Protein AF-A0A1Q9E765-F1 (afdb_monomer_lite)

Foldseek 3Di:
DQVVVVVVVPPCLQPFAEEEEEQDPVPVVVQVVSLVSRVSYAYEYEECDDDPDDDPCVLLVSVRYHYDNDDPPDPCNVVVVVVVCVVRVHQYKYAYQPVVVCCVVPVVQADDDDDDDPDHRDTGGRGDDDDDDPDPVVVVVVPDDDDDDDDDDDQPRDPVVPDALQRLLVVLLVCLVVVPACDHPNVVSLVVCLVCVLVSLQPDDLQSLLSSLLSNQSHHQRDPVNLVSSCVSCVVCVVVDDPLSNLSNVCSSCCRPVVDNDDSVNSVVVVVVVVPQDKAFEDEDAAAFALAKAKDFAPDCVLVVNVVVVDWHWYWYWDQDPVGIDTAQKGFTWDWDDPDNRMIMTHGHFIWGFDDDWDDDDPTTITGIDGDDADDDPVLLVLLVVVVVLVVLLVVLCVVLVLAPDPCPLVVQCVSNDDQDHSVPLLSNLRSLLCSLQDVVGSPQWDNQSSVLRPDPHSVSSSVSSVVGSVSSSCRSVVVDPPD

Organism: Symbiodinium microadriaticum (NCBI:txid2951)

Sequence (484 aa):
MAILDSLRKLRRWDEEALHFVDLCCGSAMTATFLALSAPKSTVTAVDIRPPQHLPHFHEAGIANVRYLCEDMTRPGFLEVMEKALLDVALPAIALSVVATQIYNRFPQLVLGKGGRASDWAHVVAITTRGPEERYERWAHGLAQLLPEVPVLWTSNSLEAAHWDSQQQVEVLWLLAQLRVPKTGFAAEHVQRCQENAARISEELQPADLSRLAWSLARLQKLPAATAQALAAQALPQVEAFEPADLARLAAALCRFLLGLDMSESVLQSRINELRERPILPMLVIDSMLPGQRLVFNSPNKELQVLVEEEQDIGVIGMVRSRFGTSPARHGVSATLKQVNFNQWELKALRHFKVLGPAEHDGDITRAKVEWVNDETSEEDVKLAETLVPLVDEWTATLMEMGKERYDGQLADILKDLGDMPEAKAPGQLAIWVAALVNPIPALGVAYEIRPAVLSASSVRERLEVAIEGIRGSIDHISGKRKLF

Secondary structure (DSSP, 8-state):
-HHHHHHHHSTTTTTS--EEEETTTTSTHHHHHHHHH-TTSEEEEEESS---SS--TTTTT-TTEEEEE--TTSTTHHHHHHHHHHTT-S-EEEE-TTHHHHHHH-GGG-----S-TTS---EEEE----SSS-SHHHHHHTTS----------SSS--TTS--HHHHHHHHHHHHHHT--SSTHHHHHHHHHHHTHHHHHHT--HHHHHHHHHHHHHHSPPPHHHHHHHHHHHGGGGGGS-HHHHHHHHHHHHHHHS-----HHHHHHHHHHHHS--EEEEEESSPP-TT-EEEEE---THHHHHHHTTSPEEEEEEEEETTEEEEEEEEEEEEEEEEETTEEEEEEEEEEEEEEEEEEETTEEEEEEEE-PPP--HHHHHHHHTHHHHHHHHHHHHHHTT--SSTTHHHHHHHHH-SPPPTTSHHHHHHHHHHHHS-SS--SSS---HHHHHH-SSHHHHHHHHHHHHHHHHHHHTTSS---

pLDDT: mean 82.15, std 20.26, range [27.33, 98.75]

InterPro domains:
  IPR029063 S-adenosyl-L-methionine-dependent methyltransferase superfamily [G3DSA:3.40.50.150] (2-90)
  IPR029063 S-adenosyl-L-methionine-dependent methyltransferase superfamily [SSF53335] (19-116)

Radius of gyration: 35.33 Å; chains: 1; bounding box: 80×70×98 Å

Structure (mmCIF, N/CA/C/O backbone):
data_AF-A0A1Q9E765-F1
#
_entry.id   AF-A0A1Q9E765-F1
#
loop_
_atom_site.group_PDB
_atom_site.id
_atom_site.type_symbol
_atom_site.label_atom_id
_atom_site.label_alt_id
_atom_site.label_comp_id
_atom_site.label_asym_id
_atom_site.label_entity_id
_atom_site.label_seq_id
_atom_site.pdbx_PDB_ins_code
_atom_site.Cartn_x
_atom_site.Cartn_y
_atom_site.Cartn_z
_atom_site.occupancy
_atom_site.B_iso_or_equiv
_atom_site.auth_seq_id
_atom_site.auth_comp_id
_atom_site.auth_asym_id
_atom_site.auth_atom_id
_atom_site.pdbx_PDB_model_num
ATOM 1 N N . MET A 1 1 ? 18.770 -11.812 -31.801 1.00 49.09 1 MET A N 1
ATOM 2 C CA . MET A 1 1 ? 18.974 -12.532 -30.521 1.00 49.09 1 MET A CA 1
ATOM 3 C C . MET A 1 1 ? 18.889 -14.046 -30.683 1.00 49.09 1 MET A C 1
ATOM 5 O O . MET A 1 1 ? 19.917 -14.688 -30.548 1.00 49.09 1 MET A O 1
ATOM 9 N N . ALA A 1 2 ? 17.745 -14.621 -31.077 1.00 55.41 2 ALA A N 1
ATOM 10 C CA . ALA A 1 2 ? 17.574 -16.082 -31.152 1.00 55.41 2 ALA A CA 1
ATOM 11 C C . ALA A 1 2 ? 18.584 -16.828 -32.059 1.00 55.41 2 ALA A C 1
ATOM 13 O O . ALA A 1 2 ? 19.062 -17.898 -31.684 1.00 55.41 2 ALA A O 1
ATOM 14 N N . ILE A 1 3 ? 18.957 -16.259 -33.215 1.00 59.69 3 ILE A N 1
ATOM 15 C CA . ILE A 1 3 ? 19.988 -16.835 -34.105 1.00 59.69 3 ILE A CA 1
ATOM 16 C C . ILE A 1 3 ? 21.356 -16.867 -33.406 1.00 59.69 3 ILE A C 1
ATOM 18 O O . ILE A 1 3 ? 22.019 -17.898 -33.398 1.00 59.69 3 ILE A O 1
ATOM 22 N N . LEU A 1 4 ? 21.748 -15.769 -32.753 1.00 60.50 4 LEU A N 1
ATOM 23 C CA . LEU A 1 4 ? 23.037 -15.659 -32.060 1.00 60.50 4 LEU A CA 1
ATOM 24 C C . LEU A 1 4 ? 23.123 -16.596 -30.852 1.00 60.50 4 LEU A C 1
ATOM 26 O O . LEU A 1 4 ? 24.144 -17.245 -30.647 1.00 60.50 4 LEU A O 1
ATOM 30 N N . ASP A 1 5 ? 22.043 -16.723 -30.083 1.00 60.22 5 ASP A N 1
ATOM 31 C CA . ASP A 1 5 ? 21.989 -17.666 -28.963 1.00 60.22 5 ASP A CA 1
ATOM 32 C C . ASP A 1 5 ? 21.978 -19.126 -29.430 1.00 60.22 5 ASP A C 1
ATOM 34 O O . ASP A 1 5 ? 22.494 -19.998 -28.732 1.00 60.22 5 ASP A O 1
ATOM 38 N N . SER A 1 6 ? 21.453 -19.404 -30.625 1.00 62.84 6 SER A N 1
ATOM 39 C CA . SER A 1 6 ? 21.526 -20.733 -31.242 1.00 62.84 6 SER A CA 1
ATOM 40 C C . SER A 1 6 ? 22.941 -21.052 -31.726 1.00 62.84 6 SER A C 1
ATOM 42 O O . SER A 1 6 ? 23.442 -22.141 -31.460 1.00 62.84 6 SER A O 1
ATOM 44 N N . LEU A 1 7 ? 23.627 -20.089 -32.346 1.00 63.25 7 LEU A N 1
ATOM 45 C CA . LEU A 1 7 ? 25.030 -20.230 -32.751 1.00 63.25 7 LEU A CA 1
ATOM 46 C C . LEU A 1 7 ? 25.960 -20.415 -31.547 1.00 63.25 7 LEU A C 1
ATOM 48 O O . LEU A 1 7 ? 26.835 -21.267 -31.575 1.00 63.25 7 LEU A O 1
ATOM 52 N N . ARG A 1 8 ? 25.719 -19.711 -30.437 1.00 62.44 8 ARG A N 1
ATOM 53 C CA . ARG A 1 8 ? 26.469 -19.893 -29.178 1.00 62.44 8 ARG A CA 1
ATOM 54 C C . ARG A 1 8 ? 26.349 -21.293 -28.580 1.00 62.44 8 ARG A C 1
ATOM 56 O O . ARG A 1 8 ? 27.238 -21.716 -27.845 1.00 62.44 8 ARG A O 1
ATOM 63 N N . LYS A 1 9 ? 25.253 -22.003 -28.859 1.00 64.69 9 LYS A N 1
ATOM 64 C CA . LYS A 1 9 ? 25.068 -23.398 -28.433 1.00 64.69 9 LYS A CA 1
ATOM 65 C C . LYS A 1 9 ? 25.864 -24.376 -29.303 1.00 64.69 9 LYS A C 1
ATOM 67 O O . LYS A 1 9 ? 26.154 -25.477 -28.839 1.00 64.69 9 LYS A O 1
ATOM 72 N N . LEU A 1 10 ? 26.254 -23.983 -30.518 1.00 62.00 10 LEU A N 1
ATOM 73 C CA . LEU A 1 10 ? 27.213 -24.725 -31.334 1.00 62.00 10 LEU A CA 1
ATOM 74 C C . LEU A 1 10 ? 28.614 -24.458 -30.763 1.00 62.00 10 LEU A C 1
ATOM 76 O O . LEU A 1 10 ? 29.230 -23.440 -31.056 1.00 62.00 10 LEU A O 1
ATOM 80 N N . ARG A 1 11 ? 29.122 -25.332 -29.885 1.00 53.19 11 ARG A N 1
ATOM 81 C CA . ARG A 1 11 ? 30.509 -25.212 -29.394 1.00 53.19 11 ARG A CA 1
ATOM 82 C C . ARG A 1 11 ? 31.478 -25.210 -30.593 1.00 53.19 11 ARG A C 1
ATOM 84 O O . ARG A 1 11 ? 31.382 -26.117 -31.411 1.00 53.19 11 ARG A O 1
ATOM 91 N N . ARG A 1 12 ? 32.434 -24.263 -30.619 1.00 62.34 12 ARG A N 1
ATOM 92 C CA . ARG A 1 12 ? 33.608 -24.189 -31.528 1.00 62.34 12 ARG A CA 1
ATOM 93 C C . ARG A 1 12 ? 33.408 -23.637 -32.951 1.00 62.34 12 ARG A C 1
ATOM 95 O O . ARG A 1 12 ? 34.274 -23.824 -33.801 1.00 62.34 12 ARG A O 1
ATOM 102 N N . TRP A 1 13 ? 32.317 -22.923 -33.233 1.00 66.88 13 TRP A N 1
ATOM 103 C CA . TRP A 1 13 ? 32.115 -22.286 -34.551 1.00 66.88 13 TRP A CA 1
ATOM 104 C C . TRP A 1 13 ? 33.138 -21.179 -34.895 1.00 66.88 13 TRP A C 1
ATOM 106 O O . TRP A 1 13 ? 33.232 -20.767 -36.048 1.00 66.88 13 TRP A O 1
ATOM 116 N N . ASP A 1 14 ? 33.899 -20.706 -33.909 1.00 63.66 14 ASP A N 1
ATOM 117 C CA . ASP A 1 14 ? 35.015 -19.761 -34.022 1.00 63.66 14 ASP A CA 1
ATOM 118 C C . ASP A 1 14 ? 36.386 -20.445 -34.217 1.00 63.66 14 ASP A C 1
ATOM 120 O O . ASP A 1 14 ? 37.347 -19.806 -34.656 1.00 63.66 14 ASP A O 1
ATOM 124 N N . GLU A 1 15 ? 36.488 -21.746 -33.926 1.00 69.75 15 GLU A N 1
ATOM 125 C CA . GLU A 1 15 ? 37.730 -22.522 -34.043 1.00 69.75 15 GLU A CA 1
ATOM 126 C C . GLU A 1 15 ? 37.913 -23.119 -35.451 1.00 69.75 15 GLU A C 1
ATOM 128 O O . GLU A 1 15 ? 39.039 -23.150 -35.964 1.00 69.75 15 GLU A O 1
ATOM 133 N N . GLU A 1 16 ? 36.819 -23.547 -36.090 1.00 79.38 16 GLU A N 1
ATOM 134 C CA . GLU A 1 16 ? 36.801 -24.119 -37.442 1.00 79.38 16 GLU A CA 1
ATOM 135 C C . GLU A 1 16 ? 36.467 -23.064 -38.508 1.00 79.38 16 GLU A C 1
ATOM 137 O O . GLU A 1 16 ? 35.652 -22.167 -38.300 1.00 79.38 16 GLU A O 1
ATOM 142 N N . ALA A 1 17 ? 37.091 -23.176 -39.684 1.00 87.69 17 ALA A N 1
ATOM 143 C CA . ALA A 1 17 ? 36.726 -22.355 -40.833 1.00 87.69 17 ALA A CA 1
ATOM 144 C C . ALA A 1 17 ? 35.402 -22.869 -41.419 1.00 87.69 17 ALA A C 1
ATOM 146 O O . ALA A 1 17 ? 35.356 -23.931 -42.042 1.00 87.69 17 ALA A O 1
ATOM 147 N N . LEU A 1 18 ? 34.330 -22.112 -41.211 1.00 89.25 18 LEU A N 1
ATOM 148 C CA . LEU A 1 18 ? 32.987 -22.395 -41.705 1.00 89.25 18 LEU A CA 1
ATOM 149 C C . LEU A 1 18 ? 32.593 -21.399 -42.799 1.00 89.25 18 LEU A C 1
ATOM 151 O O . LEU A 1 18 ? 33.198 -20.340 -42.969 1.00 89.25 18 LEU A O 1
ATOM 155 N N . HIS A 1 19 ? 31.555 -21.734 -43.554 1.00 91.31 19 HIS A N 1
ATOM 156 C CA . HIS A 1 19 ? 30.917 -20.833 -44.505 1.00 91.31 19 HIS A CA 1
ATOM 157 C C . HIS A 1 19 ? 29.520 -20.465 -44.021 1.00 91.31 19 HIS A C 1
ATOM 159 O O . HIS A 1 19 ? 28.566 -21.213 -44.199 1.00 91.31 19 HIS A O 1
ATOM 165 N N . PHE A 1 20 ? 29.371 -19.303 -43.403 1.00 90.00 20 PHE A N 1
ATOM 166 C CA . PHE A 1 20 ? 28.050 -18.801 -43.045 1.00 90.00 20 PHE A CA 1
ATOM 167 C C . PHE A 1 20 ? 27.379 -18.191 -44.268 1.00 90.00 20 PHE A C 1
ATOM 169 O O . PHE A 1 20 ? 27.988 -17.392 -44.969 1.00 90.00 20 PHE A O 1
ATOM 176 N N . VAL A 1 21 ? 26.122 -18.527 -44.519 1.00 89.94 21 VAL A N 1
ATOM 177 C CA . VAL A 1 21 ? 25.320 -17.924 -45.584 1.00 89.94 21 VAL A CA 1
ATOM 178 C C . VAL A 1 21 ? 24.138 -17.215 -44.944 1.00 89.94 21 VAL A C 1
ATOM 180 O O . VAL A 1 21 ? 23.228 -17.871 -44.452 1.00 89.94 21 VAL A O 1
ATOM 183 N N . ASP A 1 22 ? 24.143 -15.887 -44.937 1.00 88.38 22 ASP A N 1
ATOM 184 C CA . ASP A 1 22 ? 23.043 -15.071 -44.421 1.00 88.38 22 ASP A CA 1
ATOM 185 C C . ASP A 1 22 ? 22.069 -14.746 -45.557 1.00 88.38 22 ASP A C 1
ATOM 187 O O . ASP A 1 22 ? 22.335 -13.882 -46.388 1.00 88.38 22 ASP A O 1
ATOM 191 N N . LEU A 1 23 ? 20.955 -15.479 -45.615 1.00 83.12 23 LEU A N 1
ATOM 192 C CA . LEU A 1 23 ? 19.980 -15.444 -46.707 1.00 83.12 23 LEU A CA 1
ATOM 193 C C . LEU A 1 23 ? 19.011 -14.256 -46.628 1.00 83.12 23 LEU A C 1
ATOM 195 O O . LEU A 1 23 ? 18.031 -14.220 -47.354 1.00 83.12 23 LEU A O 1
ATOM 199 N N . CYS A 1 24 ? 19.197 -13.297 -45.728 1.00 74.62 24 CYS A N 1
ATOM 200 C CA . CYS A 1 24 ? 18.345 -12.109 -45.685 1.00 74.62 24 CYS A CA 1
ATOM 201 C C . CYS A 1 24 ? 19.104 -10.956 -45.034 1.00 74.62 24 CYS A C 1
ATOM 203 O O . CYS A 1 24 ? 18.664 -10.398 -44.024 1.00 74.62 24 CYS A O 1
ATOM 205 N N . CYS A 1 25 ? 20.259 -10.600 -45.596 1.00 64.69 25 CYS A N 1
ATOM 206 C CA . CYS A 1 25 ? 21.176 -9.657 -44.961 1.00 64.69 25 CYS A CA 1
ATOM 207 C C . CYS A 1 25 ? 20.742 -8.181 -45.055 1.00 64.69 25 CYS A C 1
ATOM 209 O O . CYS A 1 25 ? 21.571 -7.299 -44.831 1.00 64.69 25 CYS A O 1
ATOM 211 N N . GLY A 1 26 ? 19.454 -7.906 -45.314 1.00 58.22 26 GLY A N 1
ATOM 212 C CA . GLY A 1 26 ? 18.858 -6.561 -45.368 1.00 58.22 26 GLY A CA 1
ATOM 213 C C . GLY A 1 26 ? 19.141 -5.701 -44.132 1.00 58.22 26 GLY A C 1
ATOM 214 O O . GLY A 1 26 ? 19.033 -4.479 -44.186 1.00 58.22 26 GLY A O 1
ATOM 215 N N . SER A 1 27 ? 19.593 -6.326 -43.042 1.00 58.75 27 SER A N 1
ATOM 216 C CA . SER A 1 27 ? 20.424 -5.702 -42.016 1.00 58.75 27 SER A CA 1
ATOM 217 C C . SER A 1 27 ? 21.806 -6.368 -41.994 1.00 58.75 27 SER A C 1
ATOM 219 O O . SER A 1 27 ? 21.938 -7.508 -41.539 1.00 58.75 27 SER A O 1
ATOM 221 N N . ALA A 1 28 ? 22.853 -5.657 -42.414 1.00 64.06 28 ALA A N 1
ATOM 222 C CA . ALA A 1 28 ? 24.225 -6.175 -42.474 1.00 64.06 28 ALA A CA 1
ATOM 223 C C . ALA A 1 28 ? 24.818 -6.587 -41.104 1.00 64.06 28 ALA A C 1
ATOM 225 O O . ALA A 1 28 ? 25.913 -7.137 -41.041 1.00 64.06 28 ALA A O 1
ATOM 226 N N . MET A 1 29 ? 24.102 -6.378 -39.994 1.00 71.00 29 MET A N 1
ATOM 227 C CA . MET A 1 29 ? 24.559 -6.703 -38.641 1.00 71.00 29 MET A CA 1
ATOM 228 C C . MET A 1 29 ? 24.844 -8.192 -38.408 1.00 71.00 29 MET A C 1
ATOM 230 O O . MET A 1 29 ? 25.823 -8.500 -37.732 1.00 71.00 29 MET A O 1
ATOM 234 N N . THR A 1 30 ? 24.029 -9.117 -38.930 1.00 76.31 30 THR A N 1
ATOM 235 C CA . THR A 1 30 ? 24.247 -10.562 -38.708 1.00 76.31 30 THR A CA 1
ATOM 236 C C . THR A 1 30 ? 25.513 -11.028 -39.420 1.00 76.31 30 THR A C 1
ATOM 238 O O . THR A 1 30 ? 26.382 -11.629 -38.789 1.00 76.31 30 THR A O 1
ATOM 241 N N . ALA A 1 31 ? 25.661 -10.684 -40.702 1.00 82.31 31 ALA A N 1
ATOM 242 C CA . ALA A 1 31 ? 26.857 -10.991 -41.478 1.00 82.31 31 ALA A CA 1
ATOM 243 C C . ALA A 1 31 ? 28.125 -10.353 -40.882 1.00 82.31 31 ALA A C 1
ATOM 245 O O . ALA A 1 31 ? 29.124 -11.046 -40.692 1.00 82.31 31 ALA A O 1
ATOM 246 N N . THR A 1 32 ? 28.066 -9.070 -40.504 1.00 77.12 32 THR A N 1
ATOM 247 C CA . THR A 1 32 ? 29.171 -8.369 -39.828 1.00 77.12 32 THR A CA 1
ATOM 248 C C . THR A 1 32 ? 29.534 -9.041 -38.510 1.00 77.12 32 THR A C 1
ATOM 250 O O . THR A 1 32 ? 30.707 -9.290 -38.245 1.00 77.12 32 THR A O 1
ATOM 253 N N . PHE A 1 33 ? 28.545 -9.391 -37.686 1.00 79.88 33 PHE A N 1
ATOM 254 C CA . PHE A 1 33 ? 28.792 -10.067 -36.417 1.00 79.88 33 PHE A CA 1
ATOM 255 C C . PHE A 1 33 ? 29.489 -11.415 -36.613 1.00 79.88 33 PHE A C 1
ATOM 257 O O . PHE A 1 33 ? 30.460 -11.700 -35.915 1.00 79.88 33 PHE A O 1
ATOM 264 N N . LEU A 1 34 ? 29.013 -12.235 -37.552 1.00 83.56 34 LEU A N 1
ATOM 265 C CA . LEU A 1 34 ? 29.613 -13.535 -37.861 1.00 83.56 34 LEU A CA 1
ATOM 266 C C . LEU A 1 34 ? 31.044 -13.381 -38.357 1.00 83.56 34 LEU A C 1
ATOM 268 O O . LEU A 1 34 ? 31.925 -14.111 -37.917 1.00 83.56 34 LEU A O 1
ATOM 272 N N . ALA A 1 35 ? 31.277 -12.405 -39.229 1.00 84.75 35 ALA A N 1
ATOM 273 C CA . ALA A 1 35 ? 32.587 -12.162 -39.799 1.00 84.75 35 ALA A CA 1
ATOM 274 C C . ALA A 1 35 ? 33.600 -11.691 -38.752 1.00 84.75 35 ALA A C 1
ATOM 276 O O . ALA A 1 35 ? 34.740 -12.152 -38.764 1.00 84.75 35 ALA A O 1
ATOM 277 N N . LEU A 1 36 ? 33.168 -10.832 -37.822 1.00 78.56 36 LEU A N 1
ATOM 278 C CA . LEU A 1 36 ? 33.980 -10.384 -36.691 1.00 78.56 36 LEU A CA 1
ATOM 279 C C . LEU A 1 36 ? 34.201 -11.507 -35.671 1.00 78.56 36 LEU A C 1
ATOM 281 O O . LEU A 1 36 ? 35.300 -11.659 -35.153 1.00 78.56 36 LEU A O 1
ATOM 285 N N . SER A 1 37 ? 33.173 -12.305 -35.383 1.00 78.94 37 SER A N 1
ATOM 286 C CA . SER A 1 37 ? 33.230 -13.341 -34.342 1.00 78.94 37 SER A CA 1
ATOM 287 C C . SER A 1 37 ? 33.940 -14.618 -34.792 1.00 78.94 37 SER A C 1
ATOM 289 O O . SER A 1 37 ? 34.445 -15.355 -33.952 1.00 78.94 37 SER A O 1
ATOM 291 N N . ALA A 1 38 ? 33.990 -14.882 -36.099 1.00 85.50 38 ALA A N 1
ATOM 292 C CA . ALA A 1 38 ? 34.638 -16.045 -36.695 1.00 85.50 38 ALA A CA 1
ATOM 293 C C . ALA A 1 38 ? 35.530 -15.610 -37.879 1.00 85.50 38 ALA A C 1
ATOM 295 O O . ALA A 1 38 ? 35.202 -15.871 -39.036 1.00 85.50 38 ALA A O 1
ATOM 296 N N . PRO A 1 39 ? 36.686 -14.967 -37.623 1.00 84.44 39 PRO A N 1
ATOM 297 C CA . PRO A 1 39 ? 37.522 -14.361 -38.669 1.00 84.44 39 PRO A CA 1
ATOM 298 C C . PRO A 1 39 ? 38.130 -15.373 -39.657 1.00 84.44 39 PRO A C 1
ATOM 300 O O . PRO A 1 39 ? 38.524 -15.003 -40.759 1.00 84.44 39 PRO A O 1
ATOM 303 N N . LYS A 1 40 ? 38.202 -16.658 -39.282 1.00 88.25 40 LYS A N 1
ATOM 304 C CA . LYS A 1 40 ? 38.630 -17.761 -40.166 1.00 88.25 40 LYS A CA 1
ATOM 305 C C . LYS A 1 40 ? 37.516 -18.264 -41.086 1.00 88.25 40 LYS A C 1
ATOM 307 O O . LYS A 1 40 ? 37.789 -18.998 -42.032 1.00 88.25 40 LYS A O 1
ATOM 312 N N . SER A 1 41 ? 36.272 -17.916 -40.777 1.00 92.31 41 SER A N 1
ATOM 313 C CA . SER A 1 41 ? 35.094 -18.327 -41.526 1.00 92.31 41 SER A CA 1
ATOM 314 C C . SER A 1 41 ? 34.788 -17.323 -42.624 1.00 92.31 41 SER A C 1
ATOM 316 O O . SER A 1 41 ? 35.039 -16.131 -42.470 1.00 92.31 41 SER A O 1
ATOM 318 N N . THR A 1 42 ? 34.226 -17.797 -43.730 1.00 93.06 42 THR A N 1
ATOM 319 C CA . THR A 1 42 ? 33.690 -16.932 -44.787 1.00 93.06 42 THR A CA 1
ATOM 320 C C . THR A 1 42 ? 32.209 -16.695 -44.534 1.00 93.06 42 THR A C 1
ATOM 322 O O . THR A 1 42 ? 31.488 -17.620 -44.171 1.00 93.06 42 THR A O 1
ATOM 325 N N . VAL A 1 43 ? 31.731 -15.476 -44.751 1.00 91.69 43 VAL A N 1
ATOM 326 C CA . VAL A 1 43 ? 30.313 -15.128 -44.649 1.00 91.69 43 VAL A CA 1
ATOM 327 C C . VAL A 1 43 ? 29.815 -14.686 -46.019 1.00 91.69 43 VAL A C 1
ATOM 329 O O . VAL A 1 43 ? 30.299 -13.698 -46.551 1.00 91.69 43 VAL A O 1
ATOM 332 N N . THR A 1 44 ? 28.852 -15.382 -46.611 1.00 91.81 44 THR A N 1
ATOM 333 C CA . THR A 1 44 ? 28.138 -14.910 -47.801 1.00 91.81 44 THR A CA 1
ATOM 334 C C . THR A 1 44 ? 26.840 -14.245 -47.376 1.00 91.81 44 THR A C 1
ATOM 336 O O . THR A 1 44 ? 25.921 -14.918 -46.918 1.00 91.81 44 THR A O 1
ATOM 339 N N . ALA A 1 45 ? 26.771 -12.928 -47.524 1.00 90.00 45 ALA A N 1
ATOM 340 C CA . ALA A 1 45 ? 25.578 -12.137 -47.273 1.00 90.00 45 ALA A CA 1
ATOM 341 C C . ALA A 1 45 ? 24.768 -12.034 -48.574 1.00 90.00 45 ALA A C 1
ATOM 343 O O . ALA A 1 45 ? 25.287 -11.549 -49.582 1.00 90.00 45 ALA A O 1
ATOM 344 N N . VAL A 1 46 ? 23.537 -12.545 -48.566 1.00 88.62 46 VAL A N 1
ATOM 345 C CA . VAL A 1 46 ? 22.647 -12.593 -49.731 1.00 88.62 46 VAL A CA 1
ATOM 346 C C . VAL A 1 46 ? 21.496 -11.608 -49.542 1.00 88.62 46 VAL A C 1
ATOM 348 O O . VAL A 1 46 ? 20.787 -11.654 -48.531 1.00 88.62 46 VAL A O 1
ATOM 351 N N . ASP A 1 47 ? 21.291 -10.741 -50.530 1.00 86.31 47 ASP A N 1
ATOM 352 C CA . ASP A 1 47 ? 20.199 -9.763 -50.555 1.00 86.31 47 ASP A CA 1
ATOM 353 C C . ASP A 1 47 ? 19.702 -9.534 -51.981 1.00 86.31 47 ASP A C 1
ATOM 355 O O . ASP A 1 47 ? 20.468 -9.642 -52.930 1.00 86.31 47 ASP A O 1
ATOM 359 N N . ILE A 1 48 ? 18.443 -9.136 -52.134 1.00 86.81 48 ILE A N 1
ATOM 360 C CA . ILE A 1 48 ? 17.886 -8.732 -53.428 1.00 86.81 48 ILE A CA 1
ATOM 361 C C . ILE A 1 48 ? 18.370 -7.343 -53.862 1.00 86.81 48 ILE A C 1
ATOM 363 O O . ILE A 1 48 ? 18.352 -7.019 -55.051 1.00 86.81 48 ILE A O 1
ATOM 367 N N . ARG A 1 49 ? 18.765 -6.494 -52.909 1.00 82.81 49 ARG A N 1
ATOM 368 C CA . ARG A 1 49 ? 19.277 -5.149 -53.193 1.00 82.81 49 ARG A CA 1
ATOM 369 C C . ARG A 1 49 ? 20.803 -5.170 -53.244 1.00 82.81 49 ARG A C 1
ATOM 371 O O . ARG A 1 49 ? 21.412 -6.014 -52.611 1.00 82.81 49 ARG A O 1
ATOM 378 N N . PRO A 1 50 ? 21.452 -4.240 -53.961 1.00 77.44 50 PRO A N 1
ATOM 379 C CA . PRO A 1 50 ? 22.860 -3.956 -53.711 1.00 77.44 50 PRO A CA 1
ATOM 380 C C . PRO A 1 50 ? 23.032 -3.392 -52.285 1.00 77.44 50 PRO A C 1
ATOM 382 O O . PRO A 1 50 ? 22.074 -2.843 -51.731 1.00 77.44 50 PRO A O 1
ATOM 385 N N . PRO A 1 51 ? 24.232 -3.466 -51.687 1.00 69.31 51 PRO A N 1
ATOM 386 C CA . PRO A 1 51 ? 24.456 -2.969 -50.335 1.00 69.31 51 PRO A CA 1
ATOM 387 C C . PRO A 1 51 ? 24.304 -1.439 -50.324 1.00 69.31 51 PRO A C 1
ATOM 389 O O . PRO A 1 51 ? 25.094 -0.730 -50.942 1.00 69.31 51 PRO A O 1
ATOM 392 N N . GLN A 1 52 ? 23.251 -0.930 -49.672 1.00 64.69 52 GLN A N 1
ATOM 393 C CA . GLN A 1 52 ? 22.936 0.509 -49.617 1.00 64.69 52 GLN A CA 1
ATOM 394 C C . GLN A 1 52 ? 23.396 1.181 -48.311 1.00 64.69 52 GLN A C 1
ATOM 396 O O . GLN A 1 52 ? 23.592 2.394 -48.292 1.00 64.69 52 GLN A O 1
ATOM 401 N N . HIS A 1 53 ? 23.590 0.411 -47.233 1.00 54.22 53 HIS A N 1
ATOM 402 C CA . HIS A 1 53 ? 23.957 0.911 -45.905 1.00 54.22 53 HIS A CA 1
ATOM 403 C C . HIS A 1 53 ? 25.020 -0.001 -45.260 1.00 54.22 53 HIS A C 1
ATOM 405 O O . HIS A 1 53 ? 24.787 -1.204 -45.151 1.00 54.22 53 HIS A O 1
ATOM 411 N N . LEU A 1 54 ? 26.133 0.609 -44.814 1.00 49.81 54 LEU A N 1
ATOM 412 C CA . LEU A 1 54 ? 27.474 0.075 -44.463 1.00 49.81 54 LEU A CA 1
ATOM 413 C C . LEU A 1 54 ? 28.480 0.024 -45.638 1.00 49.81 54 LEU A C 1
ATOM 415 O O . LEU A 1 54 ? 28.073 -0.268 -46.765 1.00 49.81 54 LEU A O 1
ATOM 419 N N . PRO A 1 55 ? 29.782 0.324 -45.397 1.00 50.66 55 PRO A N 1
ATOM 420 C CA . PRO A 1 55 ? 30.816 0.265 -46.426 1.00 50.66 55 PRO A CA 1
ATOM 421 C C . PRO A 1 55 ? 30.860 -1.147 -46.981 1.00 50.66 55 PRO A C 1
ATOM 423 O O . PRO A 1 55 ? 30.585 -2.118 -46.268 1.00 50.66 55 PRO A O 1
ATOM 426 N N . HIS A 1 56 ? 31.210 -1.267 -48.252 1.00 63.06 56 HIS A N 1
ATOM 427 C CA . HIS A 1 56 ? 31.387 -2.552 -48.915 1.00 63.06 56 HIS A CA 1
ATOM 428 C C . HIS A 1 56 ? 32.295 -3.359 -47.985 1.00 63.06 56 HIS A C 1
ATOM 430 O O . HIS A 1 56 ? 33.319 -2.827 -47.596 1.00 63.06 56 HIS A O 1
ATOM 436 N N . PHE A 1 57 ? 31.927 -4.553 -47.510 1.00 66.69 57 PHE A N 1
ATOM 437 C CA . PHE A 1 57 ? 32.640 -5.205 -46.390 1.00 66.69 57 PHE A CA 1
ATOM 438 C C . PHE A 1 57 ? 34.176 -5.217 -46.538 1.00 66.69 57 PHE A C 1
ATOM 440 O O . PHE A 1 57 ? 34.906 -5.131 -45.557 1.00 66.69 57 PHE A O 1
ATOM 447 N N . HIS A 1 58 ? 34.643 -5.224 -47.787 1.00 59.59 58 HIS A N 1
ATOM 448 C CA . HIS A 1 58 ? 36.014 -4.946 -48.197 1.00 59.59 58 HIS A CA 1
ATOM 449 C C . HIS A 1 58 ? 36.591 -3.590 -47.718 1.00 59.59 58 HIS A C 1
ATOM 451 O O . HIS A 1 58 ? 37.661 -3.572 -47.121 1.00 59.59 58 HIS A O 1
ATOM 457 N N . GLU A 1 59 ? 35.893 -2.471 -47.931 1.00 59.44 59 GLU A N 1
ATOM 458 C CA . GLU A 1 59 ? 36.201 -1.133 -47.395 1.00 59.44 59 GLU A CA 1
ATOM 459 C C . GLU A 1 59 ? 36.174 -1.083 -45.867 1.00 59.44 59 GLU A C 1
ATOM 461 O O . GLU A 1 59 ? 36.983 -0.389 -45.263 1.00 59.44 59 GLU A O 1
ATOM 466 N N . ALA A 1 60 ? 35.286 -1.855 -45.230 1.00 63.12 60 ALA A N 1
ATOM 467 C CA . ALA A 1 60 ? 35.251 -1.999 -43.773 1.00 63.12 60 ALA A CA 1
ATOM 468 C C . ALA A 1 60 ? 36.382 -2.901 -43.226 1.00 63.12 60 ALA A C 1
ATOM 470 O O . ALA A 1 60 ? 36.395 -3.226 -42.040 1.00 63.12 60 ALA A O 1
ATOM 471 N N . GLY A 1 61 ? 37.303 -3.365 -44.081 1.00 70.94 61 GLY A N 1
ATOM 472 C CA . GLY A 1 61 ? 38.405 -4.257 -43.710 1.00 70.94 61 GLY A CA 1
ATOM 473 C C . GLY A 1 61 ? 37.975 -5.687 -43.363 1.00 70.94 61 GLY A C 1
ATOM 474 O O . GLY A 1 61 ? 38.788 -6.479 -42.886 1.00 70.94 61 GLY A O 1
ATOM 475 N N . ILE A 1 62 ? 36.716 -6.047 -43.612 1.00 75.94 62 ILE A N 1
ATOM 476 C CA . ILE A 1 62 ? 36.138 -7.362 -43.326 1.00 75.94 62 ILE A CA 1
ATOM 477 C C . ILE A 1 62 ? 36.274 -8.239 -44.578 1.00 75.94 62 ILE A C 1
ATOM 479 O O . ILE A 1 62 ? 35.324 -8.488 -45.323 1.00 75.94 62 ILE A O 1
ATOM 483 N N . ALA A 1 63 ? 37.500 -8.698 -44.834 1.00 82.44 63 ALA A N 1
ATOM 484 C CA . ALA A 1 63 ? 37.854 -9.434 -46.053 1.00 82.44 63 ALA A CA 1
ATOM 485 C C . ALA A 1 63 ? 37.166 -10.807 -46.192 1.00 82.44 63 ALA A C 1
ATOM 487 O O . ALA A 1 63 ? 37.147 -11.380 -47.281 1.00 82.44 63 ALA A O 1
ATOM 488 N N . ASN A 1 64 ? 36.604 -11.342 -45.107 1.00 89.12 64 ASN A N 1
ATOM 489 C CA . ASN A 1 64 ? 35.943 -12.642 -45.077 1.00 89.12 64 ASN A CA 1
ATOM 490 C C . ASN A 1 64 ? 34.432 -12.582 -45.361 1.00 89.12 64 ASN A C 1
ATOM 492 O O . ASN A 1 64 ? 33.771 -13.616 -45.277 1.00 89.12 64 ASN A O 1
ATOM 496 N N . VAL A 1 65 ? 33.877 -11.421 -45.735 1.00 89.00 65 VAL A N 1
ATOM 497 C CA . VAL A 1 65 ? 32.480 -11.313 -46.188 1.00 89.00 65 VAL A CA 1
ATOM 498 C C . VAL A 1 65 ? 32.409 -11.188 -47.708 1.00 89.00 65 VAL A C 1
ATOM 500 O O . VAL A 1 65 ? 33.035 -10.323 -48.318 1.00 89.00 65 VAL A O 1
ATOM 503 N N . ARG A 1 66 ? 31.584 -12.032 -48.324 1.00 90.25 66 ARG A N 1
ATOM 504 C CA . ARG A 1 66 ? 31.186 -11.971 -49.731 1.00 90.25 66 ARG A CA 1
ATOM 505 C C . ARG A 1 66 ? 29.751 -11.476 -49.810 1.00 90.25 66 ARG A C 1
ATOM 507 O O . ARG A 1 66 ? 28.882 -12.026 -49.143 1.00 90.25 66 ARG A O 1
ATOM 514 N N . TYR A 1 67 ? 29.491 -10.481 -50.647 1.00 88.44 67 TYR A N 1
ATOM 515 C CA . TYR A 1 67 ? 28.125 -10.059 -50.932 1.00 88.44 67 TYR A CA 1
ATOM 516 C C . TYR A 1 67 ? 27.624 -10.720 -52.209 1.00 88.44 67 TYR A C 1
ATOM 518 O O . TYR A 1 67 ? 28.334 -10.743 -53.215 1.00 88.44 67 TYR A O 1
ATOM 526 N N . LEU A 1 68 ? 26.402 -11.231 -52.170 1.00 90.19 68 LEU A N 1
ATOM 527 C CA . LEU A 1 68 ? 25.731 -11.837 -53.305 1.00 90.19 68 LEU A CA 1
ATOM 528 C C . LEU A 1 68 ? 24.379 -11.140 -53.486 1.00 90.19 68 LEU A C 1
ATOM 530 O O . LEU A 1 68 ? 23.433 -11.405 -52.751 1.00 90.19 68 LEU A O 1
ATOM 534 N N . CYS A 1 69 ? 24.309 -10.222 -54.454 1.00 90.94 69 CYS A N 1
ATOM 535 C CA . CYS A 1 69 ? 23.070 -9.525 -54.795 1.00 90.94 69 CYS A CA 1
ATOM 536 C C . CYS A 1 69 ? 22.183 -10.466 -55.614 1.00 90.94 69 CYS A C 1
ATOM 538 O O . CYS A 1 69 ? 22.311 -10.518 -56.837 1.00 90.94 69 CYS A O 1
ATOM 540 N N . GLU A 1 70 ? 21.328 -11.235 -54.947 1.00 91.00 70 GLU A N 1
ATOM 541 C CA . GLU A 1 70 ? 20.449 -12.200 -55.583 1.00 91.00 70 GLU A CA 1
ATOM 542 C C . GLU A 1 70 ? 19.038 -12.257 -55.002 1.00 91.00 70 GLU A C 1
ATOM 544 O O . GLU A 1 70 ? 18.817 -12.298 -53.793 1.00 91.00 70 GLU A O 1
ATOM 549 N N . ASP A 1 71 ? 18.060 -12.324 -55.908 1.00 87.44 71 ASP A N 1
ATOM 550 C CA . ASP A 1 71 ? 16.662 -12.557 -55.562 1.00 87.44 71 ASP A CA 1
ATOM 551 C C . ASP A 1 71 ? 16.449 -14.041 -55.242 1.00 87.44 71 ASP A C 1
ATOM 553 O O . ASP A 1 71 ? 16.419 -14.888 -56.137 1.00 87.44 71 ASP A O 1
ATOM 557 N N . MET A 1 72 ? 16.251 -14.361 -53.964 1.00 82.31 72 MET A N 1
ATOM 558 C CA . MET A 1 72 ? 15.973 -15.728 -53.505 1.00 82.31 72 MET A CA 1
ATOM 559 C C . MET A 1 72 ? 14.724 -16.361 -54.131 1.00 82.31 72 MET A C 1
ATOM 561 O O . MET A 1 72 ? 14.543 -17.579 -54.069 1.00 82.31 72 MET A O 1
ATOM 565 N N . THR A 1 73 ? 13.822 -15.552 -54.686 1.00 81.81 73 THR A N 1
ATOM 566 C CA . THR A 1 73 ? 12.565 -16.025 -55.271 1.00 81.81 73 THR A CA 1
ATOM 567 C C . THR A 1 73 ? 12.690 -16.384 -56.750 1.00 81.81 73 THR A C 1
ATOM 569 O O . THR A 1 73 ? 11.783 -17.041 -57.286 1.00 81.81 73 THR A O 1
ATOM 572 N N . ARG A 1 74 ? 13.796 -16.004 -57.404 1.00 86.62 74 ARG A N 1
ATOM 573 C CA . ARG A 1 74 ? 13.993 -16.212 -58.841 1.00 86.62 74 ARG A CA 1
ATOM 574 C C . ARG A 1 74 ? 14.259 -17.691 -59.176 1.00 86.62 74 ARG A C 1
ATOM 576 O O . ARG A 1 74 ? 14.959 -18.381 -58.428 1.00 86.62 74 ARG A O 1
ATOM 583 N N . PRO A 1 75 ? 13.769 -18.197 -60.322 1.00 85.81 75 PRO A N 1
ATOM 584 C CA . PRO A 1 75 ? 14.235 -19.470 -60.872 1.00 85.81 75 PRO A CA 1
ATOM 585 C C . PRO A 1 75 ? 15.753 -19.419 -61.104 1.00 85.81 75 PRO A C 1
ATOM 587 O O . PRO A 1 75 ? 16.247 -18.432 -61.646 1.00 85.81 75 PRO A O 1
ATOM 590 N N . GLY A 1 76 ? 16.494 -20.450 -60.696 1.00 83.31 76 GLY A N 1
ATOM 591 C CA . GLY A 1 76 ? 17.958 -20.464 -60.822 1.00 83.31 76 GLY A CA 1
ATOM 592 C C . GLY A 1 76 ? 18.731 -20.041 -59.562 1.00 83.31 76 GLY A C 1
ATOM 593 O O . GLY A 1 76 ? 19.960 -20.008 -59.571 1.00 83.31 76 GLY A O 1
ATOM 594 N N . PHE A 1 77 ? 18.046 -19.647 -58.478 1.00 84.62 77 PHE A N 1
ATOM 595 C CA . PHE A 1 77 ? 18.712 -19.216 -57.241 1.00 84.62 77 PHE A CA 1
ATOM 596 C C . PHE A 1 77 ? 19.585 -20.317 -56.619 1.00 84.62 77 PHE A C 1
ATOM 598 O O . PHE A 1 77 ? 20.682 -20.034 -56.140 1.00 84.62 77 PHE A O 1
ATOM 605 N N . LEU A 1 78 ? 19.129 -21.572 -56.649 1.00 78.12 78 LEU A N 1
ATOM 606 C CA . LEU A 1 78 ? 19.855 -22.681 -56.030 1.00 78.12 78 LEU A CA 1
ATOM 607 C C . LEU A 1 78 ? 21.165 -22.987 -56.739 1.00 78.12 78 LEU A C 1
ATOM 609 O O . LEU A 1 78 ? 22.152 -23.258 -56.074 1.00 78.12 78 LEU A O 1
ATOM 613 N N . GLU A 1 79 ? 21.189 -22.893 -58.059 1.00 84.75 79 GLU A N 1
ATOM 614 C CA . GLU A 1 79 ? 22.369 -23.103 -58.888 1.00 84.75 79 GLU A CA 1
ATOM 615 C C . GLU A 1 79 ? 23.423 -22.028 -58.594 1.00 84.75 79 GLU A C 1
ATOM 617 O O . GLU A 1 79 ? 24.621 -22.307 -58.519 1.00 84.75 79 GLU A O 1
ATOM 622 N N . VAL A 1 80 ? 22.976 -20.792 -58.355 1.00 86.56 80 VAL A N 1
ATOM 623 C CA . VAL A 1 80 ? 23.856 -19.700 -57.927 1.00 86.56 80 VAL A CA 1
ATOM 624 C C . VAL A 1 80 ? 24.367 -19.912 -56.506 1.00 86.56 80 VAL A C 1
ATOM 626 O O . VAL A 1 80 ? 25.555 -19.702 -56.256 1.00 86.56 80 VAL A O 1
ATOM 629 N N . MET A 1 81 ? 23.522 -20.387 -55.590 1.00 85.50 81 MET A N 1
ATOM 630 C CA . MET A 1 81 ? 23.952 -20.716 -54.231 1.00 85.50 81 MET A CA 1
ATOM 631 C C . MET A 1 81 ? 24.902 -21.909 -54.189 1.00 85.50 81 MET A C 1
ATOM 633 O O . MET A 1 81 ? 25.912 -21.850 -53.497 1.00 85.50 81 MET A O 1
ATOM 637 N N . GLU A 1 82 ? 24.629 -22.969 -54.942 1.00 81.69 82 GLU A N 1
ATOM 638 C CA . GLU A 1 82 ? 25.494 -24.140 -55.065 1.00 81.69 82 GLU A CA 1
ATOM 639 C C . GLU A 1 82 ? 26.876 -23.729 -55.566 1.00 81.69 82 GLU A C 1
ATOM 641 O O . GLU A 1 82 ? 27.883 -24.081 -54.951 1.00 81.69 82 GLU A O 1
ATOM 646 N N . LYS A 1 83 ? 26.931 -22.895 -56.609 1.00 84.38 83 LYS A N 1
ATOM 647 C CA . LYS A 1 83 ? 28.187 -22.321 -57.088 1.00 84.38 83 LYS A CA 1
ATOM 648 C C . LYS A 1 83 ? 28.894 -21.511 -55.996 1.00 84.38 83 LYS A C 1
ATOM 650 O O . LYS A 1 83 ? 30.070 -21.745 -55.741 1.00 84.38 83 LYS A O 1
ATOM 655 N N . ALA A 1 84 ? 28.182 -20.619 -55.304 1.00 86.06 84 ALA A N 1
ATOM 656 C CA . ALA A 1 84 ? 28.759 -19.800 -54.235 1.00 86.06 84 ALA A CA 1
ATOM 657 C C . ALA A 1 84 ? 29.311 -20.637 -53.063 1.00 86.06 84 ALA A C 1
ATOM 659 O O . ALA A 1 84 ? 30.333 -20.274 -52.479 1.00 86.06 84 ALA A O 1
ATOM 660 N N . LEU A 1 85 ? 28.660 -21.754 -52.729 1.00 83.12 85 LEU A N 1
ATOM 661 C CA . LEU A 1 85 ? 29.108 -22.708 -51.709 1.00 83.12 85 LEU A CA 1
ATOM 662 C C . LEU A 1 85 ? 30.352 -23.485 -52.168 1.00 83.12 85 LEU A C 1
ATOM 664 O O . LEU A 1 85 ? 31.324 -23.617 -51.419 1.00 83.12 85 LEU A O 1
ATOM 668 N N . LEU A 1 86 ? 30.348 -23.974 -53.411 1.00 81.88 86 LEU A N 1
ATOM 669 C CA . LEU A 1 86 ? 31.486 -24.680 -54.004 1.00 81.88 86 LEU A CA 1
ATOM 670 C C . LEU A 1 86 ? 32.723 -23.774 -54.117 1.00 81.88 86 LEU A C 1
ATOM 672 O O . LEU A 1 86 ? 33.830 -24.234 -53.840 1.00 81.88 86 LEU A O 1
ATOM 676 N N . ASP A 1 87 ? 32.529 -22.489 -54.422 1.00 88.19 87 ASP A N 1
ATOM 677 C CA . ASP A 1 87 ? 33.592 -21.481 -54.547 1.00 88.19 87 ASP A CA 1
ATOM 678 C C . ASP A 1 87 ? 34.284 -21.135 -53.211 1.00 88.19 87 ASP A C 1
ATOM 680 O O . ASP A 1 87 ? 35.361 -20.534 -53.212 1.00 88.19 87 ASP A O 1
ATOM 684 N N . VAL A 1 88 ? 33.669 -21.442 -52.062 1.00 90.25 88 VAL A N 1
ATOM 685 C CA . VAL A 1 88 ? 34.266 -21.231 -50.725 1.00 90.25 88 VAL A CA 1
ATOM 686 C C . VAL A 1 88 ? 34.910 -22.511 -50.189 1.00 90.25 88 VAL A C 1
ATOM 688 O O . VAL A 1 88 ? 35.892 -22.441 -49.456 1.00 90.25 88 VAL A O 1
ATOM 691 N N . ALA A 1 89 ? 34.401 -23.681 -50.585 1.00 89.50 89 ALA A N 1
ATOM 692 C CA . ALA A 1 89 ? 34.936 -24.999 -50.238 1.00 89.50 89 ALA A CA 1
ATOM 693 C C . ALA A 1 89 ? 35.034 -25.311 -48.724 1.00 89.50 89 ALA A C 1
ATOM 695 O O . ALA A 1 89 ? 35.763 -26.232 -48.339 1.00 89.50 89 ALA A O 1
ATOM 696 N N . LEU A 1 90 ? 34.261 -24.615 -47.883 1.00 85.44 90 LEU A N 1
ATOM 697 C CA . LEU A 1 90 ? 34.145 -24.852 -46.437 1.00 85.44 90 LEU A CA 1
ATOM 698 C C . LEU A 1 90 ? 32.777 -25.471 -46.077 1.00 85.44 90 LEU A C 1
ATOM 700 O O . LEU A 1 90 ? 31.822 -25.335 -46.845 1.00 85.44 90 LEU A O 1
ATOM 704 N N . PRO A 1 91 ? 32.644 -26.140 -44.915 1.00 81.25 91 PRO A N 1
ATOM 705 C CA . PRO A 1 91 ? 31.345 -26.579 -44.404 1.00 81.25 91 PRO A CA 1
ATOM 706 C C . PRO A 1 91 ? 30.418 -25.381 -44.180 1.00 81.25 91 PRO A C 1
ATOM 708 O O . PRO A 1 91 ? 30.810 -24.423 -43.515 1.00 81.25 91 PRO A O 1
ATOM 711 N N . ALA A 1 92 ? 29.198 -25.434 -44.718 1.00 82.12 92 ALA A N 1
ATOM 712 C CA . ALA A 1 92 ? 28.319 -24.273 -44.757 1.00 82.12 92 ALA A CA 1
ATOM 713 C C . ALA A 1 92 ? 27.165 -24.315 -43.744 1.00 82.12 92 ALA A C 1
ATOM 715 O O . ALA A 1 92 ? 26.581 -25.361 -43.458 1.00 82.12 92 ALA A O 1
ATOM 716 N N . ILE A 1 93 ? 26.805 -23.148 -43.215 1.00 82.94 93 ILE A N 1
ATOM 717 C CA . ILE A 1 93 ? 25.657 -22.945 -42.331 1.00 82.94 93 ILE A CA 1
ATOM 718 C C . ILE A 1 93 ? 24.799 -21.839 -42.930 1.00 82.94 93 ILE A C 1
ATOM 720 O O . ILE A 1 93 ? 25.221 -20.686 -42.984 1.00 82.94 93 ILE A O 1
ATOM 724 N N . ALA A 1 94 ? 23.584 -22.183 -43.355 1.00 81.44 94 ALA A N 1
ATOM 725 C CA . ALA A 1 94 ? 22.638 -21.215 -43.882 1.00 81.44 94 ALA A CA 1
ATOM 726 C C . ALA A 1 94 ? 21.768 -20.640 -42.754 1.00 81.44 94 ALA A C 1
ATOM 728 O O . ALA A 1 94 ? 21.172 -21.361 -41.949 1.00 81.44 94 ALA A O 1
ATOM 729 N N . LEU A 1 95 ? 21.684 -19.318 -42.707 1.00 81.31 95 LEU A N 1
ATOM 730 C CA . LEU A 1 95 ? 20.921 -18.540 -41.747 1.00 81.31 95 LEU A CA 1
ATOM 731 C C . LEU A 1 95 ? 19.798 -17.838 -42.504 1.00 81.31 95 LEU A C 1
ATOM 733 O O . LEU A 1 95 ? 20.040 -17.149 -43.490 1.00 81.31 95 LEU A O 1
ATOM 737 N N . SER A 1 96 ? 18.557 -18.020 -42.063 1.00 75.00 96 SER A N 1
ATOM 738 C CA . SER A 1 96 ? 17.415 -17.312 -42.636 1.00 75.00 96 SER A CA 1
ATOM 739 C C . SER A 1 96 ? 16.388 -17.006 -41.559 1.00 75.00 96 SER A C 1
ATOM 741 O O . SER A 1 96 ? 16.036 -17.867 -40.754 1.00 75.00 96 SER A O 1
ATOM 743 N N . VAL A 1 97 ? 15.860 -15.784 -41.583 1.00 59.03 97 VAL A N 1
ATOM 744 C CA . VAL A 1 97 ? 14.687 -15.388 -40.790 1.00 59.03 97 VAL A CA 1
ATOM 745 C C . VAL A 1 97 ? 13.367 -15.836 -41.431 1.00 59.03 97 VAL A C 1
ATOM 747 O O . VAL A 1 97 ? 12.329 -15.791 -40.778 1.00 59.03 97 VAL A O 1
ATOM 750 N N . VAL A 1 98 ? 13.398 -16.335 -42.674 1.00 57.09 98 VAL A N 1
ATOM 751 C CA . VAL A 1 98 ? 12.223 -16.790 -43.443 1.00 57.09 98 VAL A CA 1
ATOM 752 C C . VAL A 1 98 ? 12.292 -18.301 -43.717 1.00 57.09 98 VAL A C 1
ATOM 754 O O . VAL A 1 98 ? 11.929 -18.790 -44.790 1.00 57.09 98 VAL A O 1
ATOM 757 N N . ALA A 1 99 ? 12.775 -19.063 -42.729 1.00 49.03 99 ALA A N 1
ATOM 758 C CA . ALA A 1 99 ? 13.054 -20.495 -42.848 1.00 49.03 99 ALA A CA 1
ATOM 759 C C . ALA A 1 99 ? 11.863 -21.312 -43.384 1.00 49.03 99 ALA A C 1
ATOM 761 O O . ALA A 1 99 ? 12.063 -22.254 -44.143 1.00 49.03 99 ALA A O 1
ATOM 762 N N . THR A 1 100 ? 10.624 -20.925 -43.070 1.00 47.41 100 THR A N 1
ATOM 763 C CA . THR A 1 100 ? 9.407 -21.631 -43.499 1.00 47.41 100 THR A CA 1
ATOM 764 C C . THR A 1 100 ? 9.166 -21.556 -45.010 1.00 47.41 100 THR A C 1
ATOM 766 O O . THR A 1 100 ? 8.710 -22.528 -45.607 1.00 47.41 100 THR A O 1
ATOM 769 N N . GLN A 1 101 ? 9.489 -20.432 -45.658 1.00 50.41 101 GLN A N 1
ATOM 770 C CA . GLN A 1 101 ? 9.320 -20.293 -47.111 1.00 50.41 101 GLN A CA 1
ATOM 771 C C . GLN A 1 101 ? 10.412 -21.042 -47.878 1.00 50.41 101 GLN A C 1
ATOM 773 O O . GLN A 1 101 ? 10.118 -21.671 -48.892 1.00 50.41 101 GLN A O 1
ATOM 778 N N . ILE A 1 102 ? 11.644 -21.039 -47.361 1.00 51.56 102 ILE A N 1
ATOM 779 C CA . ILE A 1 102 ? 12.757 -21.812 -47.928 1.00 51.56 102 ILE A CA 1
ATOM 780 C C . ILE A 1 102 ? 12.500 -23.312 -47.751 1.00 51.56 102 ILE A C 1
ATOM 782 O O . ILE A 1 102 ? 12.647 -24.071 -48.703 1.00 51.56 102 ILE A O 1
ATOM 786 N N . TYR A 1 103 ? 12.023 -23.725 -46.574 1.00 51.03 103 TYR A N 1
ATOM 787 C CA . TYR A 1 103 ? 11.644 -25.106 -46.276 1.00 51.03 103 TYR A CA 1
ATOM 788 C C . TYR A 1 103 ? 10.555 -25.631 -47.219 1.00 51.03 103 TYR A C 1
ATOM 790 O O . TYR A 1 103 ? 10.709 -26.700 -47.805 1.00 51.03 103 TYR A O 1
ATOM 798 N N . ASN A 1 104 ? 9.475 -24.865 -47.405 1.00 49.97 104 ASN A N 1
ATOM 799 C CA . ASN A 1 104 ? 8.357 -25.267 -48.263 1.00 49.97 104 ASN A CA 1
ATOM 800 C C . ASN A 1 104 ? 8.736 -25.322 -49.745 1.00 49.97 104 ASN A C 1
ATOM 802 O O . ASN A 1 104 ? 8.144 -26.085 -50.505 1.00 49.97 104 ASN A O 1
ATOM 806 N N . ARG A 1 105 ? 9.695 -24.495 -50.164 1.00 48.62 105 ARG A N 1
ATOM 807 C CA . ARG A 1 105 ? 10.091 -24.380 -51.566 1.00 48.62 105 ARG A CA 1
ATOM 808 C C . ARG A 1 105 ? 11.254 -25.308 -51.927 1.00 48.62 105 ARG A C 1
ATOM 810 O O . ARG A 1 105 ? 11.347 -25.707 -53.083 1.00 48.62 105 ARG A O 1
ATOM 817 N N . PHE A 1 106 ? 12.093 -25.685 -50.957 1.00 49.88 106 PHE A N 1
ATOM 818 C CA . PHE A 1 106 ? 13.329 -26.447 -51.176 1.00 49.88 106 PHE A CA 1
ATOM 819 C C . PHE A 1 106 ? 13.641 -27.435 -50.025 1.00 49.88 106 PHE A C 1
ATOM 821 O O . PHE A 1 106 ? 14.645 -27.289 -49.319 1.00 49.88 106 PHE A O 1
ATOM 828 N N . PRO A 1 107 ? 12.807 -28.471 -49.818 1.00 45.50 107 PRO A N 1
ATOM 829 C CA . PRO A 1 107 ? 12.934 -29.420 -48.703 1.00 45.50 107 PRO A CA 1
ATOM 830 C C . PRO A 1 107 ? 14.246 -30.229 -48.692 1.00 45.50 107 PRO A C 1
ATOM 832 O O . PRO A 1 107 ? 14.658 -30.725 -47.645 1.00 45.50 107 PRO A O 1
ATOM 835 N N . GLN A 1 108 ? 14.931 -30.337 -49.831 1.00 43.41 108 GLN A N 1
ATOM 836 C CA . GLN A 1 108 ? 16.211 -31.032 -49.996 1.00 43.41 108 GLN A CA 1
ATOM 837 C C . GLN A 1 108 ? 17.402 -30.367 -49.278 1.00 43.41 108 GLN A C 1
ATOM 839 O O . GLN A 1 108 ? 18.457 -30.982 -49.156 1.00 43.41 108 GLN A O 1
ATOM 844 N N . LEU A 1 109 ? 17.249 -29.132 -48.792 1.00 44.47 109 LEU A N 1
ATOM 845 C CA . LEU A 1 109 ? 18.312 -28.361 -48.134 1.00 44.47 109 LEU A CA 1
ATOM 846 C C . LEU A 1 109 ? 18.367 -28.554 -46.605 1.00 44.47 109 LEU A C 1
ATOM 848 O O . LEU A 1 109 ? 19.107 -27.840 -45.943 1.00 44.47 109 LEU A O 1
ATOM 852 N N . VAL A 1 110 ? 17.602 -29.476 -46.002 1.00 44.44 110 VAL A N 1
ATOM 853 C CA . VAL A 1 110 ? 17.454 -29.552 -44.531 1.00 44.44 110 VAL A CA 1
ATOM 854 C C . VAL A 1 110 ? 17.792 -30.940 -43.981 1.00 44.44 110 VAL A C 1
ATOM 856 O O . VAL A 1 110 ? 17.034 -31.889 -44.164 1.00 44.44 110 VAL A O 1
ATOM 859 N N . LEU A 1 111 ? 18.898 -31.055 -43.234 1.00 41.34 111 LEU A N 1
ATOM 860 C CA . LEU A 1 111 ? 19.315 -32.289 -42.551 1.00 41.34 111 LEU A CA 1
ATOM 861 C C . LEU A 1 111 ? 19.377 -32.080 -41.029 1.00 41.34 111 LEU A C 1
ATOM 863 O O . LEU A 1 111 ? 20.427 -31.798 -40.462 1.00 41.34 111 LEU A O 1
ATOM 867 N N . GLY A 1 112 ? 18.234 -32.240 -40.355 1.00 37.41 112 GLY A N 1
ATOM 868 C CA . GLY A 1 112 ? 18.170 -32.329 -38.892 1.00 37.41 112 GLY A CA 1
ATOM 869 C C . GLY A 1 112 ? 16.765 -32.117 -38.324 1.00 37.41 112 GLY A C 1
ATOM 870 O O . GLY A 1 112 ? 16.294 -30.988 -38.241 1.00 37.41 112 GLY A O 1
ATOM 871 N N . LYS A 1 113 ? 16.092 -33.196 -37.897 1.00 31.66 113 LYS A N 1
ATOM 872 C CA . LYS A 1 113 ? 14.867 -33.131 -37.078 1.00 31.66 113 LYS A CA 1
ATOM 873 C C . LYS A 1 113 ? 15.214 -33.455 -35.627 1.00 31.66 113 LYS A C 1
ATOM 875 O O . LYS A 1 113 ? 15.522 -34.598 -35.311 1.00 31.66 113 LYS A O 1
ATOM 880 N N . GLY A 1 114 ? 15.089 -32.466 -34.748 1.00 30.45 114 GLY A N 1
ATOM 881 C CA . GLY A 1 114 ? 15.130 -32.661 -33.302 1.00 30.45 114 GLY A CA 1
ATOM 882 C C . GLY A 1 114 ? 14.396 -31.536 -32.578 1.00 30.45 114 GLY A C 1
ATOM 883 O O . GLY A 1 114 ? 14.997 -30.511 -32.290 1.00 30.45 114 GLY A O 1
ATOM 884 N N . GLY A 1 115 ? 13.102 -31.725 -32.290 1.00 32.56 115 GLY A N 1
ATOM 885 C CA . GLY A 1 115 ? 12.308 -30.826 -31.435 1.00 32.56 115 GLY A CA 1
ATOM 886 C C . GLY A 1 115 ? 11.059 -30.225 -32.093 1.00 32.56 115 GLY A C 1
ATOM 887 O O . GLY A 1 115 ? 10.995 -30.073 -33.310 1.00 32.56 115 GLY A O 1
ATOM 888 N N . ARG A 1 116 ? 10.032 -29.932 -31.277 1.00 32.31 116 ARG A N 1
ATOM 889 C CA . ARG A 1 116 ? 8.726 -29.393 -31.709 1.00 32.31 116 ARG A CA 1
ATOM 890 C C . ARG A 1 116 ? 8.865 -27.981 -32.296 1.00 32.31 116 ARG A C 1
ATOM 892 O O . ARG A 1 116 ? 9.685 -27.189 -31.847 1.00 32.31 116 ARG A O 1
ATOM 899 N N . ALA A 1 117 ? 8.018 -27.687 -33.281 1.00 33.31 117 ALA A N 1
ATOM 900 C CA . ALA A 1 117 ? 8.097 -26.546 -34.194 1.00 33.31 117 ALA A CA 1
ATOM 901 C C . ALA A 1 117 ? 7.806 -25.150 -33.593 1.00 33.31 117 ALA A C 1
ATOM 903 O O . ALA A 1 117 ? 7.763 -24.187 -34.349 1.00 33.31 117 ALA A O 1
ATOM 904 N N . SER A 1 118 ? 7.592 -25.008 -32.281 1.00 33.19 118 SER A N 1
ATOM 905 C CA . SER A 1 118 ? 7.133 -23.744 -31.683 1.00 33.19 118 SER A CA 1
ATOM 906 C C . SER A 1 118 ? 8.212 -22.881 -31.016 1.00 33.19 118 SER A C 1
ATOM 908 O O . SER A 1 118 ? 7.927 -21.721 -30.757 1.00 33.19 118 SER A O 1
ATOM 910 N N . ASP A 1 119 ? 9.436 -23.379 -30.781 1.00 33.19 119 ASP A N 1
ATOM 911 C CA . ASP A 1 119 ? 10.378 -22.698 -29.861 1.00 33.19 119 ASP A CA 1
ATOM 912 C C . ASP A 1 119 ? 11.768 -22.342 -30.429 1.00 33.19 119 ASP A C 1
ATOM 914 O O . ASP A 1 119 ? 12.687 -22.046 -29.666 1.00 33.19 119 ASP A O 1
ATOM 918 N N . TRP A 1 120 ? 11.980 -22.360 -31.751 1.00 34.84 120 TRP A N 1
ATOM 919 C CA . TRP A 1 120 ? 13.320 -22.123 -32.314 1.00 34.84 120 TRP A CA 1
ATOM 920 C C . TRP A 1 120 ? 13.285 -21.223 -33.551 1.00 34.84 120 TRP A C 1
ATOM 922 O O . TRP A 1 120 ? 12.614 -21.527 -34.531 1.00 34.84 120 TRP A O 1
ATOM 932 N N . ALA A 1 121 ? 14.087 -20.152 -33.547 1.00 32.81 121 ALA A N 1
ATOM 933 C CA . ALA A 1 121 ? 14.559 -19.553 -34.791 1.00 32.81 121 ALA A CA 1
ATOM 934 C C . ALA A 1 121 ? 15.399 -20.618 -35.512 1.00 32.81 121 ALA A C 1
ATOM 936 O O . ALA A 1 121 ? 16.442 -21.036 -35.011 1.00 32.81 121 ALA A O 1
ATOM 937 N N . HIS A 1 122 ? 14.894 -21.134 -36.629 1.00 39.81 122 HIS A N 1
ATOM 938 C CA . HIS A 1 122 ? 15.469 -22.296 -37.295 1.00 39.81 122 HIS A CA 1
ATOM 939 C C . HIS A 1 122 ? 16.835 -21.960 -37.915 1.00 39.81 122 HIS A C 1
ATOM 941 O O . HIS A 1 122 ? 16.916 -21.291 -38.942 1.00 39.81 122 HIS A O 1
ATOM 947 N N . VAL A 1 123 ? 17.915 -22.449 -37.303 1.00 39.22 123 VAL A N 1
ATOM 948 C CA . VAL A 1 123 ? 19.225 -22.570 -37.957 1.00 39.22 123 VAL A CA 1
ATOM 949 C C . VAL A 1 123 ? 19.180 -23.830 -38.820 1.00 39.22 123 VAL A C 1
ATOM 951 O O . VAL A 1 123 ? 18.973 -24.924 -38.296 1.00 39.22 123 VAL A O 1
ATOM 954 N N . VAL A 1 124 ? 19.350 -23.691 -40.135 1.00 42.72 124 VAL A N 1
ATOM 955 C CA . VAL A 1 124 ? 19.426 -24.829 -41.060 1.00 42.72 124 VAL A CA 1
ATOM 956 C C . VAL A 1 124 ? 20.904 -25.103 -41.339 1.00 42.72 124 VAL A C 1
ATOM 958 O O . VAL A 1 124 ? 21.550 -24.412 -42.123 1.00 42.72 124 VAL A O 1
ATOM 961 N N . ALA A 1 125 ? 21.463 -26.105 -40.661 1.00 40.38 125 ALA A N 1
ATOM 962 C CA . ALA A 1 125 ? 22.810 -26.583 -40.952 1.00 40.38 125 ALA A CA 1
ATOM 963 C C . ALA A 1 125 ? 22.776 -27.471 -42.207 1.00 40.38 125 ALA A C 1
ATOM 965 O O . ALA A 1 125 ? 22.077 -28.485 -42.232 1.00 40.38 125 ALA A O 1
ATOM 966 N N . ILE A 1 126 ? 23.533 -27.098 -43.242 1.00 39.59 126 ILE A N 1
ATOM 967 C CA . ILE A 1 126 ? 23.669 -27.870 -44.482 1.00 39.59 126 ILE A CA 1
ATOM 968 C C . ILE A 1 126 ? 25.106 -28.365 -44.552 1.00 39.59 126 ILE A C 1
ATOM 970 O O . ILE A 1 126 ? 25.988 -27.689 -45.071 1.00 39.59 126 ILE A O 1
ATOM 974 N N . THR A 1 127 ? 25.366 -29.556 -44.016 1.00 36.62 127 THR A N 1
ATOM 975 C CA . THR A 1 127 ? 26.687 -30.169 -44.171 1.00 36.62 127 THR A CA 1
ATOM 976 C C . THR A 1 127 ? 26.695 -31.028 -45.430 1.00 36.62 127 THR A C 1
ATOM 978 O O . THR A 1 127 ? 25.878 -31.932 -45.593 1.00 36.62 127 THR A O 1
ATOM 981 N N . THR A 1 128 ? 27.626 -30.764 -46.344 1.00 31.47 128 THR A N 1
ATOM 982 C CA . THR A 1 128 ? 27.949 -31.703 -47.421 1.00 31.47 128 THR A CA 1
ATOM 983 C C . THR A 1 128 ? 29.287 -32.363 -47.109 1.00 31.47 128 THR A C 1
ATOM 985 O O . THR A 1 128 ? 30.256 -31.681 -46.780 1.00 31.47 128 THR A O 1
ATOM 988 N N . ARG A 1 129 ? 29.334 -33.705 -47.175 1.00 36.38 129 ARG A N 1
ATOM 989 C CA . ARG A 1 129 ? 30.389 -34.534 -47.818 1.00 36.38 129 ARG A CA 1
ATOM 990 C C . ARG A 1 129 ? 30.187 -36.023 -47.505 1.00 36.38 129 ARG A C 1
ATOM 992 O O . ARG A 1 129 ? 29.536 -36.338 -46.518 1.00 36.38 129 ARG A O 1
ATOM 999 N N . GLY A 1 130 ? 30.746 -36.903 -48.345 1.00 37.50 130 GLY A N 1
ATOM 1000 C CA . GLY A 1 130 ? 30.320 -38.288 -48.663 1.00 37.50 130 GLY A CA 1
ATOM 1001 C C . GLY A 1 130 ? 30.575 -39.469 -47.684 1.00 37.50 130 GLY A C 1
ATOM 1002 O O . GLY A 1 130 ? 30.884 -39.243 -46.515 1.00 37.50 130 GLY A O 1
ATOM 1003 N N . PRO A 1 131 ? 30.394 -40.740 -48.126 1.00 36.41 131 PRO A N 1
ATOM 1004 C CA . PRO A 1 131 ? 29.464 -41.633 -47.414 1.00 36.41 131 PRO A CA 1
ATOM 1005 C C . PRO A 1 131 ? 30.005 -42.626 -46.360 1.00 36.41 131 PRO A C 1
ATOM 1007 O O . PRO A 1 131 ? 29.222 -42.983 -45.492 1.00 36.41 131 PRO A O 1
ATOM 1010 N N . GLU A 1 132 ? 31.259 -43.098 -46.349 1.00 34.59 132 GLU A N 1
ATOM 1011 C CA . GLU A 1 132 ? 31.482 -44.453 -45.771 1.00 34.59 132 GLU A CA 1
ATOM 1012 C C . GLU A 1 132 ? 32.275 -44.623 -44.452 1.00 34.59 132 GLU A C 1
ATOM 1014 O O . GLU A 1 132 ? 32.347 -45.742 -43.965 1.00 34.59 132 GLU A O 1
ATOM 1019 N N . GLU A 1 133 ? 32.801 -43.591 -43.776 1.00 41.22 133 GLU A N 1
ATOM 1020 C CA . GLU A 1 133 ? 33.752 -43.829 -42.651 1.00 41.22 133 GLU A CA 1
ATOM 1021 C C . GLU A 1 133 ? 33.393 -43.199 -41.282 1.00 41.22 133 GLU A C 1
ATOM 1023 O O . GLU A 1 133 ? 34.266 -42.968 -40.442 1.00 41.22 133 GLU A O 1
ATOM 1028 N N . ARG A 1 134 ? 32.119 -42.856 -41.029 1.00 42.66 134 ARG A N 1
ATOM 1029 C CA . ARG A 1 134 ? 31.823 -41.699 -40.157 1.00 42.66 134 ARG A CA 1
ATOM 1030 C C . ARG A 1 134 ? 31.282 -41.904 -38.732 1.00 42.66 134 ARG A C 1
ATOM 1032 O O . ARG A 1 134 ? 31.266 -40.917 -38.006 1.00 42.66 134 ARG A O 1
ATOM 1039 N N . TYR A 1 135 ? 30.890 -43.090 -38.264 1.00 38.94 135 TYR A N 1
ATOM 1040 C CA . TYR A 1 135 ? 30.288 -43.185 -36.912 1.00 38.94 135 TYR A CA 1
ATOM 1041 C C . TYR A 1 135 ? 31.231 -43.646 -35.789 1.00 38.94 135 TYR A C 1
ATOM 1043 O O . TYR A 1 135 ? 31.104 -43.167 -34.664 1.00 38.94 135 TYR A O 1
ATOM 1051 N N . GLU A 1 136 ? 32.231 -44.485 -36.066 1.00 31.17 136 GLU A N 1
ATOM 1052 C CA . GLU A 1 136 ? 33.074 -45.051 -34.996 1.00 31.17 136 GLU A CA 1
ATOM 1053 C C . GLU A 1 136 ? 34.282 -44.179 -34.618 1.00 31.17 136 GLU A C 1
ATOM 1055 O O . GLU A 1 136 ? 34.660 -44.129 -33.448 1.00 31.17 136 GLU A O 1
ATOM 1060 N N . ARG A 1 137 ? 34.848 -43.396 -35.552 1.00 36.69 137 ARG A N 1
ATOM 1061 C CA . ARG A 1 137 ? 35.951 -42.462 -35.228 1.00 36.69 137 ARG A CA 1
ATOM 1062 C C . ARG A 1 137 ? 35.474 -41.209 -34.479 1.00 36.69 137 ARG A C 1
ATOM 1064 O O . ARG A 1 137 ? 36.237 -40.629 -33.709 1.00 36.69 137 ARG A O 1
ATOM 1071 N N . TRP A 1 138 ? 34.211 -40.811 -34.669 1.00 37.62 138 TRP A N 1
ATOM 1072 C CA . TRP A 1 138 ? 33.667 -39.555 -34.135 1.00 37.62 138 TRP A CA 1
ATOM 1073 C C . TRP A 1 138 ? 33.437 -39.602 -32.615 1.00 37.62 138 TRP A C 1
ATOM 1075 O O . TRP A 1 138 ? 33.766 -38.649 -31.912 1.00 37.62 138 TRP A O 1
ATOM 1085 N N . ALA A 1 139 ? 32.973 -40.735 -32.079 1.00 34.62 139 ALA A N 1
ATOM 1086 C CA . ALA A 1 139 ? 32.783 -40.906 -30.636 1.00 34.62 139 ALA A CA 1
ATOM 1087 C C . ALA A 1 139 ? 34.112 -41.039 -29.861 1.00 34.62 139 ALA A C 1
ATOM 1089 O O . ALA A 1 139 ? 34.179 -40.681 -28.687 1.00 34.62 139 ALA A O 1
ATOM 1090 N N . HIS A 1 140 ? 35.179 -41.514 -30.517 1.00 31.20 140 HIS A N 1
ATOM 1091 C CA . HIS A 1 140 ? 36.483 -41.737 -29.886 1.00 31.20 140 HIS A CA 1
ATOM 1092 C C . HIS A 1 140 ? 37.360 -40.468 -29.854 1.00 31.20 140 HIS A C 1
ATOM 1094 O O . HIS A 1 140 ? 38.081 -40.243 -28.884 1.00 31.20 140 HIS A O 1
ATOM 1100 N N . GLY A 1 141 ? 37.259 -39.596 -30.868 1.00 34.34 141 GLY A N 1
ATOM 1101 C CA . GLY A 1 141 ? 38.049 -38.356 -30.958 1.00 34.34 141 GLY A CA 1
ATOM 1102 C C . GLY A 1 141 ? 37.565 -37.211 -30.056 1.00 34.34 141 GLY A C 1
ATOM 1103 O O . GLY A 1 141 ? 38.371 -36.411 -29.584 1.00 34.34 141 GLY A O 1
ATOM 1104 N N . LEU A 1 142 ? 36.263 -37.157 -29.754 1.00 33.81 142 LEU A N 1
ATOM 1105 C CA . LEU A 1 142 ? 35.657 -36.116 -28.907 1.00 33.81 142 LEU A CA 1
ATOM 1106 C C . LEU A 1 142 ? 36.062 -36.210 -27.423 1.00 33.81 142 LEU A C 1
ATOM 1108 O O . LEU A 1 142 ? 35.930 -35.228 -26.696 1.00 33.81 142 LEU A O 1
ATOM 1112 N N . ALA A 1 143 ? 36.581 -37.359 -26.978 1.00 30.30 143 ALA A N 1
ATOM 1113 C CA . ALA A 1 143 ? 36.935 -37.610 -25.580 1.00 30.30 143 ALA A CA 1
ATOM 1114 C C . ALA A 1 143 ? 38.377 -37.216 -25.197 1.00 30.30 143 ALA A C 1
ATOM 1116 O O . ALA A 1 143 ? 38.693 -37.224 -24.011 1.00 30.30 143 ALA A O 1
ATOM 1117 N N . GLN A 1 144 ? 39.257 -36.882 -26.151 1.00 30.69 144 GLN A N 1
ATOM 1118 C CA . GLN A 1 144 ? 40.703 -36.796 -25.875 1.00 30.69 144 GLN A CA 1
ATOM 1119 C C . GLN A 1 144 ? 41.356 -35.414 -26.039 1.00 30.69 144 GLN A C 1
ATOM 1121 O O . GLN A 1 144 ? 42.541 -35.290 -25.749 1.00 30.69 144 GLN A O 1
ATOM 1126 N N . LEU A 1 145 ? 40.651 -34.367 -26.483 1.00 27.33 145 LEU A N 1
ATOM 1127 C CA . LEU A 1 145 ? 41.326 -33.147 -26.960 1.00 27.33 145 LEU A CA 1
ATOM 1128 C C . LEU A 1 145 ? 40.825 -31.849 -26.297 1.00 27.33 145 LEU A C 1
ATOM 1130 O O . LEU A 1 145 ? 40.015 -31.092 -26.842 1.00 27.33 145 LEU A O 1
ATOM 1134 N N . LEU A 1 146 ? 41.372 -31.607 -25.106 1.00 28.72 146 LEU A N 1
ATOM 1135 C CA . LEU A 1 146 ? 41.783 -30.305 -24.548 1.00 28.72 146 LEU A CA 1
ATOM 1136 C C . LEU A 1 146 ? 43.244 -30.502 -24.065 1.00 28.72 146 LEU A C 1
ATOM 1138 O O . LEU A 1 146 ? 43.512 -31.631 -23.642 1.00 28.72 146 LEU A O 1
ATOM 1142 N N . PRO A 1 147 ? 44.174 -29.507 -24.058 1.00 35.16 147 PRO A N 1
ATOM 1143 C CA . PRO A 1 147 ? 43.918 -28.084 -23.755 1.00 35.16 147 PRO A CA 1
ATOM 1144 C C . PRO A 1 147 ? 44.834 -26.988 -24.420 1.00 35.16 147 PRO A C 1
ATOM 1146 O O . PRO A 1 147 ? 45.891 -27.277 -24.969 1.00 35.16 147 PRO A O 1
ATOM 1149 N N . GLU A 1 148 ? 44.415 -25.717 -24.236 1.00 28.47 148 GLU A N 1
ATOM 1150 C CA . GLU A 1 148 ? 45.165 -24.423 -24.147 1.00 28.47 148 GLU A CA 1
ATOM 1151 C C . GLU A 1 148 ? 45.355 -23.428 -25.340 1.00 28.47 148 GLU A C 1
ATOM 1153 O O . GLU A 1 148 ? 45.642 -23.807 -26.470 1.00 28.47 148 GLU A O 1
ATOM 1158 N N . VAL A 1 149 ? 45.305 -22.124 -24.955 1.00 27.98 149 VAL A N 1
ATOM 1159 C CA . VAL A 1 149 ? 45.855 -20.835 -25.500 1.00 27.98 149 VAL A CA 1
ATOM 1160 C C . VAL A 1 149 ? 45.061 -19.918 -26.499 1.00 27.98 149 VAL A C 1
ATOM 1162 O O . VAL A 1 149 ? 44.133 -20.391 -27.145 1.00 27.98 149 VAL A O 1
ATOM 1165 N N . PRO A 1 150 ? 45.319 -18.568 -26.558 1.00 31.56 150 PRO A N 1
ATOM 1166 C CA . PRO A 1 150 ? 44.315 -17.482 -26.641 1.00 31.56 150 PRO A CA 1
ATOM 1167 C C . PRO A 1 150 ? 44.398 -16.611 -27.934 1.00 31.56 150 PRO A C 1
ATOM 1169 O O . PRO A 1 150 ? 45.325 -16.743 -28.729 1.00 31.56 150 PRO A O 1
ATOM 1172 N N . VAL A 1 151 ? 43.445 -15.685 -28.148 1.00 32.25 151 VAL A N 1
ATOM 1173 C CA . VAL A 1 151 ? 43.256 -14.924 -29.415 1.00 32.25 151 VAL A CA 1
ATOM 1174 C C . VAL A 1 151 ? 43.668 -13.437 -29.323 1.00 32.25 151 VAL A C 1
ATOM 1176 O O . VAL A 1 151 ? 43.344 -12.756 -28.352 1.00 32.25 151 VAL A O 1
ATOM 1179 N N . LEU A 1 152 ? 44.336 -12.933 -30.375 1.00 27.64 152 LEU A N 1
ATOM 1180 C CA . LEU A 1 152 ? 44.761 -11.538 -30.611 1.00 27.64 152 LEU A CA 1
ATOM 1181 C C . LEU A 1 152 ? 43.837 -10.827 -31.625 1.00 27.64 152 LEU A C 1
ATOM 1183 O O . LEU A 1 152 ? 43.536 -11.387 -32.675 1.00 27.64 152 LEU A O 1
ATOM 1187 N N . TRP A 1 153 ? 43.467 -9.573 -31.342 1.00 38.84 153 TRP A N 1
ATOM 1188 C CA . TRP A 1 153 ? 42.811 -8.634 -32.268 1.00 38.84 153 TRP A CA 1
ATOM 1189 C C . TRP A 1 153 ? 43.819 -7.544 -32.661 1.00 38.84 153 TRP A C 1
ATOM 1191 O O . TRP A 1 153 ? 44.506 -7.030 -31.778 1.00 38.84 153 TRP A O 1
ATOM 1201 N N . THR A 1 154 ? 43.925 -7.173 -33.942 1.00 34.34 154 THR A N 1
ATOM 1202 C CA . THR A 1 154 ? 44.785 -6.059 -34.389 1.00 34.34 154 THR A CA 1
ATOM 1203 C C . THR A 1 154 ? 43.959 -4.816 -34.737 1.00 34.34 154 THR A C 1
ATOM 1205 O O . THR A 1 154 ? 42.871 -4.898 -35.297 1.00 34.34 154 THR A O 1
ATOM 1208 N N . SER A 1 155 ? 44.493 -3.654 -34.363 1.00 36.81 155 SER A N 1
ATOM 1209 C CA . SER A 1 155 ? 43.840 -2.344 -34.201 1.00 36.81 155 SER A CA 1
ATOM 1210 C C . SER A 1 155 ? 43.594 -1.530 -35.483 1.00 36.81 155 SER A C 1
ATOM 1212 O O . SER A 1 155 ? 43.226 -0.365 -35.395 1.00 36.81 155 SER A O 1
ATOM 1214 N N . ASN A 1 156 ? 43.825 -2.082 -36.677 1.00 36.41 156 ASN A N 1
ATOM 1215 C CA . ASN A 1 156 ? 44.014 -1.253 -37.881 1.00 36.41 156 ASN A CA 1
ATOM 1216 C C . ASN A 1 156 ? 42.832 -1.207 -38.870 1.00 36.41 156 ASN A C 1
ATOM 1218 O O . ASN A 1 156 ? 42.970 -0.568 -39.906 1.00 36.41 156 ASN A O 1
ATOM 1222 N N . SER A 1 157 ? 41.687 -1.844 -38.598 1.00 43.38 157 SER A N 1
ATOM 1223 C CA . SER A 1 157 ? 40.576 -1.950 -39.571 1.00 43.38 157 SER A CA 1
ATOM 1224 C C . SER A 1 157 ? 39.255 -1.282 -39.168 1.00 43.38 157 SER A C 1
ATOM 1226 O O . SER A 1 157 ? 38.257 -1.449 -39.860 1.00 43.38 157 SER A O 1
ATOM 1228 N N . LEU A 1 158 ? 39.214 -0.495 -38.091 1.00 50.81 158 LEU A N 1
ATOM 1229 C CA . LEU A 1 158 ? 38.005 0.231 -37.686 1.00 50.81 158 LEU A CA 1
ATOM 1230 C C . LEU A 1 158 ? 38.307 1.723 -37.562 1.00 50.81 158 LEU A C 1
ATOM 1232 O O . LEU A 1 158 ? 38.522 2.244 -36.467 1.00 50.81 158 LEU A O 1
ATOM 1236 N N . GLU A 1 159 ? 38.274 2.434 -38.690 1.00 52.09 159 GLU A N 1
ATOM 1237 C CA . GLU A 1 159 ? 38.134 3.893 -38.695 1.00 52.09 159 GLU A CA 1
ATOM 1238 C C . GLU A 1 159 ? 36.726 4.270 -38.196 1.00 52.09 159 GLU A C 1
ATOM 1240 O O . GLU A 1 159 ? 35.867 4.762 -38.920 1.00 52.09 159 GLU A O 1
ATOM 1245 N N . ALA A 1 160 ? 36.471 4.060 -36.904 1.00 53.78 160 ALA A N 1
ATOM 1246 C CA . ALA A 1 160 ? 35.261 4.483 -36.199 1.00 53.78 160 ALA A CA 1
ATOM 1247 C C . ALA A 1 160 ? 35.178 6.024 -36.035 1.00 53.78 160 ALA A C 1
ATOM 1249 O O . ALA A 1 160 ? 34.572 6.528 -35.092 1.00 53.78 160 ALA A O 1
ATOM 1250 N N . ALA A 1 161 ? 35.826 6.781 -36.926 1.00 56.31 161 ALA A N 1
ATOM 1251 C CA . ALA A 1 161 ? 35.775 8.238 -37.011 1.00 56.31 161 ALA A CA 1
ATOM 1252 C C . ALA A 1 161 ? 34.494 8.744 -37.703 1.00 56.31 161 ALA A C 1
ATOM 1254 O O . ALA A 1 161 ? 34.185 9.929 -37.613 1.00 56.31 161 ALA A O 1
ATOM 1255 N N . HIS A 1 162 ? 33.734 7.857 -38.356 1.00 74.06 162 HIS A N 1
ATOM 1256 C CA . HIS A 1 162 ? 32.559 8.221 -39.158 1.00 74.06 162 HIS A CA 1
ATOM 1257 C C . HIS A 1 162 ? 31.216 7.726 -38.606 1.00 74.06 162 HIS A C 1
ATOM 1259 O O . HIS A 1 162 ? 30.200 7.898 -39.271 1.00 74.06 162 HIS A O 1
ATOM 1265 N N . TRP A 1 163 ? 31.183 7.108 -37.423 1.00 82.62 163 TRP A N 1
ATOM 1266 C CA . TRP A 1 163 ? 29.918 6.641 -36.849 1.00 82.62 163 TRP A CA 1
ATOM 1267 C C . TRP A 1 163 ? 29.147 7.787 -36.208 1.00 82.62 163 TRP A C 1
ATOM 1269 O O . TRP A 1 163 ? 29.703 8.521 -35.383 1.00 82.62 163 TRP A O 1
ATOM 1279 N N . ASP A 1 164 ? 27.865 7.899 -36.543 1.00 90.38 164 ASP A N 1
ATOM 1280 C CA . ASP A 1 164 ? 26.959 8.819 -35.860 1.00 90.38 164 ASP A CA 1
ATOM 1281 C C . ASP A 1 164 ? 26.688 8.370 -34.410 1.00 90.38 164 ASP A C 1
ATOM 1283 O O . ASP A 1 164 ? 27.059 7.271 -33.977 1.00 90.38 164 ASP A O 1
ATOM 1287 N N . SER A 1 165 ? 26.072 9.252 -33.623 1.00 91.69 165 SER A N 1
ATOM 1288 C CA . SER A 1 165 ? 25.804 9.004 -32.205 1.00 91.69 165 SER A CA 1
ATOM 1289 C C . SER A 1 165 ? 24.912 7.776 -31.980 1.00 91.69 165 SER A C 1
ATOM 1291 O O . SER A 1 165 ? 25.148 7.027 -31.030 1.00 91.69 165 SER A O 1
ATOM 1293 N N . GLN A 1 166 ? 23.951 7.499 -32.867 1.00 89.44 166 GLN A N 1
ATOM 1294 C CA . GLN A 1 166 ? 23.062 6.341 -32.753 1.00 89.44 166 GLN A CA 1
ATOM 1295 C C . GLN A 1 166 ? 23.816 5.027 -33.010 1.00 89.44 166 GLN A C 1
ATOM 1297 O O . GLN A 1 166 ? 23.732 4.095 -32.207 1.00 89.44 166 GLN A O 1
ATOM 1302 N N . GLN A 1 167 ? 24.619 4.960 -34.072 1.00 85.81 167 GLN A N 1
ATOM 1303 C CA . GLN A 1 167 ? 25.436 3.794 -34.421 1.00 85.81 167 GLN A CA 1
ATOM 1304 C C . GLN A 1 167 ? 26.410 3.432 -33.295 1.00 85.81 167 GLN A C 1
ATOM 1306 O O . GLN A 1 167 ? 26.582 2.256 -32.960 1.00 85.81 167 GLN A O 1
ATOM 1311 N N . GLN A 1 168 ? 27.020 4.437 -32.659 1.00 90.50 168 GLN A N 1
ATOM 1312 C CA . GLN A 1 168 ? 27.904 4.215 -31.514 1.00 90.50 168 GLN A CA 1
ATOM 1313 C C . GLN A 1 168 ? 27.169 3.549 -30.342 1.00 90.50 168 GLN A C 1
ATOM 1315 O O . GLN A 1 168 ? 27.709 2.604 -29.751 1.00 90.50 168 GLN A O 1
ATOM 1320 N N . VAL A 1 169 ? 25.942 3.992 -30.041 1.00 90.88 169 VAL A N 1
ATOM 1321 C CA . VAL A 1 169 ? 25.084 3.418 -28.989 1.00 90.88 169 VAL A CA 1
ATOM 1322 C C . VAL A 1 169 ? 24.650 1.999 -29.334 1.00 90.88 169 VAL A C 1
ATOM 1324 O O . VAL A 1 169 ? 24.722 1.127 -28.470 1.00 90.88 169 VAL A O 1
ATOM 1327 N N . GLU A 1 170 ? 24.241 1.731 -30.574 1.00 84.69 170 GLU A N 1
ATOM 1328 C CA . GLU A 1 170 ? 23.802 0.397 -31.005 1.00 84.69 170 GLU A CA 1
ATOM 1329 C C . GLU A 1 170 ? 24.923 -0.642 -30.895 1.00 84.69 170 GLU A C 1
ATOM 1331 O O . GLU A 1 170 ? 24.713 -1.740 -30.364 1.00 84.69 170 GLU A O 1
ATOM 1336 N N . VAL A 1 171 ? 26.138 -0.285 -31.319 1.00 83.31 171 VAL A N 1
ATOM 1337 C CA . VAL A 1 171 ? 27.316 -1.155 -31.185 1.00 83.31 171 VAL A CA 1
ATOM 1338 C C . VAL A 1 171 ? 27.635 -1.405 -29.714 1.00 83.31 171 VAL A C 1
ATOM 1340 O O . VAL A 1 171 ? 27.859 -2.546 -29.307 1.00 83.31 171 VAL A O 1
ATOM 1343 N N . LEU A 1 172 ? 27.615 -0.362 -28.886 1.00 88.38 172 LEU A N 1
ATOM 1344 C CA . LEU A 1 172 ? 27.895 -0.486 -27.460 1.00 88.38 172 LEU A CA 1
ATOM 1345 C C . LEU A 1 172 ? 26.835 -1.328 -26.732 1.00 88.38 172 LEU A C 1
ATOM 1347 O O . LEU A 1 172 ? 27.164 -2.158 -25.878 1.00 88.38 172 LEU A O 1
ATOM 1351 N N . TRP A 1 173 ? 25.569 -1.157 -27.105 1.00 87.12 173 TRP A N 1
ATOM 1352 C CA . TRP A 1 173 ? 24.453 -1.974 -26.648 1.00 87.12 173 TRP A CA 1
ATOM 1353 C C . TRP A 1 173 ? 24.654 -3.438 -26.987 1.00 87.12 173 TRP A C 1
ATOM 1355 O O . TRP A 1 173 ? 24.536 -4.292 -26.103 1.00 87.12 173 TRP A O 1
ATOM 1365 N N . LEU A 1 174 ? 25.047 -3.731 -28.222 1.00 76.12 174 LEU A N 1
ATOM 1366 C CA . LEU A 1 174 ? 25.364 -5.086 -28.640 1.00 76.12 174 LEU A CA 1
ATOM 1367 C C . LEU A 1 174 ? 26.517 -5.673 -27.810 1.00 76.12 174 LEU A C 1
ATOM 1369 O O . LEU A 1 174 ? 26.362 -6.753 -27.243 1.00 76.12 174 LEU A O 1
ATOM 1373 N N . LEU A 1 175 ? 27.635 -4.957 -27.653 1.00 80.81 175 LEU A N 1
ATOM 1374 C CA . LEU A 1 175 ? 28.772 -5.413 -26.838 1.00 80.81 175 LEU A CA 1
ATOM 1375 C C . LEU A 1 175 ? 28.350 -5.747 -25.395 1.00 80.81 175 LEU A C 1
ATOM 1377 O O . LEU A 1 175 ? 28.733 -6.791 -24.854 1.00 80.81 175 LEU A O 1
ATOM 1381 N N . ALA A 1 176 ? 27.519 -4.894 -24.790 1.00 84.25 176 ALA A N 1
ATOM 1382 C CA . ALA A 1 176 ? 26.996 -5.064 -23.437 1.00 84.25 176 ALA A CA 1
ATOM 1383 C C . ALA A 1 176 ? 26.083 -6.290 -23.303 1.00 84.25 176 ALA A C 1
ATOM 1385 O O . ALA A 1 176 ? 26.235 -7.082 -22.366 1.00 84.25 176 ALA A O 1
ATOM 1386 N N . GLN A 1 177 ? 25.165 -6.476 -24.253 1.00 76.56 177 GLN A N 1
ATOM 1387 C CA . GLN A 1 177 ? 24.275 -7.640 -24.313 1.00 76.56 177 GLN A CA 1
ATOM 1388 C C . GLN A 1 177 ? 25.065 -8.939 -24.481 1.00 76.56 177 GLN A C 1
ATOM 1390 O O . GLN A 1 177 ? 24.764 -9.962 -23.861 1.00 76.56 177 GLN A O 1
ATOM 1395 N N . LEU A 1 178 ? 26.121 -8.893 -25.289 1.00 70.25 178 LEU A N 1
ATOM 1396 C CA . LEU A 1 178 ? 26.938 -10.056 -25.587 1.00 70.25 178 LEU A CA 1
ATOM 1397 C C . LEU A 1 178 ? 27.960 -10.391 -24.491 1.00 70.25 178 LEU A C 1
ATOM 1399 O O . LEU A 1 178 ? 28.544 -11.472 -24.550 1.00 70.25 178 LEU A O 1
ATOM 1403 N N . ARG A 1 179 ? 28.142 -9.516 -23.491 1.00 81.69 179 ARG A N 1
ATOM 1404 C CA . ARG A 1 179 ? 29.159 -9.633 -22.429 1.00 81.69 179 ARG A CA 1
ATOM 1405 C C . ARG A 1 179 ? 30.571 -9.819 -22.993 1.00 81.69 179 ARG A C 1
ATOM 1407 O O . ARG A 1 179 ? 31.348 -10.622 -22.479 1.00 81.69 179 ARG A O 1
ATOM 1414 N N . VAL A 1 180 ? 30.879 -9.095 -24.068 1.00 76.44 180 VAL A N 1
ATOM 1415 C CA . VAL A 1 180 ? 32.189 -9.174 -24.724 1.00 76.44 180 VAL A CA 1
ATOM 1416 C C . VAL A 1 180 ? 33.273 -8.754 -23.720 1.00 76.44 180 VAL A C 1
ATOM 1418 O O . VAL A 1 180 ? 33.118 -7.714 -23.070 1.00 76.44 180 VAL A O 1
ATOM 1421 N N . PRO A 1 181 ? 34.351 -9.545 -23.547 1.00 73.00 181 PRO A N 1
ATOM 1422 C CA . PRO A 1 181 ? 35.481 -9.151 -22.714 1.00 73.00 181 PRO A CA 1
ATOM 1423 C C . PRO A 1 181 ? 36.039 -7.790 -23.141 1.00 73.00 181 PRO A C 1
ATOM 1425 O O . PRO A 1 181 ? 36.078 -7.465 -24.325 1.00 73.00 181 PRO A O 1
ATOM 1428 N N . LYS A 1 182 ? 36.500 -6.988 -22.179 1.00 77.38 182 LYS A N 1
ATOM 1429 C CA . LYS A 1 182 ? 37.054 -5.647 -22.434 1.00 77.38 182 LYS A CA 1
ATOM 1430 C C . LYS A 1 182 ? 38.475 -5.716 -22.978 1.00 77.38 182 LYS A C 1
ATOM 1432 O O . LYS A 1 182 ? 39.425 -5.311 -22.311 1.00 77.38 182 LYS A O 1
ATOM 1437 N N . THR A 1 183 ? 38.634 -6.259 -24.168 1.00 80.25 183 THR A N 1
ATOM 1438 C CA . THR A 1 183 ? 39.935 -6.378 -24.820 1.00 80.25 183 THR A CA 1
ATOM 1439 C C . THR A 1 183 ? 39.830 -5.906 -26.260 1.00 80.25 183 THR A C 1
ATOM 1441 O O . THR A 1 183 ? 38.807 -6.126 -26.910 1.00 80.25 183 THR A O 1
ATOM 1444 N N . GLY A 1 184 ? 40.885 -5.257 -26.755 1.00 85.56 184 GLY A N 1
ATOM 1445 C CA . GLY A 1 184 ? 40.940 -4.726 -28.117 1.00 85.56 184 GLY A CA 1
ATOM 1446 C C . GLY A 1 184 ? 39.805 -3.740 -28.394 1.00 85.56 184 GLY A C 1
ATOM 1447 O O . GLY A 1 184 ? 39.532 -2.852 -27.584 1.00 85.56 184 GLY A O 1
ATOM 1448 N N . PHE A 1 185 ? 39.099 -3.959 -29.504 1.00 81.56 185 PHE A N 1
ATOM 1449 C CA . PHE A 1 185 ? 38.034 -3.083 -29.993 1.00 81.56 185 PHE A CA 1
ATOM 1450 C C . PHE A 1 185 ? 36.974 -2.731 -28.938 1.00 81.56 185 PHE A C 1
ATOM 1452 O O . PHE A 1 185 ? 36.583 -1.573 -28.819 1.00 81.56 185 PHE A O 1
ATOM 1459 N N . ALA A 1 186 ? 36.517 -3.700 -28.137 1.00 79.00 186 ALA A N 1
ATOM 1460 C CA . ALA A 1 186 ? 35.461 -3.443 -27.160 1.00 79.00 186 ALA A CA 1
ATOM 1461 C C . ALA A 1 186 ? 35.902 -2.449 -26.073 1.00 79.00 186 ALA A C 1
ATOM 1463 O O . ALA A 1 186 ? 35.108 -1.611 -25.654 1.00 79.00 186 ALA A O 1
ATOM 1464 N N . ALA A 1 187 ? 37.164 -2.517 -25.632 1.00 85.12 187 ALA A N 1
ATOM 1465 C CA . ALA A 1 187 ? 37.705 -1.574 -24.654 1.00 85.12 187 ALA A CA 1
ATOM 1466 C C . ALA A 1 187 ? 37.854 -0.171 -25.257 1.00 85.12 187 ALA A C 1
ATOM 1468 O O . ALA A 1 187 ? 37.426 0.807 -24.645 1.00 85.12 187 ALA A O 1
ATOM 1469 N N . GLU A 1 188 ? 38.390 -0.084 -26.475 1.00 87.44 188 GLU A N 1
ATOM 1470 C CA . GLU A 1 188 ? 38.581 1.183 -27.188 1.00 87.44 188 GLU A CA 1
ATOM 1471 C C . GLU A 1 188 ? 37.249 1.877 -27.503 1.00 87.44 188 GLU A C 1
ATOM 1473 O O . GLU A 1 188 ? 37.119 3.089 -27.323 1.00 87.44 188 GLU A O 1
ATOM 1478 N N . HIS A 1 189 ? 36.233 1.120 -27.931 1.00 89.69 189 HIS A N 1
ATOM 1479 C CA . HIS A 1 189 ? 34.906 1.664 -28.233 1.00 89.69 189 HIS A CA 1
ATOM 1480 C C . HIS A 1 189 ? 34.182 2.144 -26.973 1.00 89.69 189 HIS A C 1
ATOM 1482 O O . HIS A 1 189 ? 33.600 3.229 -26.971 1.00 89.69 189 HIS A O 1
ATOM 1488 N N . VAL A 1 190 ? 34.267 1.382 -25.873 1.00 91.19 190 VAL A N 1
ATOM 1489 C CA . VAL A 1 190 ? 33.740 1.805 -24.563 1.00 91.19 190 VAL A CA 1
ATOM 1490 C C . VAL A 1 190 ? 34.408 3.102 -24.116 1.00 91.19 190 VAL A C 1
ATOM 1492 O O . VAL A 1 190 ? 33.702 4.045 -23.761 1.00 91.19 190 VAL A O 1
ATOM 1495 N N . GLN A 1 191 ? 35.741 3.172 -24.159 1.00 92.38 191 GLN A N 1
ATOM 1496 C CA . GLN A 1 191 ? 36.487 4.362 -23.752 1.00 92.38 191 GLN A CA 1
ATOM 1497 C C . GLN A 1 191 ? 36.091 5.584 -24.588 1.00 92.38 191 GLN A C 1
ATOM 1499 O O . GLN A 1 191 ? 35.770 6.635 -24.036 1.00 92.38 191 GLN A O 1
ATOM 1504 N N . ARG A 1 192 ? 36.007 5.430 -25.911 1.00 91.31 192 ARG A N 1
ATOM 1505 C CA . ARG A 1 192 ? 35.596 6.505 -26.819 1.00 91.31 192 ARG A CA 1
ATOM 1506 C C . ARG A 1 192 ? 34.185 7.008 -26.533 1.00 91.31 192 ARG A C 1
ATOM 1508 O O . ARG A 1 192 ? 33.963 8.218 -26.532 1.00 91.31 192 ARG A O 1
ATOM 1515 N N . CYS A 1 193 ? 33.241 6.103 -26.269 1.00 92.38 193 CYS A N 1
ATOM 1516 C CA . CYS A 1 193 ? 31.880 6.477 -25.889 1.00 92.38 193 CYS A CA 1
ATOM 1517 C C . CYS A 1 193 ? 31.852 7.209 -24.539 1.00 92.38 193 CYS A C 1
ATOM 1519 O O . CYS A 1 193 ? 31.050 8.118 -24.369 1.00 92.38 193 CYS A O 1
ATOM 1521 N N . GLN A 1 194 ? 32.724 6.853 -23.588 1.00 91.69 194 GLN A N 1
ATOM 1522 C CA . GLN A 1 194 ? 32.825 7.545 -22.296 1.00 91.69 194 GLN A CA 1
ATOM 1523 C C . GLN A 1 194 ? 33.388 8.960 -22.436 1.00 91.69 194 GLN A C 1
ATOM 1525 O O . GLN A 1 194 ? 32.828 9.891 -21.854 1.00 91.69 194 GLN A O 1
ATOM 1530 N N . GLU A 1 195 ? 34.465 9.117 -23.208 1.00 91.38 195 GLU A N 1
ATOM 1531 C CA . GLU A 1 195 ? 35.119 10.406 -23.469 1.00 91.38 195 GLU A CA 1
ATOM 1532 C C . GLU A 1 195 ? 34.200 11.365 -24.236 1.00 91.38 195 GLU A C 1
ATOM 1534 O O . GLU A 1 195 ? 34.199 12.565 -23.976 1.00 91.38 195 GLU A O 1
ATOM 1539 N N . ASN A 1 196 ? 33.363 10.831 -25.131 1.00 91.56 196 ASN A N 1
ATOM 1540 C CA . ASN A 1 196 ? 32.447 11.614 -25.959 1.00 91.56 196 ASN A CA 1
ATOM 1541 C C . ASN A 1 196 ? 30.997 11.617 -25.460 1.00 91.56 196 ASN A C 1
ATOM 1543 O O . ASN A 1 196 ? 30.124 12.112 -26.169 1.00 91.56 196 ASN A O 1
ATOM 1547 N N . ALA A 1 197 ? 30.709 11.080 -24.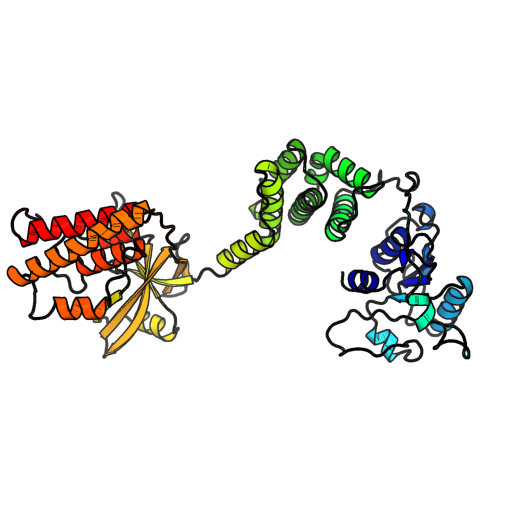273 1.00 91.31 197 ALA A N 1
ATOM 1548 C CA . ALA A 1 197 ? 29.334 10.837 -23.839 1.00 91.31 197 ALA A CA 1
ATOM 1549 C C . ALA A 1 197 ? 28.463 12.096 -23.810 1.00 91.31 197 ALA A C 1
ATOM 1551 O O . ALA A 1 197 ? 27.302 12.009 -24.182 1.00 91.31 197 ALA A O 1
ATOM 1552 N N . ALA A 1 198 ? 29.018 13.248 -23.412 1.00 91.06 198 ALA A N 1
ATOM 1553 C CA . ALA A 1 198 ? 28.295 14.521 -23.427 1.00 91.06 198 ALA A CA 1
ATOM 1554 C C . ALA A 1 198 ? 27.825 14.863 -24.849 1.00 91.06 198 ALA A C 1
ATOM 1556 O O . ALA A 1 198 ? 26.625 14.945 -25.092 1.00 91.06 198 ALA A O 1
ATOM 1557 N N . ARG A 1 199 ? 28.765 14.908 -25.802 1.00 93.88 199 ARG A N 1
ATOM 1558 C CA . ARG A 1 199 ? 28.489 15.179 -27.218 1.00 93.88 199 ARG A CA 1
ATOM 1559 C C . ARG A 1 199 ? 27.527 14.157 -27.827 1.00 93.88 199 ARG A C 1
ATOM 1561 O O . ARG A 1 199 ? 26.594 14.540 -28.512 1.00 93.88 199 ARG A O 1
ATOM 1568 N N . ILE A 1 200 ? 27.752 12.863 -27.579 1.00 90.56 200 ILE A N 1
ATOM 1569 C CA . ILE A 1 200 ? 26.881 11.792 -28.083 1.00 90.56 200 ILE A CA 1
ATOM 1570 C C . ILE A 1 200 ? 25.465 11.993 -27.537 1.00 90.56 200 ILE A C 1
ATOM 1572 O O . ILE A 1 200 ? 24.510 11.924 -28.296 1.00 90.56 200 ILE A O 1
ATOM 1576 N N . SER A 1 201 ? 25.327 12.272 -26.237 1.00 91.31 201 SER A N 1
ATOM 1577 C CA . SER A 1 201 ? 24.029 12.363 -25.563 1.00 91.31 201 SER A CA 1
ATOM 1578 C C . SER A 1 201 ? 23.148 13.515 -26.052 1.00 91.31 201 SER A C 1
ATOM 1580 O O . SER A 1 201 ? 21.928 13.371 -26.038 1.00 91.31 201 SER A O 1
ATOM 1582 N N . GLU A 1 202 ? 23.737 14.619 -26.522 1.00 92.62 202 GLU A N 1
ATOM 1583 C CA . GLU A 1 202 ? 23.002 15.792 -27.025 1.00 92.62 202 GLU A CA 1
ATOM 1584 C C . GLU A 1 202 ? 22.060 15.448 -28.191 1.00 92.62 202 GLU A C 1
ATOM 1586 O O . GLU A 1 202 ? 20.996 16.050 -28.325 1.00 92.62 202 GLU A O 1
ATOM 1591 N N . GLU A 1 203 ? 22.427 14.448 -28.995 1.00 93.00 203 GLU A N 1
ATOM 1592 C CA . GLU A 1 203 ? 21.700 14.024 -30.199 1.00 93.00 203 GLU A CA 1
ATOM 1593 C C . GLU A 1 203 ? 20.746 12.841 -29.948 1.00 93.00 203 GLU A C 1
ATOM 1595 O O . GLU A 1 203 ? 19.985 12.459 -30.840 1.00 93.00 203 GLU A O 1
ATOM 1600 N N . LEU A 1 204 ? 20.777 12.231 -28.756 1.00 94.06 204 LEU A N 1
ATOM 1601 C CA . LEU A 1 204 ? 20.039 10.999 -28.477 1.00 94.06 204 LEU A CA 1
ATOM 1602 C C . LEU A 1 204 ? 18.611 11.253 -28.001 1.00 94.06 204 LEU A C 1
ATOM 1604 O O . LEU A 1 204 ? 18.344 12.103 -27.151 1.00 94.06 204 LEU A O 1
ATOM 1608 N N . GLN A 1 205 ? 17.708 10.402 -28.484 1.00 95.56 205 GLN A N 1
ATOM 1609 C CA . GLN A 1 205 ? 16.359 10.268 -27.948 1.00 95.56 205 GLN A CA 1
ATOM 1610 C C . GLN A 1 205 ? 16.383 9.556 -26.578 1.00 95.56 205 GLN A C 1
ATOM 1612 O O . GLN A 1 205 ? 17.341 8.833 -26.273 1.00 95.56 205 GLN A O 1
ATOM 1617 N N . PRO A 1 206 ? 15.320 9.677 -25.758 1.00 95.50 206 PRO A N 1
ATOM 1618 C CA . PRO A 1 206 ? 15.235 9.046 -24.436 1.00 95.50 206 PRO A CA 1
ATOM 1619 C C . PRO A 1 206 ? 15.599 7.550 -24.407 1.00 95.50 206 PRO A C 1
ATOM 1621 O O . PRO A 1 206 ? 16.372 7.099 -23.555 1.00 95.50 206 PRO A O 1
ATOM 1624 N N . ALA A 1 207 ? 15.111 6.776 -25.381 1.00 93.00 207 ALA A N 1
ATOM 1625 C CA . ALA A 1 207 ? 15.400 5.345 -25.480 1.00 93.00 207 ALA A CA 1
ATOM 1626 C C . ALA A 1 207 ? 16.901 5.058 -25.677 1.00 93.00 207 ALA A C 1
ATOM 1628 O O . ALA A 1 207 ? 17.447 4.133 -25.068 1.00 93.00 207 ALA A O 1
ATOM 1629 N N . ASP A 1 208 ? 17.597 5.868 -26.475 1.00 95.38 208 ASP A N 1
ATOM 1630 C CA . ASP A 1 208 ? 19.021 5.681 -26.757 1.00 95.38 208 ASP A CA 1
ATOM 1631 C C . ASP A 1 208 ? 19.908 6.184 -25.614 1.00 95.38 208 ASP A C 1
ATOM 1633 O O . ASP A 1 208 ? 20.908 5.538 -25.298 1.00 95.38 208 ASP A O 1
ATOM 1637 N N . LEU A 1 209 ? 19.503 7.247 -24.905 1.00 95.50 209 LEU A N 1
ATOM 1638 C CA . LEU A 1 209 ? 20.140 7.664 -23.645 1.00 95.50 209 LEU A CA 1
ATOM 1639 C C . LEU A 1 209 ? 20.104 6.540 -22.604 1.00 95.50 209 LEU A C 1
ATOM 1641 O O . LEU A 1 209 ? 21.111 6.241 -21.956 1.00 95.50 209 LEU A O 1
ATOM 1645 N N . SER A 1 210 ? 18.948 5.884 -22.477 1.00 95.06 210 SER A N 1
ATOM 1646 C CA . SER A 1 210 ? 18.767 4.728 -21.598 1.00 95.06 210 SER A CA 1
ATOM 1647 C C . SER A 1 210 ? 19.682 3.563 -21.985 1.00 95.06 210 SER A C 1
ATOM 1649 O O . SER A 1 210 ? 20.351 2.982 -21.122 1.00 95.06 210 SER A O 1
ATOM 1651 N N . ARG A 1 211 ? 19.765 3.239 -23.285 1.00 94.75 211 ARG A N 1
ATOM 1652 C CA . ARG A 1 211 ? 20.660 2.192 -23.806 1.00 94.75 211 ARG A CA 1
ATOM 1653 C C . ARG A 1 211 ? 22.119 2.525 -23.533 1.00 94.75 211 ARG A C 1
ATOM 1655 O O . ARG A 1 211 ? 22.805 1.695 -22.947 1.00 94.75 211 ARG A O 1
ATOM 1662 N N . LEU A 1 212 ? 22.570 3.732 -23.869 1.00 94.94 212 LEU A N 1
ATOM 1663 C CA . LEU A 1 212 ? 23.944 4.188 -23.653 1.00 94.94 212 LEU A CA 1
ATOM 1664 C C . LEU A 1 212 ? 24.357 4.055 -22.182 1.00 94.94 212 LEU A C 1
ATOM 1666 O O . LEU A 1 212 ? 25.374 3.425 -21.877 1.00 94.94 212 LEU A O 1
ATOM 1670 N N . ALA A 1 213 ? 23.544 4.587 -21.266 1.00 93.88 213 ALA A N 1
ATOM 1671 C CA . ALA A 1 213 ? 23.813 4.527 -19.833 1.00 93.88 213 ALA A CA 1
ATOM 1672 C C . ALA A 1 213 ? 23.914 3.080 -19.330 1.00 93.88 213 ALA A C 1
ATOM 1674 O O . ALA A 1 213 ? 24.868 2.723 -18.631 1.00 93.88 213 ALA A O 1
ATOM 1675 N N . TRP A 1 214 ? 22.963 2.226 -19.719 1.00 93.12 214 TRP A N 1
ATOM 1676 C CA . TRP A 1 214 ? 22.952 0.818 -19.326 1.00 93.12 214 TRP A CA 1
ATOM 1677 C C . TRP A 1 214 ? 24.132 0.043 -19.905 1.00 93.12 214 TRP A C 1
ATOM 1679 O O . TRP A 1 214 ? 24.772 -0.725 -19.187 1.00 93.12 214 TRP A O 1
ATOM 1689 N N . SER A 1 215 ? 24.463 0.247 -21.180 1.00 93.06 215 SER A N 1
ATOM 1690 C CA . SER A 1 215 ? 25.565 -0.452 -21.842 1.00 93.06 215 SER A CA 1
ATOM 1691 C C . SER A 1 215 ? 26.896 -0.111 -21.210 1.00 93.06 215 SER A C 1
ATOM 1693 O O . SER A 1 215 ? 27.679 -1.013 -20.904 1.00 93.06 215 SER A O 1
ATOM 1695 N N . LEU A 1 216 ? 27.116 1.174 -20.927 1.00 92.19 216 LEU A N 1
ATOM 1696 C CA . LEU A 1 216 ? 28.290 1.603 -20.190 1.00 92.19 216 LEU A CA 1
ATOM 1697 C C . LEU A 1 216 ? 28.311 0.962 -18.797 1.00 92.19 216 LEU A C 1
ATOM 1699 O O . LEU A 1 216 ? 29.364 0.469 -18.420 1.00 92.19 216 LEU A O 1
ATOM 1703 N N . ALA A 1 217 ? 27.172 0.836 -18.100 1.00 89.00 217 ALA A N 1
ATOM 1704 C CA . ALA A 1 217 ? 27.055 0.169 -16.784 1.00 89.00 217 ALA A CA 1
ATOM 1705 C C . ALA A 1 217 ? 27.292 -1.311 -16.761 1.00 89.00 217 ALA A C 1
ATOM 1707 O O . ALA A 1 217 ? 27.768 -1.866 -15.763 1.00 89.00 217 ALA A O 1
ATOM 1708 N N . ARG A 1 218 ? 26.926 -1.959 -17.847 1.00 87.44 218 ARG A N 1
ATOM 1709 C CA . ARG A 1 218 ? 27.101 -3.383 -18.012 1.00 87.44 218 ARG A CA 1
ATOM 1710 C C . ARG A 1 218 ? 28.551 -3.704 -18.314 1.00 87.44 218 ARG A C 1
ATOM 1712 O O . ARG A 1 218 ? 29.091 -4.657 -17.759 1.00 87.44 218 ARG A O 1
ATOM 1719 N N . LEU A 1 219 ? 29.151 -2.910 -19.195 1.00 86.94 219 LEU A N 1
ATOM 1720 C CA . LEU A 1 219 ? 30.516 -3.104 -19.628 1.00 86.94 219 LEU A CA 1
ATOM 1721 C C . LEU A 1 219 ? 31.449 -2.644 -18.515 1.00 86.94 219 LEU A C 1
ATOM 1723 O O . LEU A 1 219 ? 32.136 -3.486 -17.957 1.00 86.94 219 LEU A O 1
ATOM 1727 N N . GLN A 1 220 ? 31.464 -1.381 -18.092 1.00 83.12 220 GLN A N 1
ATOM 1728 C CA . GLN A 1 220 ? 32.482 -0.841 -17.180 1.00 83.12 220 GLN A CA 1
ATOM 1729 C C . GLN A 1 220 ? 31.928 0.085 -16.095 1.00 83.12 220 GLN A C 1
ATOM 1731 O O . GLN A 1 220 ? 30.808 0.564 -16.157 1.00 83.12 220 GLN A O 1
ATOM 1736 N N . LYS A 1 221 ? 32.730 0.355 -15.059 1.00 80.38 221 LYS A N 1
ATOM 1737 C CA . LYS A 1 221 ? 32.414 1.432 -14.120 1.00 80.38 221 LYS A CA 1
ATOM 1738 C C . LYS A 1 221 ? 32.432 2.761 -14.888 1.00 80.38 221 LYS A C 1
ATOM 1740 O O . LYS A 1 221 ? 33.469 3.112 -15.449 1.00 80.38 221 LYS A O 1
ATOM 1745 N N . LEU A 1 222 ? 31.302 3.463 -14.936 1.00 78.75 222 LEU A N 1
ATOM 1746 C CA . LEU A 1 222 ? 31.207 4.775 -15.562 1.00 78.75 222 LEU A CA 1
ATOM 1747 C C . LEU A 1 222 ? 31.965 5.801 -14.718 1.00 78.75 222 LEU A C 1
ATOM 1749 O O . LEU A 1 222 ? 31.769 5.841 -13.498 1.00 78.75 222 LEU A O 1
ATOM 1753 N N . PRO A 1 223 ? 32.793 6.653 -15.340 1.00 87.25 223 PRO A N 1
ATOM 1754 C CA . PRO A 1 223 ? 33.297 7.849 -14.686 1.00 87.25 223 PRO A CA 1
ATOM 1755 C C . PRO A 1 223 ? 32.137 8.732 -14.205 1.00 87.25 223 PRO A C 1
ATOM 1757 O O . PRO A 1 223 ? 31.115 8.854 -14.883 1.00 87.25 223 PRO A O 1
ATOM 1760 N N . ALA A 1 224 ? 32.301 9.389 -13.052 1.00 85.25 224 ALA A N 1
ATOM 1761 C CA . ALA A 1 224 ? 31.269 10.265 -12.487 1.00 85.25 224 ALA A CA 1
ATOM 1762 C C . ALA A 1 224 ? 30.864 11.390 -13.458 1.00 85.25 224 ALA A C 1
ATOM 1764 O O . ALA A 1 224 ? 29.679 11.683 -13.588 1.00 85.25 224 ALA A O 1
ATOM 1765 N N . ALA A 1 225 ? 31.830 11.950 -14.195 1.00 88.88 225 ALA A N 1
ATOM 1766 C CA . ALA A 1 225 ? 31.584 12.968 -15.216 1.00 88.88 225 ALA A CA 1
ATOM 1767 C C . ALA A 1 225 ? 30.649 12.464 -16.330 1.00 88.88 225 ALA A C 1
ATOM 1769 O O . ALA A 1 225 ? 29.730 13.166 -16.741 1.00 88.88 225 ALA A O 1
ATOM 1770 N N . THR A 1 226 ? 30.826 11.217 -16.771 1.00 91.19 226 THR A N 1
ATOM 1771 C CA . THR A 1 226 ? 29.968 10.601 -17.786 1.00 91.19 226 THR A CA 1
ATOM 1772 C C . THR A 1 226 ? 28.548 10.372 -17.260 1.00 91.19 226 THR A C 1
ATOM 1774 O O . THR A 1 226 ? 27.581 10.671 -17.955 1.00 91.19 226 THR A O 1
ATOM 1777 N N . ALA A 1 227 ? 28.403 9.890 -16.020 1.00 89.50 227 ALA A N 1
ATOM 1778 C CA . ALA A 1 227 ? 27.089 9.726 -15.394 1.00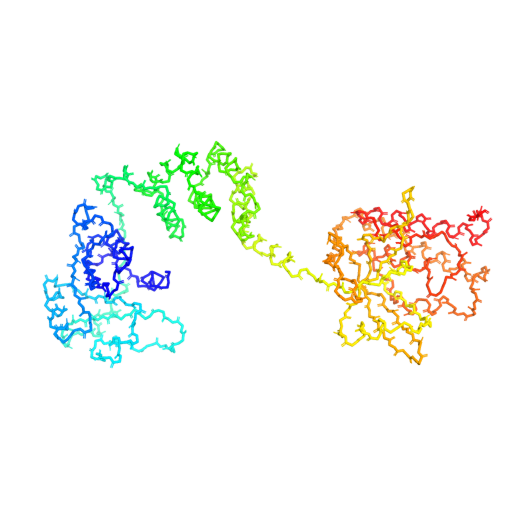 89.50 227 ALA A CA 1
ATOM 1779 C C . ALA A 1 227 ? 26.361 11.074 -15.224 1.00 89.50 227 ALA A C 1
ATOM 1781 O O . ALA A 1 227 ? 25.160 11.157 -15.471 1.00 89.50 227 ALA A O 1
ATOM 1782 N N . GLN A 1 228 ? 27.090 12.132 -14.854 1.00 88.31 228 GLN A N 1
ATOM 1783 C CA . GLN A 1 228 ? 26.549 13.489 -14.748 1.00 88.31 228 GLN A CA 1
ATOM 1784 C C . GLN A 1 228 ? 26.090 14.036 -16.101 1.00 88.31 228 GLN A C 1
ATOM 1786 O O . GLN A 1 228 ? 25.005 14.604 -16.166 1.00 88.31 228 GLN A O 1
ATOM 1791 N N . ALA A 1 229 ? 26.859 13.827 -17.174 1.00 91.56 229 ALA A N 1
ATOM 1792 C CA . ALA A 1 229 ? 26.472 14.252 -18.520 1.00 91.56 229 ALA A CA 1
ATOM 1793 C C . ALA A 1 229 ? 25.169 13.575 -18.980 1.00 91.56 229 ALA A C 1
ATOM 1795 O O . ALA A 1 229 ? 24.233 14.247 -19.406 1.00 91.56 229 ALA A O 1
ATOM 1796 N N . LEU A 1 230 ? 25.066 12.253 -18.797 1.00 93.81 230 LEU A N 1
ATOM 1797 C CA . LEU A 1 230 ? 23.858 11.495 -19.135 1.00 93.81 230 LEU A CA 1
ATOM 1798 C C . LEU A 1 230 ? 22.644 11.942 -18.307 1.00 93.81 230 LEU A C 1
ATOM 1800 O O . LEU A 1 230 ? 21.549 12.087 -18.846 1.00 93.81 230 LEU A O 1
ATOM 1804 N N . ALA A 1 231 ? 22.828 12.191 -17.006 1.00 92.12 231 ALA A N 1
ATOM 1805 C CA . ALA A 1 231 ? 21.762 12.682 -16.136 1.00 92.12 231 ALA A CA 1
ATOM 1806 C C . ALA A 1 231 ? 21.305 14.100 -16.517 1.00 92.12 231 ALA A C 1
ATOM 1808 O O . ALA A 1 231 ? 20.103 14.358 -16.570 1.00 92.12 231 ALA A O 1
ATOM 1809 N N . ALA A 1 232 ? 22.248 15.000 -16.815 1.00 93.00 232 ALA A N 1
ATOM 1810 C CA . ALA A 1 232 ? 21.959 16.369 -17.234 1.00 93.00 232 ALA A CA 1
ATOM 1811 C C . ALA A 1 232 ? 21.156 16.410 -18.539 1.00 93.00 232 ALA A C 1
ATOM 1813 O O . ALA A 1 232 ? 20.255 17.233 -18.667 1.00 93.00 232 ALA A O 1
ATOM 1814 N N . GLN A 1 233 ? 21.437 15.490 -19.464 1.00 95.75 233 GLN A N 1
ATOM 1815 C CA . GLN A 1 233 ? 20.724 15.400 -20.735 1.00 95.75 233 GLN A CA 1
ATOM 1816 C C . GLN A 1 233 ? 19.357 14.709 -20.627 1.00 95.75 233 GLN A C 1
ATOM 1818 O O . GLN A 1 233 ? 18.428 15.043 -21.364 1.00 95.75 233 GLN A O 1
ATOM 1823 N N . ALA A 1 234 ? 19.209 13.754 -19.707 1.00 94.31 234 ALA A N 1
ATOM 1824 C CA . ALA A 1 234 ? 17.951 13.041 -19.509 1.00 94.31 234 ALA A CA 1
ATOM 1825 C C . ALA A 1 234 ? 16.917 13.838 -18.703 1.00 94.31 234 ALA A C 1
ATOM 1827 O O . ALA A 1 234 ? 15.721 13.702 -18.952 1.00 94.31 234 ALA A O 1
ATOM 1828 N N . LEU A 1 235 ? 17.354 14.666 -17.746 1.00 92.50 235 LEU A N 1
ATOM 1829 C CA . LEU A 1 235 ? 16.454 15.383 -16.839 1.00 92.50 235 LEU A CA 1
ATOM 1830 C C . LEU A 1 235 ? 15.435 16.288 -17.570 1.00 92.50 235 LEU A C 1
ATOM 1832 O O . LEU A 1 235 ? 14.254 16.203 -17.235 1.00 92.50 235 LEU A O 1
ATOM 1836 N N . PRO A 1 236 ? 15.813 17.081 -18.595 1.00 94.69 236 PRO A N 1
ATOM 1837 C CA . PRO A 1 236 ? 14.856 17.874 -19.372 1.00 94.69 236 PRO A CA 1
ATOM 1838 C C . PRO A 1 236 ? 13.863 17.036 -20.187 1.00 94.69 236 PRO A C 1
ATOM 1840 O O . PRO A 1 236 ? 12.847 17.561 -20.629 1.00 94.69 236 PRO A O 1
ATOM 1843 N N . GLN A 1 237 ? 14.155 15.751 -20.406 1.00 94.94 237 GLN A N 1
ATOM 1844 C CA . GLN A 1 237 ? 13.367 14.843 -21.241 1.00 94.94 237 GLN A CA 1
ATOM 1845 C C . GLN A 1 237 ? 12.563 13.828 -20.419 1.00 94.94 237 GLN A C 1
ATOM 1847 O O . GLN A 1 237 ? 11.983 12.915 -20.997 1.00 94.94 237 GLN A O 1
ATOM 1852 N N . VAL A 1 238 ? 12.525 13.952 -19.086 1.00 91.12 238 VAL A N 1
ATOM 1853 C CA . VAL A 1 238 ? 11.997 12.911 -18.183 1.00 91.12 238 VAL A CA 1
ATOM 1854 C C . VAL A 1 238 ? 10.563 12.476 -18.511 1.00 91.12 238 VAL A C 1
ATOM 1856 O O . VAL A 1 238 ? 10.256 11.291 -18.424 1.00 91.12 238 VAL A O 1
ATOM 1859 N N . GLU A 1 239 ? 9.709 13.404 -18.948 1.00 88.50 239 GLU A N 1
ATOM 1860 C CA . GLU A 1 239 ? 8.312 13.130 -19.317 1.00 88.50 239 GLU A CA 1
ATOM 1861 C C . GLU A 1 239 ? 8.172 12.399 -20.661 1.00 88.50 239 GLU A C 1
ATOM 1863 O O . GLU A 1 239 ? 7.156 11.757 -20.909 1.00 88.50 239 GLU A O 1
ATOM 1868 N N . ALA A 1 240 ? 9.195 12.466 -21.518 1.00 91.12 240 ALA A N 1
ATOM 1869 C CA . ALA A 1 240 ? 9.234 11.793 -22.813 1.00 91.12 240 ALA A CA 1
ATOM 1870 C C . ALA A 1 240 ? 9.789 10.361 -22.729 1.00 91.12 240 ALA A C 1
ATOM 1872 O O . ALA A 1 240 ? 9.795 9.643 -23.730 1.00 91.12 240 ALA A O 1
ATOM 1873 N N . PHE A 1 241 ? 10.281 9.931 -21.562 1.00 92.38 241 PHE A N 1
ATOM 1874 C CA . PHE A 1 241 ? 10.709 8.551 -21.387 1.00 92.38 241 PHE A CA 1
ATOM 1875 C C . PHE A 1 241 ? 9.507 7.623 -21.245 1.00 92.38 241 PHE A C 1
ATOM 1877 O O . PHE A 1 241 ? 8.662 7.790 -20.365 1.00 92.38 241 PHE A O 1
ATOM 1884 N N . GLU A 1 242 ? 9.538 6.530 -22.001 1.00 90.19 242 GLU A N 1
ATOM 1885 C CA . GLU A 1 242 ? 8.778 5.349 -21.624 1.00 90.19 242 GLU A CA 1
ATOM 1886 C C . GLU A 1 242 ? 9.239 4.860 -20.237 1.00 90.19 242 GLU A C 1
ATOM 1888 O O . GLU A 1 242 ? 10.448 4.826 -19.960 1.00 90.19 242 GLU A O 1
ATOM 1893 N N . PRO A 1 243 ? 8.327 4.415 -19.351 1.00 83.00 243 PRO A N 1
ATOM 1894 C CA . PRO A 1 243 ? 8.682 4.038 -17.982 1.00 83.00 243 PRO A CA 1
ATOM 1895 C C . PRO A 1 243 ? 9.805 2.992 -17.884 1.00 83.00 243 PRO A C 1
ATOM 1897 O O . PRO A 1 243 ? 10.621 3.035 -16.963 1.00 83.00 243 PRO A O 1
ATOM 1900 N N . ALA A 1 244 ? 9.869 2.061 -18.843 1.00 81.06 244 ALA A N 1
ATOM 1901 C CA . ALA A 1 244 ? 10.915 1.040 -18.895 1.00 81.06 244 ALA A CA 1
ATOM 1902 C C . ALA A 1 244 ? 12.303 1.636 -19.193 1.00 81.06 244 ALA A C 1
ATOM 1904 O O . ALA A 1 244 ? 13.303 1.204 -18.616 1.00 81.06 244 ALA A O 1
ATOM 1905 N N . ASP A 1 245 ? 12.370 2.647 -20.057 1.00 90.06 245 ASP A N 1
ATOM 1906 C CA . ASP A 1 245 ? 13.623 3.301 -20.424 1.00 90.06 245 ASP A CA 1
ATOM 1907 C C . ASP A 1 245 ? 14.116 4.214 -19.301 1.00 90.06 245 ASP A C 1
ATOM 1909 O O . ASP A 1 245 ? 15.310 4.182 -18.982 1.00 90.06 245 ASP A O 1
ATOM 1913 N N . LEU A 1 246 ? 13.207 4.946 -18.641 1.00 89.94 246 LEU A N 1
ATOM 1914 C CA . LEU A 1 246 ? 13.541 5.775 -17.480 1.00 89.94 246 LEU A CA 1
ATOM 1915 C C . LEU A 1 246 ? 14.090 4.926 -16.336 1.00 89.94 246 LEU A C 1
ATOM 1917 O O . LEU A 1 246 ? 15.103 5.270 -15.728 1.00 89.94 246 LEU A O 1
ATOM 1921 N N . ALA A 1 247 ? 13.456 3.788 -16.058 1.00 82.31 247 ALA A N 1
ATOM 1922 C CA . ALA A 1 247 ? 13.914 2.909 -14.998 1.00 82.31 247 ALA A CA 1
ATOM 1923 C C . ALA A 1 247 ? 15.264 2.264 -15.312 1.00 82.31 247 ALA A C 1
ATOM 1925 O O . ALA A 1 247 ? 16.105 2.160 -14.420 1.00 82.31 247 ALA A O 1
ATOM 1926 N N . ARG A 1 248 ? 15.511 1.870 -16.568 1.00 91.12 248 ARG A N 1
ATOM 1927 C CA . ARG A 1 248 ? 16.817 1.345 -16.989 1.00 91.12 248 ARG A CA 1
ATOM 1928 C C . ARG A 1 248 ? 17.914 2.409 -16.871 1.00 91.12 248 ARG A C 1
ATOM 1930 O O . ARG A 1 248 ? 19.011 2.097 -16.404 1.00 91.12 248 ARG A O 1
ATOM 1937 N N . LEU A 1 249 ? 17.613 3.660 -17.220 1.00 91.94 249 LEU A N 1
ATOM 1938 C CA . LEU A 1 249 ? 18.520 4.790 -17.020 1.00 91.94 249 LEU A CA 1
ATOM 1939 C C . LEU A 1 249 ? 18.797 5.023 -15.526 1.00 91.94 249 LEU A C 1
ATOM 1941 O O . LEU A 1 249 ? 19.956 5.110 -15.125 1.00 91.94 249 LEU A O 1
ATOM 1945 N N . ALA A 1 250 ? 17.754 5.066 -14.695 1.00 88.25 250 ALA A N 1
ATOM 1946 C CA . ALA A 1 250 ? 17.885 5.227 -13.249 1.00 88.25 250 ALA A CA 1
ATOM 1947 C C . ALA A 1 250 ? 18.702 4.085 -12.625 1.00 88.25 250 ALA A C 1
ATOM 1949 O O . ALA A 1 250 ? 19.591 4.346 -11.819 1.00 88.25 250 ALA A O 1
ATOM 1950 N N . ALA A 1 251 ? 18.475 2.838 -13.054 1.00 83.25 251 ALA A N 1
ATOM 1951 C CA . ALA A 1 251 ? 19.261 1.669 -12.656 1.00 83.25 251 ALA A CA 1
ATOM 1952 C C . ALA A 1 251 ? 20.750 1.887 -12.906 1.00 83.25 251 ALA A C 1
ATOM 1954 O O . ALA A 1 251 ? 21.574 1.713 -12.007 1.00 83.25 251 ALA A O 1
ATOM 1955 N N . ALA A 1 252 ? 21.073 2.278 -14.143 1.00 88.50 252 ALA A N 1
ATOM 1956 C CA . ALA A 1 252 ? 22.435 2.525 -14.566 1.00 88.50 252 ALA A CA 1
ATOM 1957 C C . ALA A 1 252 ? 23.052 3.617 -13.688 1.00 88.50 252 ALA A C 1
ATOM 1959 O O . ALA A 1 252 ? 24.058 3.365 -13.034 1.00 88.50 252 ALA A O 1
ATOM 1960 N N . LEU A 1 253 ? 22.411 4.782 -13.576 1.00 88.06 253 LEU A N 1
ATOM 1961 C CA . LEU A 1 253 ? 22.917 5.909 -12.788 1.00 88.06 253 LEU A CA 1
ATOM 1962 C C . LEU A 1 253 ? 23.084 5.570 -11.297 1.00 88.06 253 LEU A C 1
ATOM 1964 O O . LEU A 1 253 ? 24.133 5.874 -10.729 1.00 88.06 253 LEU A O 1
ATOM 1968 N N . CYS A 1 254 ? 22.118 4.893 -10.669 1.00 81.81 254 CYS A N 1
ATOM 1969 C CA . CYS A 1 254 ? 22.209 4.453 -9.272 1.00 81.81 254 CYS A CA 1
ATOM 1970 C C . CYS A 1 254 ? 23.379 3.491 -9.047 1.00 81.81 254 CYS A C 1
ATOM 1972 O O . CYS A 1 254 ? 24.114 3.643 -8.067 1.00 81.81 254 CYS A O 1
ATOM 1974 N N . ARG A 1 255 ? 23.600 2.550 -9.974 1.00 79.56 255 ARG A N 1
ATOM 1975 C CA . ARG A 1 255 ? 24.732 1.616 -9.912 1.00 79.56 255 ARG A CA 1
ATOM 1976 C C . ARG A 1 255 ? 26.072 2.335 -9.834 1.00 79.56 255 ARG A C 1
ATOM 1978 O O . ARG A 1 255 ? 26.986 1.862 -9.165 1.00 79.56 255 ARG A O 1
ATOM 1985 N N . PHE A 1 256 ? 26.191 3.494 -10.473 1.00 76.88 256 PHE A N 1
ATOM 1986 C CA . PHE A 1 256 ? 27.442 4.250 -10.489 1.00 76.88 256 PHE A CA 1
ATOM 1987 C C . PHE A 1 256 ? 27.573 5.282 -9.396 1.00 76.88 256 PHE A C 1
ATOM 1989 O O . PHE A 1 256 ? 28.613 5.333 -8.744 1.00 76.88 256 PHE A O 1
ATOM 1996 N N . LEU A 1 257 ? 26.550 6.119 -9.229 1.00 75.31 257 LEU A N 1
ATOM 1997 C CA . LEU A 1 257 ? 26.600 7.240 -8.301 1.00 75.31 257 LEU A CA 1
ATOM 1998 C C . LEU A 1 257 ? 26.585 6.749 -6.855 1.00 75.31 257 LEU A C 1
ATOM 2000 O O . LEU A 1 257 ? 27.224 7.356 -6.003 1.00 75.31 257 LEU A O 1
ATOM 2004 N N . LEU A 1 258 ? 25.890 5.640 -6.593 1.00 72.44 258 LEU A N 1
ATOM 2005 C CA . LEU A 1 258 ? 25.678 5.125 -5.242 1.00 72.44 258 LEU A CA 1
ATOM 2006 C C . LEU A 1 258 ? 26.404 3.799 -4.986 1.00 72.44 258 LEU A C 1
ATOM 2008 O O . LEU A 1 258 ? 26.392 3.308 -3.863 1.00 72.44 258 LEU A O 1
ATOM 2012 N N . GLY A 1 259 ? 27.015 3.192 -6.013 1.00 65.88 259 GLY A N 1
ATOM 2013 C CA . GLY A 1 259 ? 27.623 1.861 -5.901 1.00 65.88 259 GLY A CA 1
ATOM 2014 C C . GLY A 1 259 ? 26.617 0.753 -5.567 1.00 65.88 259 GLY A C 1
ATOM 2015 O O . GLY A 1 259 ? 27.019 -0.337 -5.167 1.00 65.88 259 GLY A O 1
ATOM 2016 N N . LEU A 1 260 ? 25.316 1.029 -5.702 1.00 63.53 260 LEU A N 1
ATOM 2017 C CA . LEU A 1 260 ? 24.250 0.091 -5.380 1.00 63.53 260 LEU A CA 1
ATOM 2018 C C . LEU A 1 260 ? 24.040 -0.845 -6.564 1.00 63.53 260 LEU A C 1
ATOM 2020 O O . LEU A 1 260 ? 23.570 -0.419 -7.618 1.00 63.53 260 LEU A O 1
ATOM 2024 N N . ASP A 1 261 ? 24.356 -2.128 -6.400 1.00 59.91 261 ASP A N 1
ATOM 2025 C CA . ASP A 1 261 ? 24.078 -3.136 -7.424 1.00 59.91 261 ASP A CA 1
ATOM 2026 C C . ASP A 1 261 ? 22.584 -3.502 -7.401 1.00 59.91 261 ASP A C 1
ATOM 2028 O O . ASP A 1 261 ? 22.166 -4.565 -6.945 1.00 59.91 261 ASP A O 1
ATOM 2032 N N . MET A 1 262 ? 21.737 -2.567 -7.836 1.00 60.00 262 MET A N 1
ATOM 2033 C CA . MET A 1 262 ? 20.317 -2.831 -8.023 1.00 60.00 262 MET A CA 1
ATOM 2034 C C . MET A 1 262 ? 20.156 -3.675 -9.282 1.00 60.00 262 MET A C 1
ATOM 2036 O O . MET A 1 262 ? 20.326 -3.190 -10.401 1.00 60.00 262 MET A O 1
ATOM 2040 N N . SER A 1 263 ? 19.854 -4.960 -9.099 1.00 63.09 263 SER A N 1
ATOM 2041 C CA . SER A 1 263 ? 19.581 -5.838 -10.233 1.00 63.09 263 SER A CA 1
ATOM 2042 C C . SER A 1 263 ? 18.407 -5.298 -11.060 1.00 63.09 263 SER A C 1
ATOM 2044 O O . SER A 1 263 ? 17.411 -4.817 -10.518 1.00 63.09 263 SER A O 1
ATOM 2046 N N . GLU A 1 264 ? 18.510 -5.411 -12.383 1.00 60.44 264 GLU A N 1
ATOM 2047 C CA . GLU A 1 264 ? 17.438 -5.065 -13.327 1.00 60.44 264 GLU A CA 1
ATOM 2048 C C . GLU A 1 264 ? 16.119 -5.768 -12.969 1.00 60.44 264 GLU A C 1
ATOM 2050 O O . GLU A 1 264 ? 15.054 -5.174 -13.079 1.00 60.44 264 GLU A O 1
ATOM 2055 N N . SER A 1 265 ? 16.194 -6.983 -12.416 1.00 56.22 265 SER A N 1
ATOM 2056 C CA . SER A 1 265 ? 15.049 -7.718 -11.874 1.00 56.22 265 SER A CA 1
ATOM 2057 C C . SER A 1 265 ? 14.367 -7.028 -10.691 1.00 56.22 265 SER A C 1
ATOM 2059 O O . SER A 1 265 ? 13.147 -7.070 -10.614 1.00 56.22 265 SER A O 1
ATOM 2061 N N . VAL A 1 266 ? 15.104 -6.369 -9.790 1.00 63.50 266 VAL A N 1
ATOM 2062 C CA . VAL A 1 266 ? 14.509 -5.643 -8.649 1.00 63.50 266 VAL A CA 1
ATOM 2063 C C . VAL A 1 266 ? 13.793 -4.385 -9.125 1.00 63.50 266 VAL A C 1
ATOM 2065 O O . VAL A 1 266 ? 12.695 -4.090 -8.665 1.00 63.50 266 VAL A O 1
ATOM 2068 N N . LEU A 1 267 ? 14.376 -3.653 -10.075 1.00 61.06 267 LEU A N 1
ATOM 2069 C CA . LEU A 1 267 ? 13.712 -2.485 -10.653 1.00 61.06 267 LEU A CA 1
ATOM 2070 C C . LEU A 1 267 ? 12.511 -2.877 -11.503 1.00 61.06 267 LEU A C 1
ATOM 2072 O O . LEU A 1 267 ? 11.464 -2.260 -11.361 1.00 61.06 267 LEU A O 1
ATOM 2076 N N . GLN A 1 268 ? 12.621 -3.924 -12.319 1.00 60.25 268 GLN A N 1
ATOM 2077 C CA . GLN A 1 268 ? 11.485 -4.438 -13.076 1.00 60.25 268 GLN A CA 1
ATOM 2078 C C . GLN A 1 268 ? 10.383 -4.960 -12.144 1.00 60.25 268 GLN A C 1
ATOM 2080 O O . GLN A 1 268 ? 9.216 -4.691 -12.412 1.00 60.25 268 GLN A O 1
ATOM 2085 N N . SER A 1 269 ? 10.738 -5.616 -11.029 1.00 65.62 269 SER A N 1
ATOM 2086 C CA . SER A 1 269 ? 9.788 -5.990 -9.968 1.00 65.62 269 SER A CA 1
ATOM 2087 C C . SER A 1 269 ? 9.082 -4.758 -9.425 1.00 65.62 269 SER A C 1
ATOM 2089 O O . SER A 1 269 ? 7.863 -4.700 -9.470 1.00 65.62 269 SER A O 1
ATOM 2091 N N . ARG A 1 270 ? 9.825 -3.713 -9.037 1.00 67.31 270 ARG A N 1
ATOM 2092 C CA . ARG A 1 270 ? 9.235 -2.465 -8.531 1.00 67.31 270 ARG A CA 1
ATOM 2093 C C . ARG A 1 270 ? 8.366 -1.753 -9.566 1.00 67.31 270 ARG A C 1
ATOM 2095 O O . ARG A 1 270 ? 7.315 -1.240 -9.220 1.00 67.31 270 ARG A O 1
ATOM 2102 N N . ILE A 1 271 ? 8.762 -1.708 -10.836 1.00 65.94 271 ILE A N 1
ATOM 2103 C CA . ILE A 1 271 ? 7.939 -1.122 -11.908 1.00 65.94 271 ILE A CA 1
ATOM 2104 C C . ILE A 1 271 ? 6.655 -1.925 -12.096 1.00 65.94 271 ILE A C 1
ATOM 2106 O O . ILE A 1 271 ? 5.593 -1.331 -12.269 1.00 65.94 271 ILE A O 1
ATOM 2110 N N . ASN A 1 272 ? 6.746 -3.254 -12.082 1.00 67.50 272 ASN A N 1
ATOM 2111 C CA . ASN A 1 272 ? 5.580 -4.117 -12.199 1.00 67.50 272 ASN A CA 1
ATOM 2112 C C . ASN A 1 272 ? 4.671 -3.939 -10.976 1.00 67.50 272 ASN A C 1
ATOM 2114 O O . ASN A 1 272 ? 3.493 -3.674 -11.163 1.00 67.50 272 ASN A O 1
ATOM 2118 N N . GLU A 1 273 ? 5.218 -3.903 -9.758 1.00 68.31 273 GLU A N 1
ATOM 2119 C CA . GLU A 1 273 ? 4.489 -3.561 -8.528 1.00 68.31 273 GLU A CA 1
ATOM 2120 C C . GLU A 1 273 ? 3.796 -2.191 -8.640 1.00 68.31 273 GLU A C 1
ATOM 2122 O O . GLU A 1 273 ? 2.639 -2.051 -8.254 1.00 68.31 273 GLU A O 1
ATOM 2127 N N . LEU A 1 274 ? 4.456 -1.179 -9.221 1.00 66.50 274 LEU A N 1
ATOM 2128 C CA . LEU A 1 274 ? 3.883 0.154 -9.462 1.00 66.50 274 LEU A CA 1
ATOM 2129 C C . LEU A 1 274 ? 2.767 0.158 -10.525 1.00 66.50 274 LEU A C 1
ATOM 2131 O O . LEU A 1 274 ? 1.832 0.971 -10.438 1.00 66.50 274 LEU A O 1
ATOM 2135 N N . ARG A 1 275 ? 2.875 -0.706 -11.540 1.00 70.44 275 ARG A N 1
ATOM 2136 C CA . ARG A 1 275 ? 1.873 -0.895 -12.603 1.00 70.44 275 ARG A CA 1
ATOM 2137 C C . ARG A 1 275 ? 0.673 -1.704 -12.118 1.00 70.44 275 ARG A C 1
ATOM 2139 O O . ARG A 1 275 ? -0.439 -1.403 -12.527 1.00 70.44 275 ARG A O 1
ATOM 2146 N N . GLU A 1 276 ? 0.894 -2.654 -11.219 1.00 79.75 276 GLU A N 1
ATOM 2147 C CA . GLU A 1 276 ? -0.119 -3.552 -10.654 1.00 79.75 276 GLU A CA 1
ATOM 2148 C C . GLU A 1 276 ? -0.826 -2.975 -9.422 1.00 79.75 276 GLU A C 1
ATOM 2150 O O . GLU A 1 276 ? -1.681 -3.631 -8.828 1.00 79.75 276 GLU A O 1
ATOM 2155 N N . ARG A 1 277 ? -0.506 -1.737 -9.026 1.00 86.25 277 ARG A N 1
ATOM 2156 C CA . ARG A 1 277 ? -1.208 -1.076 -7.923 1.00 86.25 277 ARG A CA 1
ATOM 2157 C C . ARG A 1 277 ? -2.707 -0.966 -8.236 1.00 86.25 277 ARG A C 1
ATOM 2159 O O . ARG A 1 277 ? -3.054 -0.375 -9.264 1.00 86.25 277 ARG A O 1
ATOM 2166 N N . PRO A 1 278 ? -3.582 -1.482 -7.358 1.00 94.00 278 PRO A N 1
ATOM 2167 C CA . PRO A 1 278 ? -5.006 -1.547 -7.634 1.00 94.00 278 PRO A CA 1
ATOM 2168 C C . PRO A 1 278 ? -5.630 -0.150 -7.678 1.00 94.00 278 PRO A C 1
ATOM 2170 O O . PRO A 1 278 ? -5.204 0.775 -6.979 1.00 94.00 278 PRO A O 1
ATOM 2173 N N . ILE A 1 279 ? -6.661 -0.018 -8.506 1.00 95.44 279 ILE A N 1
ATOM 2174 C CA . ILE A 1 279 ? -7.556 1.136 -8.534 1.00 95.44 279 ILE A CA 1
ATOM 2175 C C . ILE A 1 279 ? -8.848 0.680 -7.872 1.00 95.44 279 ILE A C 1
ATOM 2177 O O . ILE A 1 279 ? -9.500 -0.226 -8.383 1.00 95.44 279 ILE A O 1
ATOM 2181 N N . LEU A 1 280 ? -9.194 1.278 -6.735 1.00 97.25 280 LEU A N 1
ATOM 2182 C CA . LEU A 1 280 ? -10.405 0.927 -5.999 1.00 97.25 280 LEU A CA 1
ATOM 2183 C C . LEU A 1 280 ? -11.479 1.996 -6.212 1.00 97.25 280 LEU A C 1
ATOM 2185 O O . LEU A 1 280 ? -11.150 3.189 -6.231 1.00 97.25 280 LEU A O 1
ATOM 2189 N N . PRO A 1 281 ? -12.757 1.610 -6.338 1.00 97.44 281 PRO A N 1
ATOM 2190 C CA . PRO A 1 281 ? -13.849 2.555 -6.191 1.00 97.44 281 PRO A CA 1
ATOM 2191 C C . PRO A 1 281 ? -13.920 3.026 -4.732 1.00 97.44 281 PRO A C 1
ATOM 2193 O O . PRO A 1 281 ? -13.753 2.240 -3.804 1.00 97.44 281 PRO A O 1
ATOM 2196 N N . MET A 1 282 ? -14.134 4.317 -4.518 1.00 97.69 282 MET A N 1
ATOM 2197 C CA . MET A 1 282 ? -13.961 4.987 -3.235 1.00 97.69 282 MET A CA 1
ATOM 2198 C C . MET A 1 282 ? -15.306 5.368 -2.622 1.00 97.69 282 MET A C 1
ATOM 2200 O O . MET A 1 282 ? -16.108 6.066 -3.239 1.00 97.69 282 MET A O 1
ATOM 2204 N N . LEU A 1 283 ? -15.507 4.981 -1.366 1.00 97.06 283 LEU A N 1
ATOM 2205 C CA . LEU A 1 283 ? -16.622 5.378 -0.520 1.00 97.06 283 LEU A CA 1
ATOM 2206 C C . LEU A 1 283 ? -16.099 6.247 0.631 1.00 97.06 283 LEU A C 1
ATOM 2208 O O . LEU A 1 283 ? -15.249 5.827 1.418 1.00 97.06 283 LEU A O 1
ATOM 2212 N N . VAL A 1 284 ? -16.616 7.471 0.732 1.00 96.56 284 VAL A N 1
ATOM 2213 C CA . VAL A 1 284 ? -16.223 8.428 1.774 1.00 96.56 284 VAL A CA 1
ATOM 2214 C C . VAL A 1 284 ? -17.244 8.395 2.909 1.00 96.56 284 VAL A C 1
ATOM 2216 O O . VAL A 1 284 ? -18.368 8.866 2.746 1.00 96.56 284 VAL A O 1
ATOM 2219 N N . ILE A 1 285 ? -16.853 7.841 4.055 1.00 96.38 285 ILE A N 1
ATOM 2220 C CA . ILE A 1 285 ? -17.672 7.738 5.278 1.00 96.38 285 ILE A CA 1
ATOM 2221 C C . ILE A 1 285 ? -16.781 7.950 6.513 1.00 96.38 285 ILE A C 1
ATOM 2223 O O . ILE A 1 285 ? -15.673 8.462 6.390 1.00 96.38 285 ILE A O 1
ATOM 2227 N N . ASP A 1 286 ? -17.237 7.597 7.716 1.00 95.69 286 ASP A N 1
ATOM 2228 C CA . ASP A 1 286 ? -16.377 7.609 8.903 1.00 95.69 286 ASP A CA 1
ATOM 2229 C C . ASP A 1 286 ? -15.239 6.581 8.773 1.00 95.69 286 ASP A C 1
ATOM 2231 O O . ASP A 1 286 ? -15.435 5.483 8.250 1.00 95.69 286 ASP A O 1
ATOM 2235 N N . SER A 1 287 ? -14.044 6.927 9.268 1.00 97.25 287 SER A N 1
ATOM 2236 C CA . SER A 1 287 ? -12.865 6.055 9.185 1.00 97.25 287 SER A CA 1
ATOM 2237 C C . SER A 1 287 ? -13.138 4.685 9.798 1.00 97.25 287 SER A C 1
ATOM 2239 O O . SER A 1 287 ? -13.454 4.591 10.978 1.00 97.25 287 SER A O 1
ATOM 2241 N N . MET A 1 288 ? -12.949 3.618 9.028 1.00 98.19 288 MET A N 1
ATOM 2242 C CA . MET A 1 288 ? -12.995 2.243 9.527 1.00 98.19 288 MET A CA 1
ATOM 2243 C C . MET A 1 288 ? -11.581 1.688 9.686 1.00 98.19 288 MET A C 1
ATOM 2245 O O . MET A 1 288 ? -10.661 2.110 8.988 1.00 98.19 288 MET A O 1
ATOM 2249 N N . LEU A 1 289 ? -11.412 0.726 10.586 1.00 98.50 289 LEU A N 1
ATOM 2250 C CA . LEU A 1 289 ? -10.182 -0.048 10.741 1.00 98.50 289 LEU A CA 1
ATOM 2251 C C . LEU A 1 289 ? -10.403 -1.504 10.297 1.00 98.50 289 LEU A C 1
ATOM 2253 O O . LEU A 1 289 ? -11.530 -1.991 10.395 1.00 98.50 289 LEU A O 1
ATOM 2257 N N . PRO A 1 290 ? -9.360 -2.206 9.812 1.00 98.50 290 PRO A N 1
ATOM 2258 C CA . PRO A 1 290 ? -9.401 -3.641 9.526 1.00 98.50 290 PRO A CA 1
ATOM 2259 C C . PRO A 1 290 ? -10.135 -4.461 10.592 1.00 98.50 290 PRO A C 1
ATOM 2261 O O . PRO A 1 290 ? -9.936 -4.251 11.787 1.00 98.50 290 PRO A O 1
ATOM 2264 N N . GLY A 1 291 ? -10.991 -5.384 10.150 1.00 97.81 291 GLY A N 1
ATOM 2265 C CA . GLY A 1 291 ? -11.822 -6.220 11.021 1.00 97.81 291 GLY A CA 1
ATOM 2266 C C . GLY A 1 291 ? -13.160 -5.585 11.408 1.00 97.81 291 GLY A C 1
ATOM 2267 O O . GLY A 1 291 ? -14.109 -6.307 11.690 1.00 97.81 291 GLY A O 1
ATOM 2268 N N . GLN A 1 292 ? -13.302 -4.256 11.356 1.00 98.31 292 GLN A N 1
ATOM 2269 C CA . GLN A 1 292 ? -14.565 -3.616 11.726 1.00 98.31 292 GLN A CA 1
ATOM 2270 C C . GLN A 1 292 ? -15.689 -3.915 10.730 1.00 98.31 292 GLN A C 1
ATOM 2272 O O . GLN A 1 292 ? -15.492 -3.961 9.509 1.00 98.31 292 GLN A O 1
ATOM 2277 N N . ARG A 1 293 ? -16.899 -4.040 11.277 1.00 97.94 293 ARG A N 1
ATOM 2278 C CA . ARG A 1 293 ? -18.138 -4.262 10.540 1.00 97.94 293 ARG A CA 1
ATOM 2279 C C . ARG A 1 293 ? -19.099 -3.098 10.768 1.00 97.94 293 ARG A C 1
ATOM 2281 O O . ARG A 1 293 ? -19.320 -2.670 11.895 1.00 97.94 293 ARG A O 1
ATOM 2288 N N . LEU A 1 294 ? -19.679 -2.582 9.690 1.00 97.50 294 LEU A N 1
ATOM 2289 C CA . LEU A 1 294 ? -20.665 -1.505 9.721 1.00 97.50 294 LEU A CA 1
ATOM 2290 C C . LEU A 1 294 ? -21.910 -1.944 8.959 1.00 97.50 294 LEU A C 1
ATOM 2292 O O . LEU A 1 294 ? -21.852 -2.187 7.758 1.00 97.50 294 LEU A O 1
ATOM 2296 N N . VAL A 1 295 ? -23.041 -2.004 9.659 1.00 97.38 295 VAL A N 1
ATOM 2297 C CA . VAL A 1 295 ? -24.358 -2.198 9.047 1.00 97.38 295 VAL A CA 1
ATOM 2298 C C . VAL A 1 295 ? -25.104 -0.874 9.061 1.00 97.38 295 VAL A C 1
ATOM 2300 O O . VAL A 1 295 ? -25.243 -0.251 10.114 1.00 97.38 295 VAL A O 1
ATOM 2303 N N . PHE A 1 296 ? -25.600 -0.443 7.907 1.00 97.25 296 PHE A N 1
ATOM 2304 C CA . PHE A 1 296 ? -26.296 0.834 7.773 1.00 97.25 296 PHE A CA 1
ATOM 2305 C C . PHE A 1 296 ? -27.413 0.764 6.735 1.00 97.25 296 PHE A C 1
ATOM 2307 O O . PHE A 1 296 ? -27.418 -0.093 5.852 1.00 97.25 296 PHE A O 1
ATOM 2314 N N . ASN A 1 297 ? -28.373 1.681 6.850 1.00 97.12 297 ASN A N 1
ATOM 2315 C CA . ASN A 1 297 ? -29.451 1.818 5.880 1.00 97.12 297 ASN A CA 1
ATOM 2316 C C . ASN A 1 297 ? -29.130 2.951 4.902 1.00 97.12 297 ASN A C 1
ATOM 2318 O O . ASN A 1 297 ? -28.820 4.062 5.330 1.00 97.12 297 ASN A O 1
ATOM 2322 N N . SER A 1 298 ? -29.229 2.689 3.602 1.00 96.25 298 SER A N 1
ATOM 2323 C CA . SER A 1 298 ? -29.039 3.686 2.552 1.00 96.25 298 SER A CA 1
ATOM 2324 C C . SER A 1 298 ? -29.883 3.348 1.319 1.00 96.25 298 SER A C 1
ATOM 2326 O O . SER A 1 298 ? -29.794 2.225 0.817 1.00 96.25 298 SER A O 1
ATOM 2328 N N . PRO A 1 299 ? -30.675 4.304 0.795 1.00 95.31 299 PRO A N 1
ATOM 2329 C CA . PRO A 1 299 ? -31.360 4.160 -0.486 1.00 95.31 299 PRO A CA 1
ATOM 2330 C C . PRO A 1 299 ? -30.456 4.514 -1.684 1.00 95.31 299 PRO A C 1
ATOM 2332 O O . PRO A 1 299 ? -30.956 4.618 -2.804 1.00 95.31 299 PRO A O 1
ATOM 2335 N N . ASN A 1 300 ? -29.158 4.780 -1.467 1.00 93.19 300 ASN A N 1
ATOM 2336 C CA . ASN A 1 300 ? -28.258 5.222 -2.530 1.00 93.19 300 ASN A CA 1
ATOM 2337 C C . ASN A 1 300 ? -28.032 4.100 -3.557 1.00 93.19 300 ASN A C 1
ATOM 2339 O O . ASN A 1 300 ? -27.518 3.033 -3.221 1.00 93.19 300 ASN A O 1
ATOM 2343 N N . LYS A 1 301 ? -28.391 4.374 -4.815 1.00 93.00 301 LYS A N 1
ATOM 2344 C CA . LYS A 1 301 ? -28.216 3.456 -5.946 1.00 93.00 301 LYS A CA 1
ATOM 2345 C C . LYS A 1 301 ? -26.749 3.254 -6.325 1.00 93.00 301 LYS A C 1
ATOM 2347 O O . LYS A 1 301 ? -26.425 2.207 -6.868 1.00 93.00 301 LYS A O 1
ATOM 2352 N N . GLU A 1 302 ? -25.860 4.190 -5.996 1.00 92.75 302 GLU A N 1
ATOM 2353 C CA . GLU A 1 302 ? -24.415 4.056 -6.241 1.00 92.75 302 GLU A CA 1
ATOM 2354 C C . GLU A 1 302 ? -23.837 2.821 -5.532 1.00 92.75 302 GLU A C 1
ATOM 2356 O O . GLU A 1 302 ? -23.007 2.116 -6.095 1.00 92.75 302 GLU A O 1
ATOM 2361 N N . LEU A 1 303 ? -24.338 2.487 -4.334 1.00 94.69 303 LEU A N 1
ATOM 2362 C CA . LEU A 1 303 ? -23.924 1.281 -3.604 1.00 94.69 303 LEU A CA 1
ATOM 2363 C C . LEU A 1 303 ? -24.276 -0.007 -4.357 1.00 94.69 303 LEU A C 1
ATOM 2365 O O . LEU A 1 303 ? -23.576 -1.005 -4.219 1.00 94.69 303 LEU A O 1
ATOM 2369 N N . GLN A 1 304 ? -25.342 0.017 -5.158 1.00 94.12 304 GLN A N 1
ATOM 2370 C CA . GLN A 1 304 ? -25.730 -1.121 -5.981 1.00 94.12 304 GLN A CA 1
ATOM 2371 C C . GLN A 1 304 ? -24.736 -1.333 -7.124 1.00 94.12 304 GLN A C 1
ATOM 2373 O O . GLN A 1 304 ? -24.299 -2.460 -7.330 1.00 94.12 304 GLN A O 1
ATOM 2378 N N . VAL A 1 305 ? -24.301 -0.248 -7.775 1.00 93.06 305 VAL A N 1
ATOM 2379 C CA . VAL A 1 305 ? -23.259 -0.307 -8.813 1.00 93.06 305 VAL A CA 1
ATOM 2380 C C . VAL A 1 305 ? -21.951 -0.854 -8.233 1.00 93.06 305 VAL A C 1
ATOM 2382 O O . VAL A 1 305 ? -21.330 -1.726 -8.830 1.00 93.06 305 VAL A O 1
ATOM 2385 N N . LEU A 1 306 ? -21.571 -0.417 -7.025 1.00 92.69 306 LEU A N 1
ATOM 2386 C CA . LEU A 1 306 ? -20.360 -0.899 -6.348 1.00 92.69 306 LEU A CA 1
ATOM 2387 C C . LEU A 1 306 ? -20.383 -2.404 -6.037 1.00 92.69 306 LEU A C 1
ATOM 2389 O O . LEU A 1 306 ? -19.336 -3.043 -6.076 1.00 92.69 306 LEU A O 1
ATOM 2393 N N . VAL A 1 307 ? -21.546 -2.976 -5.713 1.00 92.62 307 VAL A N 1
ATOM 2394 C CA . VAL A 1 307 ? -21.669 -4.420 -5.441 1.00 92.62 307 VAL A CA 1
ATOM 2395 C C . VAL A 1 307 ? -21.635 -5.249 -6.724 1.00 92.62 307 VAL A C 1
ATOM 2397 O O . VAL A 1 307 ? -21.076 -6.345 -6.718 1.00 92.62 307 VAL A O 1
ATOM 2400 N N . GLU A 1 308 ? -22.202 -4.740 -7.817 1.00 91.25 308 GLU A N 1
ATOM 2401 C CA . GLU A 1 308 ? -22.247 -5.437 -9.109 1.00 91.25 308 GLU A CA 1
ATOM 2402 C C . GLU A 1 308 ? -20.856 -5.642 -9.737 1.00 91.25 308 GLU A C 1
ATOM 2404 O O . GLU A 1 308 ? -20.676 -6.581 -10.509 1.00 91.25 308 GLU A O 1
ATOM 2409 N N . GLU A 1 309 ? -19.854 -4.828 -9.379 1.00 88.19 309 GLU A N 1
ATOM 2410 C CA . GLU A 1 309 ? -18.474 -4.979 -9.874 1.00 88.19 309 GLU A CA 1
ATOM 2411 C C . GLU A 1 309 ? -17.700 -6.156 -9.239 1.00 88.19 309 GLU A C 1
ATOM 2413 O O . GLU A 1 309 ? -16.610 -6.476 -9.712 1.00 88.19 309 GLU A O 1
ATOM 2418 N N . GLU A 1 310 ? -18.233 -6.809 -8.194 1.00 82.19 310 GLU A N 1
ATOM 2419 C CA . GLU A 1 310 ? -17.598 -7.918 -7.446 1.00 82.19 310 GLU A CA 1
ATOM 2420 C C . GLU A 1 310 ? -16.149 -7.644 -6.978 1.00 82.19 310 GLU A C 1
ATOM 2422 O O . GLU A 1 310 ? -15.347 -8.562 -6.786 1.00 82.19 310 GLU A O 1
ATOM 2427 N N . GLN A 1 311 ? -15.795 -6.376 -6.762 1.00 88.94 311 GLN A N 1
ATOM 2428 C CA . GLN A 1 311 ? -14.467 -5.955 -6.311 1.00 88.94 311 GLN A CA 1
ATOM 2429 C C . GLN A 1 311 ? -14.505 -5.368 -4.897 1.00 88.94 311 GLN A C 1
ATOM 2431 O O . GLN A 1 311 ? -15.530 -4.879 -4.422 1.00 88.94 311 GLN A O 1
ATOM 2436 N N . ASP A 1 312 ? -13.355 -5.408 -4.220 1.00 96.56 312 ASP A N 1
ATOM 2437 C CA . ASP A 1 312 ? -13.153 -4.642 -2.992 1.00 96.56 312 ASP A CA 1
ATOM 2438 C C . ASP A 1 312 ? -13.340 -3.147 -3.282 1.00 96.56 312 ASP A C 1
ATOM 2440 O O . ASP A 1 312 ? -12.870 -2.629 -4.297 1.00 96.56 312 ASP A O 1
ATOM 2444 N N . ILE A 1 313 ? -13.961 -2.432 -2.347 1.00 97.94 313 ILE A N 1
ATOM 2445 C CA . ILE A 1 313 ? -14.058 -0.972 -2.399 1.00 97.94 313 ILE A CA 1
ATOM 2446 C C . ILE A 1 313 ? -13.060 -0.341 -1.430 1.00 97.94 313 ILE A C 1
ATOM 2448 O O . ILE A 1 313 ? -12.669 -0.955 -0.438 1.00 97.94 313 ILE A O 1
ATOM 2452 N N . GLY A 1 314 ? -12.655 0.899 -1.678 1.00 98.12 314 GLY A N 1
ATOM 2453 C CA . GLY A 1 314 ? -11.859 1.691 -0.755 1.00 98.12 314 GLY A CA 1
ATOM 2454 C C . GLY A 1 314 ? -12.727 2.563 0.145 1.00 98.12 314 GLY A C 1
ATOM 2455 O O . GLY A 1 314 ? -13.474 3.399 -0.342 1.00 98.12 314 GLY A O 1
ATOM 2456 N N . VAL A 1 315 ? -12.605 2.421 1.463 1.00 98.31 315 VAL A N 1
ATOM 2457 C CA . VAL A 1 315 ? -13.304 3.251 2.453 1.00 98.31 315 VAL A CA 1
ATOM 2458 C C . VAL A 1 315 ? -12.326 4.246 3.068 1.00 98.31 315 VAL A C 1
ATOM 2460 O O . VAL A 1 315 ? -11.324 3.844 3.663 1.00 98.31 315 VAL A O 1
ATOM 2463 N N . ILE A 1 316 ? -12.613 5.545 2.949 1.00 98.12 316 ILE A N 1
ATOM 2464 C CA . ILE A 1 316 ? -11.790 6.617 3.533 1.00 98.12 316 ILE A CA 1
ATOM 2465 C C . ILE A 1 316 ? -12.613 7.557 4.412 1.00 98.12 316 ILE A C 1
ATOM 2467 O O . ILE A 1 316 ? -13.764 7.869 4.115 1.00 98.12 316 ILE A O 1
ATOM 2471 N N . GLY A 1 317 ? -11.968 8.019 5.485 1.00 96.94 317 GLY A N 1
ATOM 2472 C CA . GLY A 1 317 ? -12.488 9.017 6.414 1.00 96.94 317 GLY A CA 1
ATOM 2473 C C . GLY A 1 317 ? -12.550 10.432 5.841 1.00 96.94 317 GLY A C 1
ATOM 2474 O O . GLY A 1 317 ? -11.966 10.729 4.799 1.00 96.94 317 GLY A O 1
ATOM 2475 N N . MET A 1 318 ? -13.153 11.347 6.600 1.00 96.12 318 MET A N 1
ATOM 2476 C CA . MET A 1 318 ? -13.038 12.792 6.387 1.00 96.12 318 MET A CA 1
ATOM 2477 C C . MET A 1 318 ? -12.091 13.421 7.414 1.00 96.12 318 MET A C 1
ATOM 2479 O O . MET A 1 318 ? -12.213 13.187 8.614 1.00 96.12 318 MET A O 1
ATOM 2483 N N . VAL A 1 319 ? -11.166 14.263 6.954 1.00 93.75 319 VAL A N 1
ATOM 2484 C CA . VAL A 1 319 ? -10.229 15.017 7.800 1.00 93.75 319 VAL A CA 1
ATOM 2485 C C . VAL A 1 319 ? -10.633 16.484 7.804 1.00 93.75 319 VAL A C 1
ATOM 2487 O O . VAL A 1 319 ? -10.789 17.110 6.755 1.00 93.75 319 VAL A O 1
ATOM 2490 N N . ARG A 1 320 ? -10.789 17.059 8.999 1.00 93.31 320 ARG A N 1
ATOM 2491 C CA . ARG A 1 320 ? -11.029 18.496 9.164 1.00 93.31 320 ARG A CA 1
ATOM 2492 C C . ARG A 1 320 ? -9.698 19.232 9.225 1.00 93.31 320 ARG A C 1
ATOM 2494 O O . ARG A 1 320 ? -8.847 18.919 10.051 1.00 93.31 320 ARG A O 1
ATOM 2501 N N . SER A 1 321 ? -9.537 20.238 8.377 1.00 92.81 321 SER A N 1
ATOM 2502 C CA . SER A 1 321 ? -8.393 21.147 8.372 1.00 92.81 321 SER A CA 1
ATOM 2503 C C . SER A 1 321 ? -8.861 22.593 8.533 1.00 92.81 321 SER A C 1
ATOM 2505 O O . SER A 1 321 ? -10.042 22.905 8.369 1.00 92.81 321 SER A O 1
ATOM 2507 N N . ARG A 1 322 ? -7.920 23.516 8.771 1.00 94.25 322 ARG A N 1
ATOM 2508 C CA . ARG A 1 322 ? -8.207 24.964 8.757 1.00 94.25 322 ARG A CA 1
ATOM 2509 C C . ARG A 1 322 ? -8.767 25.471 7.418 1.00 94.25 322 ARG A C 1
ATOM 2511 O O . ARG A 1 322 ? -9.326 26.558 7.378 1.00 94.25 322 ARG A O 1
ATOM 2518 N N . PHE A 1 323 ? -8.595 24.706 6.338 1.00 93.69 323 PHE A N 1
ATOM 2519 C CA . PHE A 1 323 ? -9.043 25.043 4.985 1.00 93.69 323 PHE A CA 1
ATOM 2520 C C . PHE A 1 323 ? -10.345 24.333 4.585 1.00 93.69 323 PHE A C 1
ATOM 2522 O O . PHE A 1 323 ? -10.747 24.402 3.429 1.00 93.69 323 PHE A O 1
ATOM 2529 N N . GLY A 1 324 ? -11.003 23.649 5.524 1.00 94.81 324 GLY A N 1
ATOM 2530 C CA . GLY A 1 324 ? -12.222 22.885 5.276 1.00 94.81 324 GLY A CA 1
ATOM 2531 C C . GLY A 1 324 ? -12.036 21.390 5.511 1.00 94.81 324 GLY A C 1
ATOM 2532 O O . GLY A 1 324 ? -11.025 20.945 6.062 1.00 94.81 324 GLY A O 1
ATOM 2533 N N . THR A 1 325 ? -13.044 20.617 5.115 1.00 94.31 325 THR A N 1
ATOM 2534 C CA . THR A 1 325 ? -13.047 19.158 5.264 1.00 94.31 325 THR A CA 1
ATOM 2535 C C . THR A 1 325 ? -12.620 18.522 3.949 1.00 94.31 325 THR A C 1
ATOM 2537 O O . THR A 1 325 ? -13.200 18.835 2.912 1.00 94.31 325 THR A O 1
ATOM 2540 N N . SER A 1 326 ? -11.625 17.639 3.983 1.00 95.44 326 SER A N 1
ATOM 2541 C CA . SER A 1 326 ? -11.175 16.884 2.811 1.00 95.44 326 SER A CA 1
ATOM 2542 C C . SER A 1 326 ? -11.127 15.387 3.113 1.00 95.44 326 SER A C 1
ATOM 2544 O O . SER A 1 326 ? -10.888 15.021 4.267 1.00 95.44 326 SER A O 1
ATOM 2546 N N . PRO A 1 327 ? -11.285 14.515 2.106 1.00 97.00 327 PRO A N 1
ATOM 2547 C CA . PRO A 1 327 ? -11.110 13.081 2.298 1.00 97.00 327 PRO A CA 1
ATOM 2548 C C . PRO A 1 327 ? -9.707 12.741 2.822 1.00 97.00 327 PRO A C 1
ATOM 2550 O O . PRO A 1 327 ? -8.719 13.409 2.495 1.00 97.00 327 PRO A O 1
ATOM 2553 N N . ALA A 1 328 ? -9.621 11.711 3.660 1.00 97.12 328 ALA A N 1
ATOM 2554 C CA . ALA A 1 328 ? -8.365 11.190 4.177 1.00 97.12 328 ALA A CA 1
ATOM 2555 C C . ALA A 1 328 ? -7.528 10.560 3.052 1.00 97.12 328 ALA A C 1
ATOM 2557 O O . ALA A 1 328 ? -8.053 10.046 2.067 1.00 97.12 328 ALA A O 1
ATOM 2558 N N . ARG A 1 329 ? -6.200 10.560 3.220 1.00 97.56 329 ARG A N 1
ATOM 2559 C CA . ARG A 1 329 ? -5.268 9.882 2.297 1.00 97.56 329 ARG A CA 1
ATOM 2560 C C . ARG A 1 329 ? -5.012 8.421 2.656 1.00 97.56 329 ARG A C 1
ATOM 2562 O O . ARG A 1 329 ? -4.294 7.740 1.935 1.00 97.56 329 ARG A O 1
ATOM 2569 N N . HIS A 1 330 ? -5.561 7.970 3.773 1.00 98.25 330 HIS A N 1
ATOM 2570 C CA . HIS A 1 330 ? -5.419 6.621 4.291 1.00 98.25 330 HIS A CA 1
ATOM 2571 C C . HIS A 1 330 ? -6.808 6.061 4.569 1.00 98.25 330 HIS A C 1
ATOM 2573 O O . HIS A 1 330 ? -7.711 6.799 4.978 1.00 98.25 330 HIS A O 1
ATOM 2579 N N . GLY A 1 331 ? -6.975 4.772 4.314 1.00 98.31 331 GLY A N 1
ATOM 2580 C CA . GLY A 1 331 ? -8.261 4.100 4.403 1.00 98.31 331 GLY A CA 1
ATOM 2581 C C . GLY A 1 331 ? -8.116 2.596 4.491 1.00 98.31 331 GLY A C 1
ATOM 2582 O O . GLY A 1 331 ? -7.025 2.064 4.693 1.00 98.31 331 GLY A O 1
ATOM 2583 N N . VAL A 1 332 ? -9.232 1.906 4.332 1.00 98.50 332 VAL A N 1
ATOM 2584 C CA . VAL A 1 332 ? -9.277 0.446 4.356 1.00 98.50 332 VAL A CA 1
ATOM 2585 C C . VAL A 1 332 ? -10.006 -0.070 3.139 1.00 98.50 332 VAL A C 1
ATOM 2587 O O . VAL A 1 332 ? -11.025 0.498 2.749 1.00 98.50 332 VAL A O 1
ATOM 2590 N N . SER A 1 333 ? -9.509 -1.140 2.523 1.00 98.31 333 SER A N 1
ATOM 2591 C CA . SER A 1 333 ? -10.342 -1.877 1.585 1.00 98.31 333 SER A CA 1
ATOM 2592 C C . SER A 1 333 ? -11.468 -2.544 2.355 1.00 98.31 333 SER A C 1
ATOM 2594 O O . SER A 1 333 ? -11.305 -2.868 3.534 1.00 98.31 333 SER A O 1
ATOM 2596 N N . ALA A 1 334 ? -12.617 -2.723 1.725 1.00 98.31 334 ALA A N 1
ATOM 2597 C CA . ALA A 1 334 ? -13.773 -3.323 2.357 1.00 98.31 334 ALA A CA 1
ATOM 2598 C C . ALA A 1 334 ? -14.581 -4.142 1.357 1.00 98.31 334 ALA A C 1
ATOM 2600 O O . ALA A 1 334 ? -14.707 -3.767 0.191 1.00 98.31 334 ALA A O 1
ATOM 2601 N N . THR A 1 335 ? -15.200 -5.217 1.844 1.00 98.00 335 THR A N 1
ATOM 2602 C CA . THR A 1 335 ? -16.302 -5.846 1.112 1.00 98.00 335 THR A CA 1
ATOM 2603 C C . THR A 1 335 ? -17.584 -5.081 1.396 1.00 98.00 335 THR A C 1
ATOM 2605 O O . THR A 1 335 ? -17.890 -4.836 2.568 1.00 98.00 335 THR A O 1
ATOM 2608 N N . LEU A 1 336 ? -18.356 -4.782 0.356 1.00 97.75 336 LEU A N 1
ATOM 2609 C CA . LEU A 1 336 ? -19.707 -4.239 0.461 1.00 97.75 336 LEU A CA 1
ATOM 2610 C C . LEU A 1 336 ? -20.718 -5.326 0.091 1.00 97.75 336 LEU A C 1
ATOM 2612 O O . LEU A 1 336 ? -20.582 -5.984 -0.938 1.00 97.75 336 LEU A O 1
ATOM 2616 N N . LYS A 1 337 ? -21.729 -5.536 0.935 1.00 97.19 337 LYS A N 1
ATOM 2617 C CA . LYS A 1 337 ? -22.802 -6.508 0.692 1.00 97.19 337 LYS A CA 1
ATOM 2618 C C . LYS A 1 337 ? -24.156 -5.902 1.011 1.00 97.19 337 LYS A C 1
ATOM 2620 O O . LYS A 1 337 ? -24.321 -5.247 2.037 1.00 97.19 337 LYS A O 1
ATOM 2625 N N . GLN A 1 338 ? -25.146 -6.163 0.167 1.00 96.88 338 GLN A N 1
ATOM 2626 C CA . GLN A 1 338 ? -26.533 -5.865 0.499 1.00 96.88 338 GLN A CA 1
ATOM 2627 C C . GLN A 1 338 ? -27.090 -6.997 1.367 1.00 96.88 338 GLN A C 1
ATOM 2629 O O . GLN A 1 338 ? -27.107 -8.151 0.944 1.00 96.88 338 GLN A O 1
ATOM 2634 N N . VAL A 1 339 ? -27.527 -6.678 2.585 1.00 97.56 339 VAL A N 1
ATOM 2635 C CA . VAL A 1 339 ? -28.064 -7.675 3.529 1.00 97.56 339 VAL A CA 1
ATOM 2636 C C . VAL A 1 339 ? -29.591 -7.700 3.550 1.00 97.56 339 VAL A C 1
ATOM 2638 O O . VAL A 1 339 ? -30.164 -8.758 3.775 1.00 97.56 339 VAL A O 1
ATOM 2641 N N . ASN A 1 340 ? -30.252 -6.568 3.279 1.00 96.56 340 ASN A N 1
ATOM 2642 C CA . ASN A 1 340 ? -31.708 -6.447 3.115 1.00 96.56 340 ASN A CA 1
ATOM 2643 C C . ASN A 1 340 ? -32.051 -5.278 2.169 1.00 96.56 340 ASN A C 1
ATOM 2645 O O . ASN A 1 340 ? -31.170 -4.565 1.684 1.00 96.56 340 ASN A O 1
ATOM 2649 N N . PHE A 1 341 ? -33.346 -5.037 1.927 1.00 95.62 341 PHE A N 1
ATOM 2650 C CA . PHE A 1 341 ? -33.802 -3.864 1.176 1.00 95.62 341 PHE A CA 1
ATOM 2651 C C . PHE A 1 341 ? -33.312 -2.570 1.844 1.00 95.62 341 PHE A C 1
ATOM 2653 O O . PHE A 1 341 ? -33.653 -2.291 2.992 1.00 95.62 341 PHE A O 1
ATOM 2660 N N . ASN A 1 342 ? -32.505 -1.793 1.115 1.00 95.38 342 ASN A N 1
ATOM 2661 C CA . ASN A 1 342 ? -31.803 -0.596 1.591 1.00 95.38 342 ASN A CA 1
ATOM 2662 C C . ASN A 1 342 ? -30.860 -0.803 2.787 1.00 95.38 342 ASN A C 1
ATOM 2664 O O . ASN A 1 342 ? -30.434 0.192 3.363 1.00 95.38 342 ASN A O 1
ATOM 2668 N N . GLN A 1 343 ? -30.517 -2.036 3.166 1.00 97.75 343 GLN A N 1
ATOM 2669 C CA . GLN A 1 343 ? -29.578 -2.302 4.254 1.00 97.75 343 GLN A CA 1
ATOM 2670 C C . GLN A 1 343 ? -28.292 -2.905 3.701 1.00 97.75 343 GLN A C 1
ATOM 2672 O O . GLN A 1 343 ? -28.313 -3.913 2.990 1.00 97.75 343 GLN A O 1
ATOM 2677 N N . TRP A 1 344 ? -27.176 -2.299 4.078 1.00 97.75 344 TRP A N 1
ATOM 2678 C CA . TRP A 1 344 ? -25.848 -2.607 3.576 1.00 97.75 344 TRP A CA 1
ATOM 2679 C C . TRP A 1 344 ? -24.925 -2.978 4.724 1.00 97.75 344 TRP A C 1
ATOM 2681 O O . TRP A 1 344 ? -25.048 -2.457 5.833 1.00 97.75 344 TRP A O 1
ATOM 2691 N N . GLU A 1 345 ? -23.993 -3.871 4.436 1.00 97.88 345 GLU A N 1
ATOM 2692 C CA . GLU A 1 345 ? -22.924 -4.286 5.325 1.00 97.88 345 GLU A CA 1
ATOM 2693 C C . GLU A 1 345 ? -21.579 -3.985 4.666 1.00 97.88 345 GLU A C 1
ATOM 2695 O O . GLU A 1 345 ? -21.309 -4.418 3.545 1.00 97.88 345 GLU A O 1
ATOM 2700 N N . LEU A 1 346 ? -20.736 -3.252 5.386 1.00 98.12 346 LEU A N 1
ATOM 2701 C CA . LEU A 1 346 ? -19.329 -3.050 5.077 1.00 98.12 346 LEU A CA 1
ATOM 2702 C C . LEU A 1 346 ? -18.487 -3.851 6.057 1.00 98.12 346 LEU A C 1
ATOM 2704 O O . LEU A 1 346 ? -18.672 -3.738 7.271 1.00 98.12 346 LEU A O 1
ATOM 2708 N N . LYS A 1 347 ? -17.524 -4.608 5.535 1.00 98.12 347 LYS A N 1
ATOM 2709 C CA . LYS A 1 347 ? -16.499 -5.269 6.345 1.00 98.12 347 LYS A CA 1
ATOM 2710 C C . LYS A 1 347 ? -15.124 -4.802 5.904 1.00 98.12 347 LYS A C 1
ATOM 2712 O O . LYS A 1 347 ? -14.703 -5.105 4.790 1.00 98.12 347 LYS A O 1
ATOM 2717 N N . ALA A 1 348 ? -14.447 -4.067 6.778 1.00 98.25 348 ALA A N 1
ATOM 2718 C CA . ALA A 1 348 ? -13.109 -3.555 6.532 1.00 98.25 348 ALA A CA 1
ATOM 2719 C C . ALA A 1 348 ? -12.074 -4.689 6.552 1.00 98.25 348 ALA A C 1
ATOM 2721 O O . ALA A 1 348 ? -12.087 -5.553 7.430 1.00 98.25 348 ALA A O 1
ATOM 2722 N N . LEU A 1 349 ? -11.160 -4.663 5.587 1.00 97.81 349 LEU A N 1
ATOM 2723 C CA . LEU A 1 349 ? -10.183 -5.710 5.318 1.00 97.81 349 LEU A CA 1
ATOM 2724 C C . LEU A 1 349 ? -8.750 -5.221 5.535 1.00 97.81 349 LEU A C 1
ATOM 2726 O O . LEU A 1 349 ? -8.128 -5.603 6.519 1.00 97.81 349 LEU A O 1
ATOM 2730 N N . ARG A 1 350 ? -8.192 -4.415 4.621 1.00 96.94 350 ARG A N 1
ATOM 2731 C CA . ARG A 1 350 ? -6.752 -4.093 4.604 1.00 96.94 350 ARG A CA 1
ATOM 2732 C C . ARG A 1 350 ? -6.496 -2.598 4.555 1.00 96.94 350 ARG A C 1
ATOM 2734 O O . ARG A 1 350 ? -7.159 -1.886 3.816 1.00 96.94 350 ARG A O 1
ATOM 2741 N N . HIS A 1 351 ? -5.493 -2.137 5.295 1.00 97.94 351 HIS A N 1
ATOM 2742 C CA . HIS A 1 351 ? -5.053 -0.742 5.281 1.00 97.94 351 HIS A CA 1
ATOM 2743 C C . HIS A 1 351 ? -4.370 -0.390 3.948 1.00 97.94 351 HIS A C 1
ATOM 2745 O O . HIS A 1 351 ? -3.467 -1.099 3.494 1.00 97.94 351 HIS A O 1
ATOM 2751 N N . PHE A 1 352 ? -4.775 0.723 3.337 1.00 98.00 352 PHE A N 1
ATOM 2752 C CA . PHE A 1 352 ? -4.111 1.294 2.167 1.00 98.00 352 PHE A CA 1
ATOM 2753 C C . PHE A 1 352 ? -3.887 2.804 2.297 1.00 98.00 352 PHE A C 1
ATOM 2755 O O . PHE A 1 352 ? -4.530 3.502 3.087 1.00 98.00 352 PHE A O 1
ATOM 2762 N N . LYS A 1 353 ? -3.016 3.309 1.425 1.00 97.44 353 LYS A N 1
ATOM 2763 C CA . LYS A 1 353 ? -2.780 4.726 1.156 1.00 97.44 353 LYS A CA 1
ATOM 2764 C C . LYS A 1 353 ? -3.231 5.091 -0.259 1.00 97.44 353 LYS A C 1
ATOM 2766 O O . LYS A 1 353 ? -2.937 4.377 -1.213 1.00 97.44 353 LYS A O 1
ATOM 2771 N N . VAL A 1 354 ? -3.914 6.222 -0.396 1.00 97.56 354 VAL A N 1
ATOM 2772 C CA . VAL A 1 354 ? -4.340 6.796 -1.680 1.00 97.56 354 VAL A CA 1
ATOM 2773 C C . VAL A 1 354 ? -3.146 7.436 -2.392 1.00 97.56 354 VAL A C 1
ATOM 2775 O O . VAL A 1 354 ? -2.369 8.186 -1.789 1.00 97.56 354 VAL A O 1
ATOM 2778 N N . LEU A 1 355 ? -3.010 7.162 -3.687 1.00 95.31 355 LEU A N 1
ATOM 2779 C CA . LEU A 1 355 ? -1.932 7.649 -4.539 1.00 95.31 355 LEU A CA 1
ATOM 2780 C C . LEU A 1 355 ? -2.457 8.639 -5.573 1.00 95.31 355 LEU A C 1
ATOM 2782 O O . LEU A 1 355 ? -3.139 8.260 -6.519 1.00 95.31 355 LEU A O 1
ATOM 2786 N N . GLY A 1 356 ? -2.052 9.900 -5.431 1.00 94.06 356 GLY A N 1
ATOM 2787 C CA . GLY A 1 356 ? -2.447 10.953 -6.363 1.00 94.06 356 GLY A CA 1
ATOM 2788 C C . GLY A 1 356 ? -3.901 11.411 -6.183 1.00 94.06 356 GLY A C 1
ATOM 2789 O O . GLY A 1 356 ? -4.509 11.142 -5.141 1.00 94.06 356 GLY A O 1
ATOM 2790 N N . PRO A 1 357 ? -4.430 12.189 -7.142 1.00 95.12 357 PRO A N 1
ATOM 2791 C CA . PRO A 1 357 ? -5.828 12.601 -7.145 1.00 95.12 357 PRO A CA 1
ATOM 2792 C C . PRO A 1 357 ? -6.748 11.415 -7.462 1.00 95.12 357 PRO A C 1
ATOM 2794 O O . PRO A 1 357 ? -6.366 10.500 -8.186 1.00 95.12 357 PRO A O 1
ATOM 2797 N N . ALA A 1 358 ? -7.966 11.448 -6.923 1.00 95.56 358 ALA A N 1
ATOM 2798 C CA . ALA A 1 358 ? -9.015 10.530 -7.342 1.00 95.56 358 ALA A CA 1
ATOM 2799 C C . ALA A 1 358 ? -9.568 10.951 -8.712 1.00 95.56 358 ALA A C 1
ATOM 2801 O O . ALA A 1 358 ? -9.605 12.141 -9.036 1.00 95.56 358 ALA A O 1
ATOM 2802 N N . GLU A 1 359 ? -10.009 9.973 -9.490 1.00 96.69 359 GLU A N 1
ATOM 2803 C CA . GLU A 1 359 ? -10.620 10.152 -10.802 1.00 96.69 359 GLU A CA 1
ATOM 2804 C C . GLU A 1 359 ? -12.126 9.887 -10.701 1.00 96.69 359 GLU A C 1
ATOM 2806 O O . GLU A 1 359 ? -12.571 9.045 -9.918 1.00 96.69 359 GLU A O 1
ATOM 2811 N N . HIS A 1 360 ? -12.924 10.623 -11.471 1.00 95.56 360 HIS A N 1
ATOM 2812 C CA . HIS A 1 360 ? -14.366 10.402 -11.559 1.00 95.56 360 HIS A CA 1
ATOM 2813 C C . HIS A 1 360 ? -14.683 9.631 -12.838 1.00 95.56 360 HIS A C 1
ATOM 2815 O O . HIS A 1 360 ? -14.390 10.103 -13.936 1.00 95.56 360 HIS A O 1
ATOM 2821 N N . ASP A 1 361 ? -15.288 8.460 -12.672 1.00 91.62 361 ASP A N 1
ATOM 2822 C CA . ASP A 1 361 ? -15.723 7.563 -13.737 1.00 91.62 361 ASP A CA 1
ATOM 2823 C C . ASP A 1 361 ? -17.241 7.375 -13.618 1.00 91.62 361 ASP A C 1
ATOM 2825 O O . ASP A 1 361 ? -17.741 6.547 -12.853 1.00 91.62 361 ASP A O 1
ATOM 2829 N N . GLY A 1 362 ? -17.988 8.251 -14.296 1.00 92.38 362 GLY A N 1
ATOM 2830 C CA . GLY A 1 362 ? -19.434 8.372 -14.110 1.00 92.38 362 GLY A CA 1
ATOM 2831 C C . GLY A 1 362 ? -19.787 8.812 -12.686 1.00 92.38 362 GLY A C 1
ATOM 2832 O O . GLY A 1 362 ? -19.306 9.844 -12.219 1.00 92.38 362 GLY A O 1
ATOM 2833 N N . ASP A 1 363 ? -20.617 8.017 -12.008 1.00 91.62 363 ASP A N 1
ATOM 2834 C CA . ASP A 1 363 ? -21.056 8.264 -10.626 1.00 91.62 363 ASP A CA 1
ATOM 2835 C C . ASP A 1 363 ? -20.088 7.680 -9.578 1.00 91.62 363 ASP A C 1
ATOM 2837 O O . ASP A 1 363 ? -20.273 7.864 -8.375 1.00 91.62 363 ASP A O 1
ATOM 2841 N N . ILE A 1 364 ? -19.037 6.972 -10.007 1.00 94.81 364 ILE A N 1
ATOM 2842 C CA . ILE A 1 364 ? -18.078 6.332 -9.107 1.00 94.81 364 ILE A CA 1
ATOM 2843 C C . ILE A 1 364 ? -16.786 7.142 -9.074 1.00 94.81 364 ILE A C 1
ATOM 2845 O O . ILE A 1 364 ? -16.159 7.444 -10.089 1.00 94.81 364 ILE A O 1
ATOM 2849 N N . THR A 1 365 ? -16.343 7.466 -7.863 1.00 96.31 365 THR A N 1
ATOM 2850 C CA . THR A 1 365 ? -14.992 7.987 -7.646 1.00 96.31 365 THR A CA 1
ATOM 2851 C C . THR A 1 365 ? -14.036 6.814 -7.526 1.00 96.31 365 THR A C 1
ATOM 2853 O O . THR A 1 365 ? -14.255 5.943 -6.694 1.00 96.31 365 THR A O 1
ATOM 2856 N N . ARG A 1 366 ? -12.966 6.783 -8.314 1.00 97.00 366 ARG A N 1
ATOM 2857 C CA . ARG A 1 366 ? -11.923 5.755 -8.255 1.00 97.00 366 ARG A CA 1
ATOM 2858 C C . ARG A 1 366 ? -10.608 6.375 -7.808 1.00 97.00 366 ARG A C 1
ATOM 2860 O O . ARG A 1 366 ? -10.313 7.526 -8.123 1.00 97.00 366 ARG A O 1
ATOM 2867 N N . ALA A 1 367 ? -9.793 5.629 -7.076 1.00 97.31 367 ALA A N 1
ATOM 2868 C CA . ALA A 1 367 ? -8.448 6.076 -6.743 1.00 97.31 367 ALA A CA 1
ATOM 2869 C C . ALA A 1 367 ? -7.446 4.931 -6.812 1.00 97.31 367 ALA A C 1
ATOM 2871 O O . ALA A 1 367 ? -7.729 3.798 -6.418 1.00 97.31 367 ALA A O 1
ATOM 2872 N N . LYS A 1 368 ? -6.243 5.249 -7.28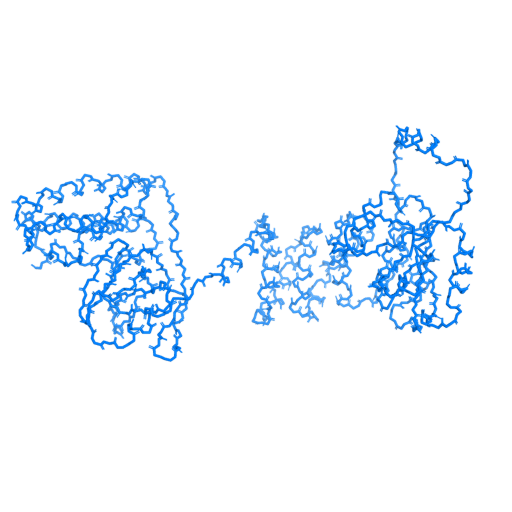9 1.00 96.38 368 LYS A N 1
ATOM 2873 C CA . LYS A 1 368 ? -5.105 4.338 -7.226 1.00 96.38 368 LYS A CA 1
ATOM 2874 C C . LYS A 1 368 ? -4.638 4.238 -5.778 1.00 96.38 368 LYS A C 1
ATOM 2876 O O . LYS A 1 368 ? -4.480 5.261 -5.111 1.00 96.38 368 L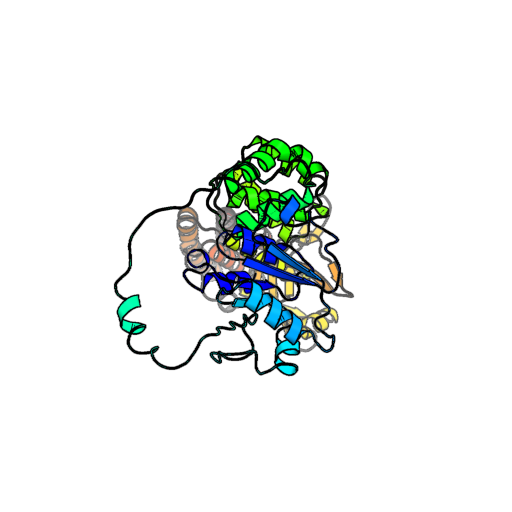YS A O 1
ATOM 2881 N N . VAL A 1 369 ? -4.399 3.027 -5.288 1.00 97.00 369 VAL A N 1
ATOM 2882 C CA . VAL A 1 369 ? -3.994 2.809 -3.893 1.00 97.00 369 VAL A CA 1
ATOM 2883 C C . VAL A 1 369 ? -2.730 1.963 -3.783 1.00 97.00 369 VAL A C 1
ATOM 2885 O O . VAL A 1 369 ? -2.326 1.260 -4.708 1.00 97.00 369 VAL A O 1
ATOM 2888 N N . GLU A 1 370 ? -2.087 2.053 -2.628 1.00 95.25 370 GLU A N 1
ATOM 2889 C CA . GLU A 1 370 ? -0.965 1.217 -2.220 1.00 95.25 370 GLU A CA 1
ATOM 2890 C C . GLU A 1 370 ? -1.273 0.578 -0.872 1.00 95.25 370 GLU A C 1
ATOM 2892 O O . GLU A 1 370 ? -1.634 1.269 0.081 1.00 95.25 370 GLU A O 1
ATOM 2897 N N . TRP A 1 371 ? -1.124 -0.743 -0.794 1.00 95.56 371 TRP A N 1
ATOM 2898 C CA . TRP A 1 371 ? -1.238 -1.467 0.466 1.00 95.56 371 TRP A CA 1
ATOM 2899 C C . TRP A 1 371 ? -0.122 -1.037 1.408 1.00 95.56 371 TRP A C 1
ATOM 2901 O O . TRP A 1 371 ? 1.047 -1.000 1.022 1.00 95.56 371 TRP A O 1
ATOM 2911 N N . VAL A 1 372 ? -0.487 -0.708 2.644 1.00 95.31 372 VAL A N 1
ATOM 2912 C CA . VAL A 1 372 ? 0.502 -0.314 3.645 1.00 95.31 372 VAL A CA 1
ATOM 2913 C C . VAL A 1 372 ? 1.204 -1.571 4.141 1.00 95.31 372 VAL A C 1
ATOM 2915 O O . VAL A 1 372 ? 0.597 -2.405 4.810 1.00 95.31 372 VAL A O 1
ATOM 2918 N N . ASN A 1 373 ? 2.484 -1.693 3.792 1.00 91.94 373 ASN A N 1
ATOM 2919 C CA . ASN A 1 373 ? 3.378 -2.710 4.325 1.00 91.94 373 ASN A CA 1
ATOM 2920 C C . ASN A 1 373 ? 4.244 -2.072 5.404 1.00 91.94 373 ASN A C 1
ATOM 2922 O O . ASN A 1 373 ? 4.972 -1.114 5.146 1.00 91.94 373 ASN A O 1
ATOM 2926 N N . ASP A 1 374 ? 4.136 -2.603 6.612 1.00 90.50 374 ASP A N 1
ATOM 2927 C CA . ASP A 1 374 ? 4.849 -2.093 7.770 1.00 90.50 374 ASP A CA 1
ATOM 2928 C C . ASP A 1 374 ? 6.256 -2.697 7.841 1.00 90.50 374 ASP A C 1
ATOM 2930 O O . ASP A 1 374 ? 6.420 -3.916 7.901 1.00 90.50 374 ASP A O 1
ATOM 2934 N N . GLU A 1 375 ? 7.275 -1.841 7.885 1.00 92.12 375 GLU A N 1
ATOM 2935 C CA . GLU A 1 375 ? 8.607 -2.241 8.334 1.00 92.12 375 GLU A CA 1
ATOM 2936 C C . GLU A 1 375 ? 8.619 -2.245 9.866 1.00 92.12 375 GLU A C 1
ATOM 2938 O O . GLU A 1 375 ? 8.295 -1.243 10.505 1.00 92.12 375 GLU A O 1
ATOM 2943 N N . THR A 1 376 ? 8.956 -3.389 10.459 1.00 95.38 376 THR A N 1
ATOM 2944 C CA . THR A 1 376 ? 8.910 -3.599 11.911 1.00 95.38 376 THR A CA 1
ATOM 2945 C C . THR A 1 376 ? 10.305 -3.783 12.487 1.00 95.38 376 THR A C 1
ATOM 2947 O O . THR A 1 376 ? 11.069 -4.621 12.003 1.00 95.38 376 THR A O 1
ATOM 2950 N N . SER A 1 377 ? 10.614 -3.055 13.556 1.00 97.06 377 SER A N 1
ATOM 2951 C CA . SER A 1 377 ? 11.846 -3.207 14.334 1.00 97.06 377 SER A CA 1
ATOM 2952 C C . SER A 1 377 ? 11.625 -4.016 15.621 1.00 97.06 377 SER A C 1
ATOM 2954 O O . SER A 1 377 ? 10.498 -4.197 16.081 1.00 97.06 377 SER A O 1
ATOM 2956 N N . GLU A 1 378 ? 12.708 -4.476 16.255 1.00 97.75 378 GLU A N 1
ATOM 2957 C CA . GLU A 1 378 ? 12.629 -5.117 17.579 1.00 97.75 378 GLU A CA 1
ATOM 2958 C C . GLU A 1 378 ? 12.102 -4.171 18.670 1.00 97.75 378 GLU A C 1
ATOM 2960 O O . GLU A 1 378 ? 11.480 -4.618 19.634 1.00 97.75 378 GLU A O 1
ATOM 2965 N N . GLU A 1 379 ? 12.345 -2.863 18.539 1.00 98.19 379 GLU A N 1
ATOM 2966 C CA . GLU A 1 379 ? 11.807 -1.867 19.468 1.00 98.19 379 GLU A CA 1
ATOM 2967 C C . GLU A 1 379 ? 10.286 -1.754 19.352 1.00 98.19 379 GLU A C 1
ATOM 2969 O O . GLU A 1 379 ? 9.610 -1.641 20.374 1.00 98.19 379 GLU A O 1
ATOM 2974 N N . ASP A 1 380 ? 9.746 -1.850 18.133 1.00 98.31 380 ASP A N 1
ATOM 2975 C CA . ASP A 1 380 ? 8.299 -1.839 17.901 1.00 98.31 380 ASP A CA 1
ATOM 2976 C C . ASP A 1 380 ? 7.630 -3.057 18.534 1.00 98.31 380 ASP A C 1
ATOM 2978 O O . ASP A 1 380 ? 6.572 -2.926 19.142 1.00 98.31 380 ASP A O 1
ATOM 2982 N N . VAL A 1 381 ? 8.263 -4.233 18.451 1.00 98.19 381 VAL A N 1
ATOM 2983 C CA . VAL A 1 381 ? 7.763 -5.457 19.100 1.00 98.19 381 VAL A CA 1
ATOM 2984 C C . VAL A 1 381 ? 7.719 -5.279 20.619 1.00 98.19 381 VAL A C 1
ATOM 2986 O O . VAL A 1 381 ? 6.680 -5.521 21.227 1.00 98.19 381 VAL A O 1
ATOM 2989 N N . LYS A 1 382 ? 8.799 -4.776 21.234 1.00 98.31 382 LYS A N 1
ATOM 2990 C CA . LYS A 1 382 ? 8.840 -4.500 22.685 1.00 98.31 382 LYS A CA 1
ATOM 2991 C C . LYS A 1 382 ? 7.786 -3.479 23.109 1.00 98.31 382 LYS A C 1
ATOM 2993 O O . LYS A 1 382 ? 7.191 -3.604 24.175 1.00 98.31 382 LYS A O 1
ATOM 2998 N N . LEU A 1 383 ? 7.553 -2.455 22.291 1.00 98.31 383 LEU A N 1
ATOM 2999 C CA . LEU A 1 383 ? 6.513 -1.467 22.556 1.00 98.31 383 LEU A CA 1
ATOM 3000 C C . LEU A 1 383 ? 5.113 -2.088 22.418 1.00 98.31 383 LEU A C 1
ATOM 3002 O O . LEU A 1 383 ? 4.251 -1.841 23.259 1.00 98.31 383 LEU A O 1
ATOM 3006 N N . ALA A 1 384 ? 4.895 -2.942 21.420 1.00 98.44 384 ALA A N 1
ATOM 3007 C CA . ALA A 1 384 ? 3.640 -3.657 21.207 1.00 98.44 384 ALA A CA 1
ATOM 3008 C C . ALA A 1 384 ? 3.308 -4.654 22.327 1.00 98.44 384 ALA A C 1
ATOM 3010 O O . ALA A 1 384 ? 2.140 -4.791 22.685 1.00 98.44 384 ALA A O 1
ATOM 3011 N N . GLU A 1 385 ? 4.306 -5.282 22.954 1.00 98.56 385 GLU A N 1
ATOM 3012 C CA . GLU A 1 385 ? 4.108 -6.122 24.147 1.00 98.56 385 GLU A CA 1
ATOM 3013 C C . GLU A 1 385 ? 3.433 -5.357 25.298 1.00 98.56 385 GLU A C 1
ATOM 3015 O O . GLU A 1 385 ? 2.723 -5.955 26.105 1.00 98.56 385 GLU A O 1
ATOM 3020 N N . THR A 1 386 ? 3.581 -4.028 25.352 1.00 98.50 386 THR A N 1
ATOM 3021 C CA . THR A 1 386 ? 2.921 -3.199 26.374 1.00 98.50 386 THR A CA 1
ATOM 3022 C C . THR A 1 386 ? 1.418 -3.021 26.149 1.00 98.50 386 THR A C 1
ATOM 3024 O O . THR A 1 386 ? 0.713 -2.680 27.097 1.00 98.50 386 THR A O 1
ATOM 3027 N N . LEU A 1 387 ? 0.907 -3.266 24.934 1.00 98.62 387 LEU A N 1
ATOM 3028 C CA . LEU A 1 387 ? -0.524 -3.160 24.628 1.00 98.62 387 LEU A CA 1
ATOM 3029 C C . LEU A 1 387 ? -1.333 -4.321 25.205 1.00 98.62 387 LEU A C 1
ATOM 3031 O O . LEU A 1 387 ? -2.455 -4.101 25.645 1.00 98.62 387 LEU A O 1
ATOM 3035 N N . VAL A 1 388 ? -0.770 -5.530 25.239 1.00 98.31 388 VAL A N 1
ATOM 3036 C CA . VAL A 1 388 ? -1.471 -6.742 25.697 1.00 98.31 388 VAL A CA 1
ATOM 3037 C C . VAL A 1 388 ? -2.060 -6.577 27.110 1.00 98.31 388 VAL A C 1
ATOM 3039 O O . VAL A 1 388 ? -3.278 -6.678 27.243 1.00 98.31 388 VAL A O 1
ATOM 3042 N N . PRO A 1 389 ? -1.279 -6.222 28.154 1.00 98.56 389 PRO A N 1
ATOM 3043 C CA . PRO A 1 389 ? -1.850 -6.025 29.488 1.00 98.56 389 PRO A CA 1
ATOM 3044 C C . PRO A 1 389 ? -2.822 -4.836 29.566 1.00 98.56 389 PRO A C 1
ATOM 3046 O O . PRO A 1 389 ? -3.715 -4.839 30.409 1.00 98.56 389 PRO A O 1
ATOM 3049 N N . LEU A 1 390 ? -2.686 -3.827 28.694 1.00 98.69 390 LEU A N 1
ATOM 3050 C CA . LEU A 1 390 ? -3.625 -2.700 28.637 1.00 98.69 390 LEU A CA 1
ATOM 3051 C C . LEU A 1 390 ? -4.979 -3.113 28.047 1.00 98.69 390 LEU A C 1
ATOM 3053 O O . LEU A 1 390 ? -6.002 -2.581 28.467 1.00 98.69 390 LEU A O 1
ATOM 3057 N N . VAL A 1 391 ? -5.003 -4.051 27.096 1.00 98.62 391 VAL A N 1
ATOM 3058 C CA . VAL A 1 391 ? -6.247 -4.623 26.552 1.00 98.62 391 VAL A CA 1
ATOM 3059 C C . VAL A 1 391 ? -6.992 -5.407 27.627 1.00 98.62 391 VAL A C 1
ATOM 3061 O O . VAL A 1 391 ? -8.207 -5.236 27.768 1.00 98.62 391 VAL A O 1
ATOM 3064 N N . ASP A 1 392 ? -6.273 -6.205 28.418 1.00 98.50 392 ASP A N 1
ATOM 3065 C CA . ASP A 1 392 ? -6.852 -6.953 29.537 1.00 98.50 392 ASP A CA 1
ATOM 3066 C C . ASP A 1 392 ? -7.432 -6.001 30.598 1.00 98.50 392 ASP A C 1
ATOM 3068 O O . ASP A 1 392 ? -8.590 -6.143 31.000 1.00 98.50 392 ASP A O 1
ATOM 3072 N N . GLU A 1 393 ? -6.663 -4.982 31.004 1.00 98.50 393 GLU A N 1
ATOM 3073 C CA . GLU A 1 393 ? -7.107 -3.953 31.956 1.00 98.50 393 GLU A CA 1
ATOM 3074 C C . GLU A 1 393 ? -8.328 -3.188 31.432 1.00 98.50 393 GLU A C 1
ATOM 3076 O O . GLU A 1 393 ? -9.317 -3.025 32.151 1.00 98.50 393 GLU A O 1
ATOM 3081 N N . TRP A 1 394 ? -8.294 -2.739 30.175 1.00 98.62 394 TRP A N 1
ATOM 3082 C CA . TRP A 1 394 ? -9.404 -2.017 29.555 1.00 98.62 394 TRP A CA 1
ATOM 3083 C C . TRP A 1 394 ? -10.673 -2.865 29.513 1.00 98.62 394 TRP A C 1
ATOM 3085 O O . TRP A 1 394 ? -11.735 -2.387 29.911 1.00 98.62 394 TRP A O 1
ATOM 3095 N N . THR A 1 395 ? -10.558 -4.131 29.108 1.00 98.44 395 THR A N 1
ATOM 3096 C CA . THR A 1 395 ? -11.683 -5.072 29.035 1.00 98.44 395 THR A CA 1
ATOM 3097 C C . THR A 1 395 ? -12.298 -5.303 30.412 1.00 98.44 395 THR A C 1
ATOM 3099 O O . THR A 1 395 ? -13.513 -5.181 30.575 1.00 98.44 395 THR A O 1
ATOM 3102 N N . ALA A 1 396 ? -11.471 -5.566 31.427 1.00 98.44 396 ALA A N 1
ATOM 3103 C CA . ALA A 1 396 ? -11.941 -5.754 32.796 1.00 98.44 396 ALA A CA 1
ATOM 3104 C C . ALA A 1 396 ? -12.636 -4.494 33.337 1.00 98.44 396 ALA A C 1
ATOM 3106 O O . ALA A 1 396 ? -13.741 -4.581 33.872 1.00 98.44 396 ALA A O 1
ATOM 3107 N N . THR A 1 397 ? -12.035 -3.319 33.123 1.00 98.25 397 THR A N 1
ATOM 3108 C CA . THR A 1 397 ? -12.581 -2.031 33.581 1.00 98.25 397 THR A CA 1
ATOM 3109 C C . THR A 1 397 ? -13.913 -1.715 32.892 1.00 98.25 397 THR A C 1
ATOM 3111 O O . THR A 1 397 ? -14.852 -1.255 33.542 1.00 98.25 397 THR A O 1
ATOM 3114 N N . LEU A 1 398 ? -14.028 -1.967 31.582 1.00 98.06 398 LEU A N 1
ATOM 3115 C CA . LEU A 1 398 ? -15.261 -1.745 30.818 1.00 98.06 398 LEU A CA 1
ATOM 3116 C C . LEU A 1 398 ? -16.422 -2.581 31.378 1.00 98.06 398 LEU A C 1
ATOM 3118 O O . LEU A 1 398 ? -17.523 -2.051 31.559 1.00 98.06 398 LEU A O 1
ATOM 3122 N N . MET A 1 399 ? -16.154 -3.858 31.669 1.00 97.69 399 MET A N 1
ATOM 3123 C CA . MET A 1 399 ? -17.133 -4.808 32.202 1.00 97.69 399 MET A CA 1
ATOM 3124 C C . MET A 1 399 ? -17.521 -4.482 33.648 1.00 97.69 399 MET A C 1
ATOM 3126 O O . MET A 1 399 ? -18.708 -4.428 33.961 1.00 97.69 399 MET A O 1
ATOM 3130 N N . GLU A 1 400 ? -16.547 -4.210 34.520 1.00 97.94 400 GLU A N 1
ATOM 3131 C CA . GLU A 1 400 ? -16.793 -3.850 35.925 1.00 97.94 400 GLU A CA 1
ATOM 3132 C C . GLU A 1 400 ? -17.644 -2.579 36.045 1.00 97.94 400 GLU A C 1
ATOM 3134 O O . GLU A 1 400 ? -18.574 -2.509 36.849 1.00 97.94 400 GLU A O 1
ATOM 3139 N N . MET A 1 401 ? -17.360 -1.580 35.207 1.00 97.81 401 MET A N 1
ATOM 3140 C CA . MET A 1 401 ? -18.040 -0.285 35.235 1.00 97.81 401 MET A CA 1
ATOM 3141 C C . MET A 1 401 ? -19.345 -0.258 34.423 1.00 97.81 401 MET A C 1
ATOM 3143 O O . MET A 1 401 ? -19.976 0.804 34.345 1.00 97.81 401 MET A O 1
ATOM 3147 N N . GLY A 1 402 ? -19.733 -1.376 33.794 1.00 97.00 402 GLY A N 1
ATOM 3148 C CA . GLY A 1 402 ? -20.964 -1.506 33.009 1.00 97.00 402 GLY A CA 1
ATOM 3149 C C . GLY A 1 402 ? -21.075 -0.471 31.888 1.00 97.00 402 GLY A C 1
ATOM 3150 O O . GLY A 1 402 ? -22.108 0.183 31.750 1.00 97.00 402 GLY A O 1
ATOM 3151 N N . LYS A 1 403 ? -19.989 -0.243 31.135 1.00 97.12 403 LYS A N 1
ATOM 3152 C CA . LYS A 1 403 ? -19.933 0.792 30.080 1.00 97.12 403 LYS A CA 1
ATOM 3153 C C . LYS A 1 403 ? -20.364 0.314 28.692 1.00 97.12 403 LYS A C 1
ATOM 3155 O O . LYS A 1 403 ? -20.274 1.086 27.736 1.00 97.12 403 LYS A O 1
ATOM 3160 N N . GLU A 1 404 ? -20.840 -0.919 28.572 1.00 97.31 404 GLU A N 1
ATOM 3161 C CA . GLU A 1 404 ? -21.530 -1.372 27.365 1.00 97.31 404 GLU A CA 1
ATOM 3162 C C . GLU A 1 404 ? -22.832 -0.577 27.164 1.00 97.31 404 GLU A C 1
ATOM 3164 O O . GLU A 1 404 ? -23.490 -0.167 28.121 1.00 97.31 404 GLU A O 1
ATOM 3169 N N . ARG A 1 405 ? -23.223 -0.334 25.910 1.00 96.56 405 ARG A N 1
ATOM 3170 C CA . ARG A 1 405 ? -24.511 0.312 25.593 1.00 96.56 405 ARG A CA 1
ATOM 3171 C C . ARG A 1 405 ? -25.671 -0.674 25.569 1.00 96.56 405 ARG A C 1
ATOM 3173 O O . ARG A 1 405 ? -26.821 -0.258 25.684 1.00 96.56 405 ARG A O 1
ATOM 3180 N N . TYR A 1 406 ? -25.363 -1.946 25.362 1.00 96.50 406 TYR A N 1
ATOM 3181 C CA . TYR A 1 406 ? -26.282 -3.071 25.419 1.00 96.50 406 TYR A CA 1
ATOM 3182 C C . TYR A 1 406 ? -25.508 -4.313 25.861 1.00 96.50 406 TYR A C 1
ATOM 3184 O O . TYR A 1 406 ? -24.308 -4.415 25.602 1.00 96.50 406 TYR A O 1
ATOM 3192 N N . ASP A 1 407 ? -26.201 -5.241 26.515 1.00 96.50 407 ASP A N 1
ATOM 3193 C CA . ASP A 1 407 ? -25.591 -6.447 27.070 1.00 96.50 407 ASP A CA 1
ATOM 3194 C C . ASP A 1 407 ? -24.896 -7.267 25.973 1.00 96.50 407 ASP A C 1
ATOM 3196 O O . ASP A 1 407 ? -25.523 -7.646 24.979 1.00 96.50 407 ASP A O 1
ATOM 3200 N N . GLY A 1 408 ? -23.604 -7.550 26.160 1.00 96.94 408 GLY A N 1
ATOM 3201 C CA . GLY A 1 408 ? -22.817 -8.369 25.233 1.00 96.94 408 GLY A CA 1
ATOM 3202 C C . GLY A 1 408 ? -22.223 -7.611 24.043 1.00 96.94 408 GLY A C 1
ATOM 3203 O O . GLY A 1 408 ? -21.630 -8.243 23.167 1.00 96.94 408 GLY A O 1
ATOM 3204 N N . GLN A 1 409 ? -22.320 -6.277 24.013 1.00 97.38 409 GLN A N 1
ATOM 3205 C CA . GLN A 1 409 ? -21.723 -5.450 22.960 1.00 97.38 409 GLN A CA 1
ATOM 3206 C C . GLN A 1 409 ? -20.228 -5.734 22.758 1.00 97.38 409 GLN A C 1
ATOM 3208 O O . GLN A 1 409 ? -19.771 -5.814 21.619 1.00 97.38 409 GLN A O 1
ATOM 3213 N N . LEU A 1 410 ? -19.452 -5.882 23.833 1.00 97.88 410 LEU A N 1
ATOM 3214 C CA . LEU A 1 410 ? -18.021 -6.169 23.752 1.00 97.88 410 LEU A CA 1
ATOM 3215 C C . LEU A 1 410 ? -17.760 -7.533 23.107 1.00 97.88 410 LEU A C 1
ATOM 3217 O O . LEU A 1 410 ? -16.842 -7.660 22.299 1.00 97.88 410 LEU A O 1
ATOM 3221 N N . ALA A 1 411 ? -18.572 -8.540 23.431 1.00 98.00 411 ALA A N 1
ATOM 3222 C CA . ALA A 1 411 ? -18.444 -9.867 22.838 1.00 98.00 411 ALA A CA 1
ATOM 3223 C C . ALA A 1 411 ? -18.709 -9.830 21.324 1.00 98.00 411 ALA A C 1
ATOM 3225 O O . ALA A 1 411 ? -17.960 -10.441 20.560 1.00 98.00 411 ALA A O 1
ATOM 3226 N N . ASP A 1 412 ? -19.716 -9.071 20.883 1.00 97.75 412 ASP A N 1
ATOM 3227 C CA . ASP A 1 412 ? -20.000 -8.864 19.459 1.00 97.75 412 ASP A CA 1
ATOM 3228 C C . ASP A 1 412 ? -18.868 -8.100 18.754 1.00 97.75 412 ASP A C 1
ATOM 3230 O O . ASP A 1 412 ? -18.452 -8.492 17.663 1.00 97.75 412 ASP A O 1
ATOM 3234 N N . ILE A 1 413 ? -18.304 -7.069 19.395 1.00 97.69 413 ILE A N 1
ATOM 3235 C CA . ILE A 1 413 ? -17.145 -6.328 18.870 1.00 97.69 413 ILE A CA 1
ATOM 3236 C C . ILE A 1 413 ? -15.945 -7.262 18.686 1.00 97.69 413 ILE A C 1
ATOM 3238 O O . ILE A 1 413 ? -15.353 -7.290 17.610 1.00 97.69 413 ILE A O 1
ATOM 3242 N N . LEU A 1 414 ? -15.585 -8.037 19.712 1.00 97.88 414 LEU A N 1
ATOM 3243 C CA . LEU A 1 414 ? -14.454 -8.968 19.650 1.00 97.88 414 LEU A CA 1
ATOM 3244 C C . LEU A 1 414 ? -14.669 -10.044 18.581 1.00 97.88 414 LEU A C 1
ATOM 3246 O O . LEU A 1 414 ? -13.738 -10.400 17.862 1.00 97.88 414 LEU A O 1
ATOM 3250 N N . LYS A 1 415 ? -15.907 -10.522 18.427 1.00 97.62 415 LYS A N 1
ATOM 3251 C CA . LYS A 1 415 ? -16.276 -11.462 17.367 1.00 97.62 415 LYS A CA 1
ATOM 3252 C C . LYS A 1 415 ? -16.095 -10.861 15.971 1.00 97.62 415 LYS A C 1
ATOM 3254 O O . LYS A 1 415 ? -15.624 -11.565 15.078 1.00 97.62 415 LYS A O 1
ATOM 3259 N N . ASP A 1 416 ? -16.475 -9.601 15.775 1.00 96.56 416 ASP A N 1
ATOM 3260 C CA . ASP A 1 416 ? -16.321 -8.918 14.489 1.00 96.56 416 ASP A CA 1
ATOM 3261 C C . ASP A 1 416 ? -14.840 -8.653 14.166 1.00 96.56 416 ASP A C 1
ATOM 3263 O O . ASP A 1 416 ? -14.404 -8.938 13.047 1.00 96.56 416 ASP A O 1
ATOM 3267 N N . LEU A 1 417 ? -14.058 -8.186 15.149 1.00 97.88 417 LEU A N 1
ATOM 3268 C CA . LEU A 1 417 ? -12.622 -7.913 14.995 1.00 97.88 417 LEU A CA 1
ATOM 3269 C C . LEU A 1 417 ? -11.785 -9.180 14.771 1.00 97.88 417 LEU A C 1
ATOM 3271 O O . LEU A 1 417 ? -10.773 -9.123 14.070 1.00 97.88 417 LEU A O 1
ATOM 3275 N N . GLY A 1 418 ? -12.204 -10.309 15.343 1.00 97.75 418 GLY A N 1
ATOM 3276 C CA . GLY A 1 418 ? -11.438 -11.550 15.354 1.00 97.75 418 GLY A CA 1
ATOM 3277 C C . GLY A 1 418 ? -10.325 -11.551 16.404 1.00 97.75 418 GLY A C 1
ATOM 3278 O O . GLY A 1 418 ? -10.244 -10.665 17.258 1.00 97.75 418 GLY A O 1
ATOM 3279 N N . ASP A 1 419 ? -9.469 -12.570 16.336 1.00 98.06 419 ASP A N 1
ATOM 3280 C CA . ASP A 1 419 ? -8.406 -12.785 17.318 1.00 98.06 419 ASP A CA 1
ATOM 3281 C C . ASP A 1 419 ? -7.433 -11.600 17.381 1.00 98.06 419 ASP A C 1
ATOM 3283 O O . ASP A 1 419 ? -7.053 -11.018 16.360 1.00 98.06 419 ASP A O 1
ATOM 3287 N N . MET A 1 420 ? -7.002 -11.261 18.597 1.00 98.56 420 MET A N 1
ATOM 3288 C CA . MET A 1 420 ? -5.994 -10.228 18.817 1.00 98.56 420 MET A CA 1
ATOM 3289 C C . MET A 1 420 ? -4.657 -10.655 18.179 1.00 98.56 420 MET A C 1
ATOM 3291 O O . MET A 1 420 ? -4.151 -11.731 18.509 1.00 98.56 420 MET A O 1
ATOM 3295 N N . PRO A 1 421 ? -4.050 -9.831 17.302 1.00 98.25 421 PRO A N 1
ATOM 3296 C CA . PRO A 1 421 ? -2.751 -10.139 16.714 1.00 98.25 421 PRO A CA 1
ATOM 3297 C C . PRO A 1 421 ? -1.644 -10.283 17.768 1.00 98.25 421 PRO A C 1
ATOM 3299 O O . PRO A 1 421 ? -1.639 -9.593 18.785 1.00 98.25 421 PRO A O 1
ATOM 3302 N N . GLU A 1 422 ? -0.653 -11.137 17.505 1.00 98.19 422 GLU A N 1
ATOM 3303 C CA . GLU A 1 422 ? 0.528 -11.244 18.368 1.00 98.19 422 GLU A CA 1
ATOM 3304 C C . GLU A 1 422 ? 1.355 -9.945 18.360 1.00 98.19 422 GLU A C 1
ATOM 3306 O O . GLU A 1 422 ? 1.433 -9.248 17.348 1.00 98.19 422 GLU A O 1
ATOM 3311 N N . ALA A 1 423 ? 2.091 -9.669 19.443 1.00 98.06 423 ALA A N 1
ATOM 3312 C CA . ALA A 1 423 ? 2.990 -8.509 19.530 1.00 98.06 423 ALA A CA 1
ATOM 3313 C C . ALA A 1 423 ? 4.101 -8.497 18.456 1.00 98.06 423 ALA A C 1
ATOM 3315 O O . ALA A 1 423 ? 4.651 -7.444 18.141 1.00 98.06 423 ALA A O 1
ATOM 3316 N N . LYS A 1 424 ? 4.396 -9.652 17.839 1.00 97.19 424 LYS A N 1
ATOM 3317 C CA . LYS A 1 424 ? 5.298 -9.776 16.679 1.00 97.19 424 LYS A CA 1
ATOM 3318 C C . LYS A 1 424 ? 4.739 -9.156 15.395 1.00 97.19 424 LYS A C 1
ATOM 3320 O O . LYS A 1 424 ? 5.495 -8.961 14.449 1.00 97.19 424 LYS A O 1
ATOM 3325 N N . ALA A 1 425 ? 3.448 -8.829 15.363 1.00 97.50 425 ALA A N 1
ATOM 3326 C CA . ALA A 1 425 ? 2.797 -8.054 14.314 1.00 97.50 425 ALA A CA 1
ATOM 3327 C C . ALA A 1 425 ? 2.386 -6.667 14.859 1.00 97.50 425 ALA A C 1
ATOM 3329 O O . ALA A 1 425 ? 1.196 -6.337 14.883 1.00 97.50 425 ALA A O 1
ATOM 3330 N N . PRO A 1 426 ? 3.349 -5.832 15.302 1.00 98.19 426 PRO A N 1
ATOM 3331 C CA . PRO A 1 426 ? 3.084 -4.622 16.085 1.00 98.19 426 PRO A CA 1
ATOM 3332 C C . PRO A 1 426 ? 2.126 -3.642 15.391 1.00 98.19 426 PRO A C 1
ATOM 3334 O O . PRO A 1 426 ? 1.209 -3.116 16.018 1.00 98.19 426 PRO A O 1
ATOM 3337 N N . GLY A 1 427 ? 2.282 -3.442 14.077 1.00 97.88 427 GLY A N 1
ATOM 3338 C CA . GLY A 1 427 ? 1.416 -2.554 13.299 1.00 97.88 427 GLY A CA 1
ATOM 3339 C C . GLY A 1 427 ? -0.035 -3.037 13.204 1.00 97.88 427 GLY A C 1
ATOM 3340 O O . GLY A 1 427 ? -0.946 -2.207 13.230 1.00 97.88 427 GLY A O 1
ATOM 3341 N N . GLN A 1 428 ? -0.257 -4.357 13.147 1.00 97.94 428 GLN A N 1
ATOM 3342 C CA . GLN A 1 428 ? -1.595 -4.961 13.135 1.00 97.94 428 GLN A CA 1
ATOM 3343 C C . GLN A 1 428 ? -2.227 -4.925 14.527 1.00 97.94 428 GLN A C 1
ATOM 3345 O O . GLN A 1 428 ? -3.401 -4.582 14.643 1.00 97.94 428 GLN A O 1
ATOM 3350 N N . LEU A 1 429 ? -1.449 -5.204 15.579 1.00 98.56 429 LEU A N 1
ATOM 3351 C CA . LEU A 1 429 ? -1.915 -5.107 16.963 1.00 98.56 429 LEU A CA 1
ATOM 3352 C C . LEU A 1 429 ? -2.348 -3.673 17.304 1.00 98.56 429 LEU A C 1
ATOM 3354 O O . LEU A 1 429 ? -3.427 -3.481 17.854 1.00 98.56 429 LEU A O 1
ATOM 3358 N N . ALA A 1 430 ? -1.571 -2.658 16.909 1.00 98.62 430 ALA A N 1
ATOM 3359 C CA . ALA A 1 430 ? -1.935 -1.253 17.115 1.00 98.62 430 ALA A CA 1
ATOM 3360 C C . ALA A 1 430 ? -3.284 -0.894 16.461 1.00 98.62 430 ALA A C 1
ATOM 3362 O O . ALA A 1 430 ? -4.133 -0.249 17.077 1.00 98.62 430 ALA A O 1
ATOM 3363 N N . ILE A 1 431 ? -3.492 -1.342 15.217 1.00 98.56 431 ILE A N 1
ATOM 3364 C CA . ILE A 1 431 ? -4.749 -1.155 14.481 1.00 98.56 431 ILE A CA 1
ATOM 3365 C C . ILE A 1 431 ? -5.905 -1.875 15.178 1.00 98.56 431 ILE A C 1
ATOM 3367 O O . ILE A 1 431 ? -6.966 -1.283 15.363 1.00 98.56 431 ILE A O 1
ATOM 3371 N N . TRP A 1 432 ? -5.704 -3.131 15.576 1.00 98.69 432 TRP A N 1
ATOM 3372 C CA . TRP A 1 432 ? -6.724 -3.931 16.249 1.00 98.69 432 TRP A CA 1
ATOM 3373 C C . TRP A 1 432 ? -7.143 -3.291 17.580 1.00 98.69 432 TRP A C 1
ATOM 3375 O O . TRP A 1 432 ? -8.334 -3.133 17.838 1.00 98.69 432 TRP A O 1
ATOM 3385 N N . VAL A 1 433 ? -6.185 -2.807 18.381 1.00 98.75 433 VAL A N 1
ATOM 3386 C CA . VAL A 1 433 ? -6.466 -2.097 19.641 1.00 98.75 433 VAL A CA 1
ATOM 3387 C C . VAL A 1 433 ? -7.248 -0.810 19.395 1.00 98.75 433 VAL A C 1
ATOM 3389 O O . VAL A 1 433 ? -8.228 -0.533 20.086 1.00 98.75 433 VAL A O 1
ATOM 3392 N N . ALA A 1 434 ? -6.865 -0.025 18.390 1.00 98.69 434 ALA A N 1
ATOM 3393 C CA . ALA A 1 434 ? -7.607 1.180 18.042 1.00 98.69 434 ALA A CA 1
ATOM 3394 C C . ALA A 1 434 ? -9.042 0.868 17.584 1.00 98.69 434 ALA A C 1
ATOM 3396 O O . ALA A 1 434 ? -9.971 1.610 17.907 1.00 98.69 434 ALA A O 1
ATOM 3397 N N . ALA A 1 435 ? -9.239 -0.254 16.885 1.00 98.56 435 ALA A N 1
ATOM 3398 C CA . ALA A 1 435 ? -10.551 -0.724 16.454 1.00 98.56 435 ALA A CA 1
ATOM 3399 C C . ALA A 1 435 ? -11.418 -1.200 17.628 1.00 98.56 435 ALA A C 1
ATOM 3401 O O . ALA A 1 435 ? -12.629 -0.977 17.605 1.00 98.56 435 ALA A O 1
ATOM 3402 N N . LEU A 1 436 ? -10.802 -1.804 18.649 1.00 98.62 436 LEU A N 1
ATOM 3403 C CA . LEU A 1 436 ? -11.451 -2.212 19.895 1.00 98.62 436 LEU A CA 1
ATOM 3404 C C . LEU A 1 436 ? -11.910 -1.003 20.721 1.00 98.62 436 LEU A C 1
ATOM 3406 O O . LEU A 1 436 ? -13.036 -0.980 21.214 1.00 98.62 436 LEU A O 1
ATOM 3410 N N . VAL A 1 437 ? -11.052 0.011 20.853 1.00 98.38 437 VAL A N 1
ATOM 3411 C CA . VAL A 1 437 ? -11.308 1.204 21.679 1.00 98.38 437 VAL A CA 1
ATOM 3412 C C . VAL A 1 437 ? -12.267 2.191 20.989 1.00 98.38 437 VAL A C 1
ATOM 3414 O O . VAL A 1 437 ? -13.070 2.855 21.654 1.00 98.38 437 VAL A O 1
ATOM 3417 N N . ASN A 1 438 ? -12.252 2.262 19.653 1.00 98.38 438 ASN A N 1
ATOM 3418 C CA . ASN A 1 438 ? -13.240 2.983 18.841 1.00 98.38 438 ASN A CA 1
ATOM 3419 C C . ASN A 1 438 ? -14.054 2.026 17.950 1.00 98.38 438 ASN A C 1
ATOM 3421 O O . ASN A 1 438 ? -13.903 2.048 16.722 1.00 98.38 438 ASN A O 1
ATOM 3425 N N . PRO A 1 439 ? -14.934 1.196 18.539 1.00 97.81 439 PRO A N 1
ATOM 3426 C CA . PRO A 1 439 ? -15.691 0.205 17.792 1.00 97.81 439 PRO A CA 1
ATOM 3427 C C . PRO A 1 439 ? -16.819 0.837 16.976 1.00 97.81 439 PRO A C 1
ATOM 3429 O O . PRO A 1 439 ? -17.208 1.991 17.178 1.00 97.81 439 PRO A O 1
ATOM 3432 N N . ILE A 1 440 ? -17.385 0.041 16.072 1.00 96.56 440 ILE A N 1
ATOM 3433 C CA . ILE A 1 440 ? -18.598 0.360 15.322 1.00 96.56 440 ILE A CA 1
ATOM 3434 C C . ILE A 1 440 ? -19.618 -0.743 15.647 1.00 96.56 440 ILE A C 1
ATOM 3436 O O . ILE A 1 440 ? -19.376 -1.885 15.273 1.00 96.56 440 ILE A O 1
ATOM 3440 N N . PRO A 1 441 ? -20.737 -0.450 16.335 1.00 95.12 441 PRO A N 1
ATOM 3441 C CA . PRO A 1 441 ? -21.161 0.852 16.859 1.00 95.12 441 PRO A CA 1
ATOM 3442 C C . PRO A 1 441 ? -20.309 1.343 18.043 1.00 95.12 441 PRO A C 1
ATOM 3444 O O . PRO A 1 441 ? -19.799 0.554 18.836 1.00 95.12 441 PRO A O 1
ATOM 3447 N N . ALA A 1 442 ? -20.198 2.667 18.190 1.00 96.38 442 ALA A N 1
ATOM 3448 C CA . ALA A 1 442 ? -19.332 3.290 19.191 1.00 96.38 442 ALA A CA 1
ATOM 3449 C C . ALA A 1 442 ? -19.789 3.031 20.635 1.00 96.38 442 ALA A C 1
ATOM 3451 O O . ALA A 1 442 ? -20.966 3.185 20.957 1.00 96.38 442 ALA A O 1
ATOM 3452 N N . LEU A 1 443 ? -18.832 2.751 21.526 1.00 96.19 443 LEU A N 1
ATOM 3453 C CA . LEU A 1 443 ? -19.041 2.708 22.980 1.00 96.19 443 LEU A CA 1
ATOM 3454 C C . LEU A 1 443 ? -19.150 4.124 23.573 1.00 96.19 443 LEU A C 1
ATOM 3456 O O . LEU A 1 443 ? -20.009 4.396 24.409 1.00 96.19 443 LEU A O 1
ATOM 3460 N N . GLY A 1 444 ? -18.355 5.073 23.064 1.00 95.88 444 GLY A N 1
ATOM 3461 C CA . GLY A 1 444 ? -18.270 6.440 23.598 1.00 95.88 444 GLY A CA 1
ATOM 3462 C C . GLY A 1 444 ? -17.357 6.564 24.821 1.00 95.88 444 GLY A C 1
ATOM 3463 O O . GLY A 1 444 ? -17.562 7.448 25.644 1.00 95.88 444 GLY A O 1
ATOM 3464 N N . VAL A 1 445 ? -16.372 5.669 24.943 1.00 97.38 445 VAL A N 1
ATOM 3465 C CA . VAL A 1 445 ? -15.449 5.586 26.088 1.00 97.38 445 VAL A CA 1
ATOM 3466 C C . VAL A 1 445 ? -14.032 6.078 25.777 1.00 97.38 445 VAL A C 1
ATOM 3468 O O . VAL A 1 445 ? -13.152 5.977 26.627 1.00 97.38 445 VAL A O 1
ATOM 3471 N N . ALA A 1 446 ? -13.789 6.608 24.577 1.00 97.75 446 ALA A N 1
ATOM 3472 C CA . ALA A 1 446 ? -12.481 7.088 24.136 1.00 97.75 446 ALA A CA 1
ATOM 3473 C C . ALA A 1 446 ? -12.608 8.235 23.124 1.00 97.75 446 ALA A C 1
ATOM 3475 O O . ALA A 1 446 ? -13.653 8.388 22.485 1.00 97.75 446 ALA A O 1
ATOM 3476 N N . TYR A 1 447 ? -11.532 9.008 22.948 1.00 97.38 447 TYR A N 1
ATOM 3477 C CA . TYR A 1 447 ? -11.400 9.916 21.805 1.00 97.38 447 TYR A CA 1
ATOM 3478 C C . TYR A 1 447 ? -11.331 9.131 20.493 1.00 97.38 447 TYR A C 1
ATOM 3480 O O . TYR A 1 447 ? -10.925 7.973 20.480 1.00 97.38 447 TYR A O 1
ATOM 3488 N N . GLU A 1 448 ? -11.716 9.771 19.392 1.00 97.19 448 GLU A N 1
ATOM 3489 C CA . GLU A 1 448 ? -11.615 9.195 18.051 1.00 97.19 448 GLU A CA 1
ATOM 3490 C C . GLU A 1 448 ? -10.148 9.148 17.595 1.00 97.19 448 GLU A C 1
ATOM 3492 O O . GLU A 1 448 ? -9.575 10.183 17.248 1.00 97.19 448 GLU A O 1
ATOM 3497 N N . ILE A 1 449 ? -9.546 7.955 17.597 1.00 98.19 449 ILE A N 1
ATOM 3498 C CA . ILE A 1 449 ? -8.145 7.730 17.215 1.00 98.19 449 ILE A CA 1
ATOM 3499 C C . ILE A 1 449 ? -7.980 7.009 15.871 1.00 98.19 449 ILE A C 1
ATOM 3501 O O . ILE A 1 449 ? -6.860 6.953 15.357 1.00 98.19 449 ILE A O 1
ATOM 3505 N N . ARG A 1 450 ? -9.053 6.508 15.235 1.00 98.19 450 ARG A N 1
ATOM 3506 C CA . ARG A 1 450 ? -8.949 5.741 13.975 1.00 98.19 450 ARG A CA 1
ATOM 3507 C C . ARG A 1 450 ? -8.250 6.522 12.851 1.00 98.19 450 ARG A C 1
ATOM 3509 O O . ARG A 1 450 ? -7.351 5.956 12.227 1.00 98.19 450 ARG A O 1
ATOM 3516 N N . PRO A 1 451 ? -8.565 7.812 12.590 1.00 97.88 451 PRO A N 1
ATOM 3517 C CA . PRO A 1 451 ? -7.874 8.574 11.549 1.00 97.88 451 PRO A CA 1
ATOM 3518 C C . PRO A 1 451 ? -6.375 8.748 11.823 1.00 97.88 451 PRO A C 1
ATOM 3520 O O . PRO A 1 451 ? -5.582 8.724 10.882 1.00 97.88 451 PRO A O 1
ATOM 3523 N N . ALA A 1 452 ? -5.990 8.913 13.093 1.00 98.00 452 ALA A N 1
ATOM 3524 C CA . ALA A 1 452 ? -4.597 9.095 13.493 1.00 98.00 452 ALA A CA 1
ATOM 3525 C C . ALA A 1 452 ? -3.791 7.803 13.294 1.00 98.00 452 ALA A C 1
ATOM 3527 O O . ALA A 1 452 ? -2.724 7.834 12.693 1.00 98.00 452 ALA A O 1
ATOM 3528 N N . VAL A 1 453 ? -4.351 6.658 13.692 1.00 98.31 453 VAL A N 1
ATOM 3529 C CA . VAL A 1 453 ? -3.735 5.331 13.514 1.00 98.31 453 VAL A CA 1
ATOM 3530 C C . VAL A 1 453 ? -3.541 4.978 12.037 1.00 98.31 453 VAL A C 1
ATOM 3532 O O . VAL A 1 453 ? -2.486 4.464 11.663 1.00 98.31 453 VAL A O 1
ATOM 3535 N N . LEU A 1 454 ? -4.524 5.281 11.183 1.00 98.25 454 LEU A N 1
ATOM 3536 C CA . LEU A 1 454 ? -4.399 5.080 9.733 1.00 98.25 454 LEU A CA 1
ATOM 3537 C C . LEU A 1 454 ? -3.358 6.016 9.107 1.00 98.25 454 LEU A C 1
ATOM 3539 O O . LEU A 1 454 ? -2.611 5.604 8.227 1.00 98.25 454 LEU A O 1
ATOM 3543 N N . SER A 1 455 ? -3.297 7.270 9.558 1.00 97.38 455 SER A N 1
ATOM 3544 C CA . SER A 1 455 ? -2.405 8.285 8.978 1.00 97.38 455 SER A CA 1
ATOM 3545 C C . SER A 1 455 ? -0.973 8.234 9.519 1.00 97.38 455 SER A C 1
ATOM 3547 O O . SER A 1 455 ? -0.119 8.954 9.001 1.00 97.38 455 SER A O 1
ATOM 3549 N N . ALA A 1 456 ? -0.711 7.417 10.545 1.00 97.94 456 ALA A N 1
ATOM 3550 C CA . ALA A 1 456 ? 0.608 7.262 11.143 1.00 97.94 456 ALA A CA 1
ATOM 3551 C C . ALA A 1 456 ? 1.642 6.823 10.095 1.00 97.94 456 ALA A C 1
ATOM 3553 O O . ALA A 1 456 ? 1.430 5.876 9.330 1.00 97.94 456 ALA A O 1
ATOM 3554 N N . SER A 1 457 ? 2.777 7.515 10.080 1.00 95.62 457 SER A N 1
ATOM 3555 C CA . SER A 1 457 ? 3.857 7.341 9.105 1.00 95.62 457 SER A CA 1
ATOM 3556 C C . SER A 1 457 ? 4.742 6.125 9.382 1.00 95.62 457 SER A C 1
ATOM 3558 O O . SER A 1 457 ? 5.471 5.680 8.498 1.00 95.62 457 SER A O 1
ATOM 3560 N N . SER A 1 458 ? 4.671 5.585 10.600 1.00 96.94 458 SER A N 1
ATOM 3561 C CA . SER A 1 458 ? 5.451 4.437 11.054 1.00 96.94 458 SER A CA 1
ATOM 3562 C C . SER A 1 458 ? 4.643 3.549 11.999 1.00 96.94 458 SER A C 1
ATOM 3564 O O . SER A 1 458 ? 3.646 3.976 12.588 1.00 96.94 458 SER A O 1
ATOM 3566 N N . VAL A 1 459 ? 5.105 2.310 12.178 1.00 98.06 459 VAL A N 1
ATOM 3567 C CA . VAL A 1 459 ? 4.563 1.380 13.179 1.00 98.06 459 VAL A CA 1
ATOM 3568 C C . VAL A 1 459 ? 4.658 1.969 14.582 1.00 98.06 459 VAL A C 1
ATOM 3570 O O . VAL A 1 459 ? 3.694 1.890 15.340 1.00 98.06 459 VAL A O 1
ATOM 3573 N N . ARG A 1 460 ? 5.789 2.600 14.908 1.00 98.12 460 ARG A N 1
ATOM 3574 C CA . ARG A 1 460 ? 6.013 3.220 16.212 1.00 98.12 460 ARG A CA 1
ATOM 3575 C C . ARG A 1 460 ? 4.993 4.301 16.536 1.00 98.12 460 ARG A C 1
ATOM 3577 O O . ARG A 1 460 ? 4.349 4.231 17.576 1.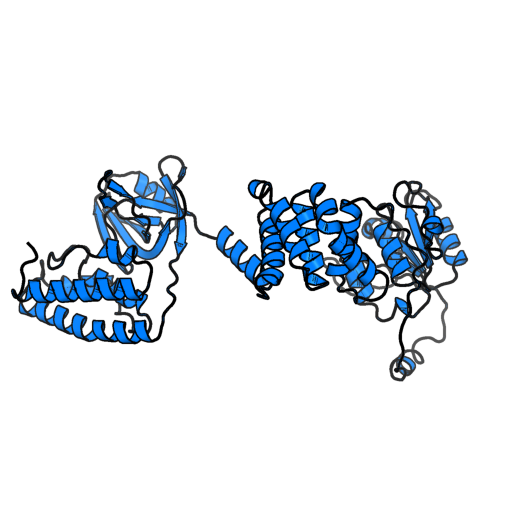00 98.12 460 ARG A O 1
ATOM 3584 N N . GLU A 1 461 ? 4.805 5.252 15.625 1.00 98.31 461 GLU A N 1
ATOM 3585 C CA . GLU A 1 461 ? 3.805 6.316 15.781 1.00 98.31 461 GLU A CA 1
ATOM 3586 C C . GLU A 1 461 ? 2.402 5.716 15.955 1.00 98.31 461 GLU A C 1
ATOM 3588 O O . GLU A 1 461 ? 1.623 6.150 16.802 1.00 98.31 461 GLU A O 1
ATOM 3593 N N . ARG A 1 462 ? 2.091 4.649 15.209 1.00 98.31 462 ARG A N 1
ATOM 3594 C CA . ARG A 1 462 ? 0.810 3.949 15.323 1.00 98.31 462 ARG A CA 1
ATOM 3595 C C . ARG A 1 462 ? 0.610 3.298 16.695 1.00 98.31 462 ARG A C 1
ATOM 3597 O O . ARG A 1 462 ? -0.484 3.381 17.253 1.00 98.31 462 ARG A O 1
ATOM 3604 N N . LEU A 1 463 ? 1.651 2.662 17.232 1.00 98.62 463 LEU A N 1
ATOM 3605 C CA . LEU A 1 463 ? 1.652 2.081 18.576 1.00 98.62 463 LEU A CA 1
ATOM 3606 C C . LEU A 1 463 ? 1.469 3.155 19.646 1.00 98.62 463 LEU A C 1
ATOM 3608 O O . LEU A 1 463 ? 0.670 2.963 20.556 1.00 98.62 463 LEU A O 1
ATOM 3612 N N . GLU A 1 464 ? 2.166 4.284 19.530 1.00 98.44 464 GLU A N 1
ATOM 3613 C CA . GLU A 1 464 ? 2.060 5.401 20.473 1.00 98.44 464 GLU A CA 1
ATOM 3614 C C . GLU A 1 464 ? 0.625 5.945 20.524 1.00 98.44 464 GLU A C 1
ATOM 3616 O O . GLU A 1 464 ? 0.050 6.040 21.610 1.00 98.44 464 GLU A O 1
ATOM 3621 N N . VAL A 1 465 ? -0.007 6.167 19.365 1.00 98.44 465 VAL A N 1
ATOM 3622 C CA . VAL A 1 465 ? -1.421 6.579 19.289 1.00 98.44 465 VAL A CA 1
ATOM 3623 C C . VAL A 1 465 ? -2.348 5.541 19.934 1.00 98.44 465 VAL A C 1
ATOM 3625 O O . VAL A 1 465 ? -3.249 5.908 20.691 1.00 98.44 465 VAL A O 1
ATOM 3628 N N . ALA A 1 466 ? -2.139 4.247 19.669 1.00 98.62 466 ALA A N 1
ATOM 3629 C CA . ALA A 1 466 ? -2.956 3.182 20.253 1.00 98.62 466 ALA A CA 1
ATOM 3630 C C . ALA A 1 466 ? -2.790 3.091 21.783 1.00 98.62 466 ALA A C 1
ATOM 3632 O O . ALA A 1 466 ? -3.786 2.980 22.499 1.00 98.62 466 ALA A O 1
ATOM 3633 N N . ILE A 1 467 ? -1.554 3.195 22.290 1.00 98.62 467 ILE A N 1
ATOM 3634 C CA . ILE A 1 467 ? -1.224 3.173 23.724 1.00 98.62 467 ILE A CA 1
ATOM 3635 C C . ILE A 1 467 ? -1.848 4.373 24.442 1.00 98.62 467 ILE A C 1
ATOM 3637 O O . ILE A 1 467 ? -2.459 4.213 25.502 1.00 98.62 467 ILE A O 1
ATOM 3641 N N . GLU A 1 468 ? -1.707 5.578 23.892 1.00 98.38 468 GLU A N 1
ATOM 3642 C CA . GLU A 1 468 ? -2.313 6.777 24.473 1.00 98.38 468 GLU A CA 1
ATOM 3643 C C . GLU A 1 468 ? -3.842 6.702 24.445 1.00 98.38 468 GLU A C 1
ATOM 3645 O O . GLU A 1 468 ? -4.492 7.016 25.446 1.00 98.38 468 GLU A O 1
ATOM 3650 N N . GLY A 1 469 ? -4.418 6.224 23.339 1.00 98.31 469 GLY A N 1
ATOM 3651 C CA . GLY A 1 469 ? -5.860 6.055 23.183 1.00 98.31 469 GLY A CA 1
ATOM 3652 C C . GLY A 1 469 ? -6.463 5.080 24.193 1.00 98.31 469 GLY A C 1
ATOM 3653 O O . GLY A 1 469 ? -7.437 5.428 24.868 1.00 98.31 469 GLY A O 1
ATOM 3654 N N . ILE A 1 470 ? -5.874 3.888 24.354 1.00 98.62 470 ILE A N 1
ATOM 3655 C CA . ILE A 1 470 ? -6.386 2.891 25.305 1.00 98.62 470 ILE A CA 1
ATOM 3656 C C . ILE A 1 470 ? -6.207 3.348 26.756 1.00 98.62 470 ILE A C 1
ATOM 3658 O O . ILE A 1 470 ? -7.152 3.253 27.537 1.00 98.62 470 ILE A O 1
ATOM 3662 N N . ARG A 1 471 ? -5.061 3.945 27.116 1.00 98.44 471 ARG A N 1
ATOM 3663 C CA . ARG A 1 471 ? -4.843 4.505 28.464 1.00 98.44 471 ARG A CA 1
ATOM 3664 C C . ARG A 1 471 ? -5.821 5.629 28.779 1.00 98.44 471 ARG A C 1
ATOM 3666 O O . ARG A 1 471 ? -6.416 5.641 29.854 1.00 98.44 471 ARG A O 1
ATOM 3673 N N . GLY A 1 472 ? -6.031 6.546 27.834 1.00 98.00 472 GLY A N 1
ATOM 3674 C CA . GLY A 1 472 ? -7.019 7.613 27.973 1.00 98.00 472 GLY A CA 1
ATOM 3675 C C . GLY A 1 472 ? -8.436 7.070 28.162 1.00 98.00 472 GLY A C 1
ATOM 3676 O O . GLY A 1 472 ? -9.203 7.620 28.953 1.00 98.00 472 GLY A O 1
ATOM 3677 N N . SER A 1 473 ? -8.768 5.962 27.493 1.00 98.31 473 SER A N 1
ATOM 3678 C CA . SER A 1 473 ? -10.044 5.270 27.675 1.00 98.31 473 SER A CA 1
ATOM 3679 C C . SER A 1 473 ? -10.173 4.618 29.055 1.00 98.31 473 SER A C 1
ATOM 3681 O O . SER A 1 473 ? -11.195 4.811 29.710 1.00 98.31 473 SER A O 1
ATOM 3683 N N . ILE A 1 474 ? -9.136 3.925 29.544 1.00 98.44 474 ILE A N 1
ATOM 3684 C CA . ILE A 1 474 ? -9.102 3.344 30.901 1.00 98.44 474 ILE A CA 1
ATOM 3685 C C . ILE A 1 474 ? -9.302 4.436 31.958 1.00 98.44 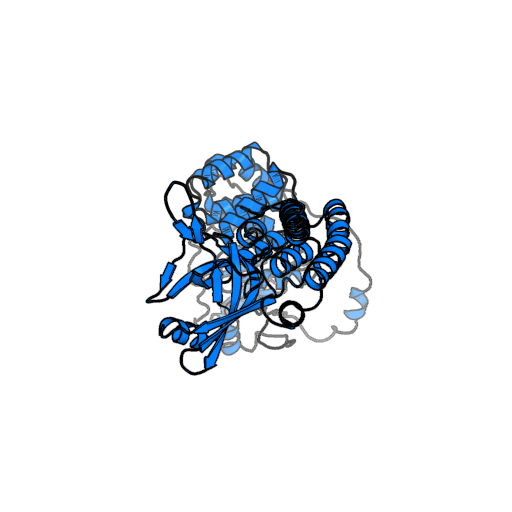474 ILE A C 1
ATOM 3687 O O . ILE A 1 474 ? -10.165 4.319 32.835 1.00 98.44 474 ILE A O 1
ATOM 3691 N N . ASP A 1 475 ? -8.549 5.534 31.860 1.00 98.25 475 ASP A N 1
ATOM 3692 C CA . ASP A 1 475 ? -8.675 6.675 32.770 1.00 98.25 475 ASP A CA 1
ATOM 3693 C C . ASP A 1 475 ? -10.086 7.276 32.733 1.00 98.25 475 ASP A C 1
ATOM 3695 O O . ASP A 1 475 ? -10.604 7.716 33.763 1.00 98.25 475 ASP A O 1
ATOM 3699 N N . HIS A 1 476 ? -10.728 7.274 31.563 1.00 97.88 476 HIS A N 1
ATOM 3700 C CA . HIS A 1 476 ? -12.094 7.749 31.423 1.00 97.88 476 HIS A CA 1
ATOM 3701 C C . HIS A 1 476 ? -13.134 6.827 32.050 1.00 97.88 476 HIS A C 1
ATOM 3703 O O . HIS A 1 476 ? -13.963 7.282 32.844 1.00 97.88 476 HIS A O 1
ATOM 3709 N N . ILE A 1 477 ? -13.082 5.540 31.719 1.00 97.88 477 ILE A N 1
ATOM 3710 C CA . ILE A 1 477 ? -14.011 4.523 32.217 1.00 97.88 477 ILE A CA 1
ATOM 3711 C C . ILE A 1 477 ? -13.950 4.456 33.746 1.00 97.88 477 ILE A C 1
ATOM 3713 O O . ILE A 1 477 ? -14.995 4.445 34.398 1.00 97.88 477 ILE A O 1
ATOM 3717 N N . SER A 1 478 ? -12.738 4.486 34.308 1.00 97.50 478 SER A N 1
ATOM 3718 C CA . SER A 1 478 ? -12.488 4.448 35.756 1.00 97.50 478 SER A CA 1
ATOM 3719 C C . SER A 1 478 ? -12.817 5.757 36.488 1.00 97.50 478 SER A C 1
ATOM 3721 O O . SER A 1 478 ? -12.772 5.807 37.715 1.00 97.50 478 SER A O 1
ATOM 3723 N N . GLY A 1 479 ? -13.139 6.835 35.765 1.00 97.06 479 GLY A N 1
ATOM 3724 C CA . GLY A 1 479 ? -13.445 8.143 36.348 1.00 97.06 479 GLY A CA 1
ATOM 3725 C C . GLY A 1 479 ? -12.222 8.945 36.810 1.00 97.06 479 GLY A C 1
ATOM 3726 O O . GLY A 1 479 ? -12.398 10.024 37.378 1.00 97.06 479 GLY A O 1
ATOM 3727 N N . LYS A 1 480 ? -10.995 8.476 36.540 1.00 97.56 480 LYS A N 1
ATOM 3728 C CA . LYS A 1 480 ? -9.749 9.212 36.827 1.00 97.56 480 LYS A CA 1
ATOM 3729 C C . LYS A 1 480 ? -9.631 10.490 35.991 1.00 97.56 480 LYS A C 1
ATOM 3731 O O . LYS A 1 480 ? -9.087 11.486 36.468 1.00 97.56 480 LYS A O 1
ATOM 3736 N N . ARG A 1 481 ? -10.140 10.485 34.754 1.00 97.00 481 ARG A N 1
ATOM 3737 C CA . ARG A 1 481 ? -10.118 11.635 33.832 1.00 97.00 481 ARG A CA 1
ATOM 3738 C C . ARG A 1 481 ? -11.428 11.738 33.049 1.00 97.00 481 ARG A C 1
ATOM 3740 O O . ARG A 1 481 ? -12.021 10.739 32.676 1.00 97.00 481 ARG A O 1
ATOM 3747 N N . LYS A 1 482 ? -11.904 12.946 32.750 1.00 95.12 482 LYS A N 1
ATOM 3748 C CA . LYS A 1 482 ? -13.031 13.133 31.817 1.00 95.12 482 LYS A CA 1
ATOM 3749 C C . LYS A 1 482 ? -12.511 13.335 30.393 1.00 95.12 482 LYS A C 1
ATOM 3751 O O . LYS A 1 482 ? -11.486 13.984 30.219 1.00 95.12 482 LYS A O 1
ATOM 3756 N N . LEU A 1 483 ? -13.222 12.802 29.394 1.00 89.31 483 LEU A N 1
ATOM 3757 C CA . LEU A 1 483 ? -12.937 13.071 27.976 1.00 89.31 483 LEU A CA 1
ATOM 3758 C C . LEU A 1 483 ? -13.334 14.501 27.559 1.00 89.31 483 LEU A C 1
ATOM 3760 O O . LEU A 1 483 ? -12.817 15.009 26.568 1.00 89.31 483 LEU A O 1
ATOM 3764 N N . PHE A 1 484 ? -14.236 15.152 28.301 1.00 82.81 484 PHE A N 1
ATOM 3765 C CA . PHE A 1 484 ? -14.738 16.498 28.013 1.00 82.81 484 PHE A CA 1
ATOM 3766 C C . PHE A 1 484 ? -14.925 17.311 29.291 1.00 82.81 484 PHE A C 1
ATOM 3768 O O . PHE A 1 484 ? -15.369 16.717 30.310 1.00 82.81 484 PHE A O 1
#